Protein AF-0000000080715896 (afdb_homodimer)

InterPro domains:
  IPR000073 Alpha/beta hydrolase fold-1 [PF00561] (49-166)
  IPR000073 Alpha/beta hydrolase fold-1 [PR00111] (122-135)
  IPR000073 Alpha/beta hydrolase fold-1 [PR00111] (136-149)
  IPR000073 Alpha/beta hydrolase fold-1 [PR00111] (243-257)
  IPR029058 Alpha/Beta hydrolase fold [G3DSA:3.40.50.1820] (36-296)
  IPR029058 Alpha/Beta hydrolase fold [SSF53474] (39-295)
  IPR050471 AB hydrolase [PTHR43433] (46-295)

pLDDT: mean 85.45, std 17.53, range [34.66, 98.88]

Structure (mmCIF, N/CA/C/O backbone):
data_AF-0000000080715896-model_v1
#
loop_
_entity.id
_entity.type
_entity.pdbx_description
1 polymer 'Alpha/beta hydrolase fold'
#
loop_
_atom_site.group_PDB
_atom_site.id
_atom_site.type_symbol
_atom_site.label_atom_id
_atom_site.label_alt_id
_atom_site.label_comp_id
_atom_site.label_asym_id
_atom_site.label_entity_id
_atom_site.label_seq_id
_atom_site.pdbx_PDB_ins_code
_atom_site.Cartn_x
_atom_site.Cartn_y
_atom_site.Cartn_z
_atom_site.occupancy
_atom_site.B_iso_or_equiv
_atom_site.auth_seq_id
_atom_site.auth_comp_id
_atom_site.auth_asym_id
_atom_site.auth_atom_id
_atom_site.pdbx_PDB_model_num
ATOM 1 N N . MET A 1 1 ? -41.688 -1.684 13.031 1 34.75 1 MET A N 1
ATOM 2 C CA . MET A 1 1 ? -40.906 -1.523 11.812 1 34.75 1 MET A CA 1
ATOM 3 C C . MET A 1 1 ? -39.625 -0.743 12.086 1 34.75 1 MET A C 1
ATOM 5 O O . MET A 1 1 ? -39.625 0.484 11.977 1 34.75 1 MET A O 1
ATOM 9 N N . GLY A 1 2 ? -38.812 -1.065 13.164 1 37.72 2 GLY A N 1
ATOM 10 C CA . GLY A 1 2 ? -38.094 -0.49 14.273 1 37.72 2 GLY A CA 1
ATOM 11 C C . GLY A 1 2 ? -36.656 -0.08 13.906 1 37.72 2 GLY A C 1
ATOM 12 O O . GLY A 1 2 ? -36.281 -0.164 12.742 1 37.72 2 GLY A O 1
ATOM 13 N N . LEU A 1 3 ? -35.844 0.1 14.922 1 43.81 3 LEU A N 1
ATOM 14 C CA . LEU A 1 3 ? -34.469 0.529 14.977 1 43.81 3 LEU A CA 1
ATOM 15 C C . LEU A 1 3 ? -33.594 -0.28 14 1 43.81 3 LEU A C 1
ATOM 17 O O . LEU A 1 3 ? -32.719 0.272 13.328 1 43.81 3 LEU A O 1
ATOM 21 N N . LEU A 1 4 ? -34.031 -1.454 13.805 1 41.31 4 LEU A N 1
ATOM 22 C CA . LEU A 1 4 ? -33.312 -2.371 12.938 1 41.31 4 LEU A CA 1
ATOM 23 C C . LEU A 1 4 ? -33.5 -2.014 11.469 1 41.31 4 LEU A C 1
ATOM 25 O O . LEU A 1 4 ? -32.562 -2.076 10.68 1 41.31 4 LEU A O 1
ATOM 29 N N . SER A 1 5 ? -34.688 -1.569 11.219 1 42.69 5 SER A N 1
ATOM 30 C CA . SER A 1 5 ? -35 -1.19 9.836 1 42.69 5 SER A CA 1
ATOM 31 C C . SER A 1 5 ? -34.25 0.073 9.438 1 42.69 5 SER A C 1
ATOM 33 O O . SER A 1 5 ? -33.75 0.181 8.305 1 42.69 5 SER A O 1
ATOM 35 N N . TYR A 1 6 ? -34.156 0.921 10.352 1 42.66 6 TYR A N 1
ATOM 36 C CA . TYR A 1 6 ? -33.438 2.162 10.062 1 42.66 6 TYR A CA 1
ATOM 37 C C . TYR A 1 6 ? -31.953 1.911 9.906 1 42.66 6 TYR A C 1
ATOM 39 O O . TYR A 1 6 ? -31.312 2.469 9.008 1 42.66 6 TYR A O 1
ATOM 47 N N . LEU A 1 7 ? -31.5 1.036 10.719 1 42.28 7 LEU A N 1
ATOM 48 C CA . LEU A 1 7 ? -30.094 0.706 10.656 1 42.28 7 LEU A CA 1
ATOM 49 C C . LEU A 1 7 ? -29.75 -0.013 9.352 1 42.28 7 LEU A C 1
ATOM 51 O O . LEU A 1 7 ? -28.703 0.233 8.758 1 42.28 7 LEU A O 1
ATOM 55 N N . MET A 1 8 ? -30.797 -0.661 8.938 1 42.09 8 MET A N 1
ATOM 56 C CA . MET A 1 8 ? -30.641 -1.342 7.652 1 42.09 8 MET A CA 1
ATOM 57 C C . MET A 1 8 ? -30.688 -0.346 6.5 1 42.09 8 MET A C 1
ATOM 59 O O . MET A 1 8 ? -29.953 -0.488 5.523 1 42.09 8 MET A O 1
ATOM 63 N N . THR A 1 9 ? -31.516 0.599 6.664 1 43.12 9 THR A N 1
ATOM 64 C CA . THR A 1 9 ? -31.625 1.619 5.629 1 43.12 9 THR A CA 1
ATOM 65 C C . THR A 1 9 ? -30.375 2.49 5.586 1 43.12 9 THR A C 1
ATOM 67 O O . THR A 1 9 ? -29.859 2.789 4.512 1 43.12 9 THR A O 1
ATOM 70 N N . ILE A 1 10 ? -30.047 2.877 6.707 1 43.66 10 ILE A N 1
ATOM 71 C CA . ILE A 1 10 ? -28.875 3.738 6.777 1 43.66 10 ILE A CA 1
ATOM 72 C C . ILE A 1 10 ? -27.641 2.965 6.316 1 43.66 10 ILE A C 1
ATOM 74 O O . ILE A 1 10 ? -26.812 3.492 5.566 1 43.66 10 ILE A O 1
ATOM 78 N N . SER A 1 11 ? -27.578 1.77 6.711 1 43.53 11 SER A N 1
ATOM 79 C CA . SER A 1 11 ? -26.516 0.904 6.219 1 43.53 11 SER A CA 1
ATOM 80 C C . SER A 1 11 ? -26.609 0.708 4.711 1 43.53 11 SER A C 1
ATOM 82 O O . SER A 1 11 ? -25.594 0.685 4.016 1 43.53 11 SER A O 1
ATOM 84 N N . ALA A 1 12 ? -27.859 0.733 4.293 1 42.72 12 ALA A N 1
ATOM 85 C CA . ALA A 1 12 ? -28.125 0.658 2.857 1 42.72 12 ALA A CA 1
ATOM 86 C C . ALA A 1 12 ? -27.688 1.94 2.154 1 42.72 12 ALA A C 1
ATOM 88 O O . ALA A 1 12 ? -27.109 1.895 1.063 1 42.72 12 ALA A O 1
ATOM 89 N N . ILE A 1 13 ? -27.969 2.947 2.73 1 44.81 13 ILE A N 1
ATOM 90 C CA . ILE A 1 13 ? -27.609 4.234 2.15 1 44.81 13 ILE A CA 1
ATOM 91 C C . ILE A 1 13 ? -26.078 4.395 2.152 1 44.81 13 ILE A C 1
ATOM 93 O O . ILE A 1 13 ? -25.5 4.82 1.154 1 44.81 13 ILE A O 1
ATOM 97 N N . GLY A 1 14 ? -25.484 4.082 3.154 1 43.59 14 GLY A N 1
ATOM 98 C CA . GLY A 1 14 ? -24.031 4.176 3.188 1 43.59 14 GLY A CA 1
ATOM 99 C C . GLY A 1 14 ? -23.359 3.254 2.195 1 43.59 14 GLY A C 1
ATOM 100 O O . GLY A 1 14 ? -22.422 3.662 1.495 1 43.59 14 GLY A O 1
ATOM 101 N N . VAL A 1 15 ? -23.891 2.035 2.143 1 44.31 15 VAL A N 1
ATOM 102 C CA . VAL A 1 15 ? -23.422 1.053 1.172 1 44.31 15 VAL A CA 1
ATOM 103 C C . VAL A 1 15 ? -23.766 1.515 -0.241 1 44.31 15 VAL A C 1
ATOM 105 O O . VAL A 1 15 ? -22.953 1.396 -1.158 1 44.31 15 VAL A O 1
ATOM 108 N N . GLY A 1 16 ? -24.984 1.93 -0.392 1 42.53 16 GLY A N 1
ATOM 109 C CA . GLY A 1 16 ? -25.391 2.529 -1.656 1 42.53 16 GLY A CA 1
ATOM 110 C C . GLY A 1 16 ? -24.5 3.684 -2.074 1 42.53 16 GLY A C 1
ATOM 111 O O . GLY A 1 16 ? -24.125 3.799 -3.244 1 42.53 16 GLY A O 1
ATOM 112 N N . LEU A 1 17 ? -24.328 4.34 -1.157 1 46.28 17 LEU A N 1
ATOM 113 C CA . LEU A 1 17 ? -23.484 5.488 -1.483 1 46.28 17 LEU A CA 1
ATOM 114 C C . LEU A 1 17 ? -22.047 5.043 -1.768 1 46.28 17 LEU A C 1
ATOM 116 O O . LEU A 1 17 ? -21.391 5.578 -2.666 1 46.28 17 LEU A O 1
ATOM 120 N N . PHE A 1 18 ? -21.547 4.059 -0.941 1 45.25 18 PHE A N 1
ATOM 121 C CA . PHE A 1 18 ? -20.25 3.502 -1.278 1 45.25 18 PHE A CA 1
ATOM 122 C C . PHE A 1 18 ? -20.297 2.773 -2.615 1 45.25 18 PHE A C 1
ATOM 124 O O . PHE A 1 18 ? -19.375 2.898 -3.432 1 45.25 18 PHE A O 1
ATOM 131 N N . ALA A 1 19 ? -21.312 1.943 -2.734 1 46.12 19 ALA A N 1
ATOM 132 C CA . ALA A 1 19 ? -21.516 1.323 -4.039 1 46.12 19 ALA A CA 1
ATOM 133 C C . ALA A 1 19 ? -21.672 2.379 -5.133 1 46.12 19 ALA A C 1
ATOM 135 O O . ALA A 1 19 ? -21.156 2.219 -6.238 1 46.12 19 ALA A O 1
ATOM 136 N N . LEU A 1 20 ? -22.438 3.264 -4.855 1 44.91 20 LEU A N 1
ATOM 137 C CA . LEU A 1 20 ? -22.562 4.367 -5.801 1 44.91 20 LEU A CA 1
ATOM 138 C C . LEU A 1 20 ? -21.234 5.082 -5.984 1 44.91 20 LEU A C 1
ATOM 140 O O . LEU A 1 20 ? -20.875 5.449 -7.102 1 44.91 20 LEU A O 1
ATOM 144 N N . ALA A 1 21 ? -20.656 5.328 -4.883 1 43.69 21 ALA A N 1
ATOM 145 C CA . ALA A 1 21 ? -19.328 5.941 -5.008 1 43.69 21 ALA A CA 1
ATOM 146 C C . ALA A 1 21 ? -18.375 5.02 -5.758 1 43.69 21 ALA A C 1
ATOM 148 O O . ALA A 1 21 ? -17.609 5.477 -6.613 1 43.69 21 ALA A O 1
ATOM 149 N N . LYS A 1 22 ? -18.344 3.754 -5.34 1 45.88 22 LYS A N 1
ATOM 150 C CA . LYS A 1 22 ? -17.547 2.771 -6.051 1 45.88 22 LYS A CA 1
ATOM 151 C C . LYS A 1 22 ? -18.031 2.58 -7.48 1 45.88 22 LYS A C 1
ATOM 153 O O . LYS A 1 22 ? -17.234 2.438 -8.406 1 45.88 22 LYS A O 1
ATOM 158 N N . ARG A 1 23 ? -19.328 2.418 -7.641 1 43.81 23 ARG A N 1
ATOM 159 C CA . ARG A 1 23 ? -19.875 2.377 -8.992 1 43.81 23 ARG A CA 1
ATOM 160 C C . ARG A 1 23 ? -19.438 3.594 -9.797 1 43.81 23 ARG A C 1
ATOM 162 O O . ARG A 1 23 ? -19.109 3.477 -10.984 1 43.81 23 ARG A O 1
ATOM 169 N N . ASN A 1 24 ? -19.672 4.68 -9.211 1 41.38 24 ASN A N 1
ATOM 170 C CA . ASN A 1 24 ? -19.156 5.855 -9.906 1 41.38 24 ASN A CA 1
ATOM 171 C C . ASN A 1 24 ? -17.656 5.758 -10.125 1 41.38 24 ASN A C 1
ATOM 173 O O . ASN A 1 24 ? -17.141 6.219 -11.148 1 41.38 24 ASN A O 1
ATOM 177 N N . HIS A 1 25 ? -17 5.258 -9.094 1 40.16 25 HIS A N 1
ATOM 178 C CA . HIS A 1 25 ? -15.594 4.934 -9.281 1 40.16 25 HIS A CA 1
ATOM 179 C C . HIS A 1 25 ? -15.414 3.867 -10.352 1 40.16 25 HIS A C 1
ATOM 181 O O . HIS A 1 25 ? -14.453 3.922 -11.125 1 40.16 25 HIS A O 1
ATOM 187 N N . GLU A 1 26 ? -16.141 2.711 -10.195 1 42.28 26 GLU A N 1
ATOM 188 C CA . GLU A 1 26 ? -16.094 1.7 -11.25 1 42.28 26 GLU A CA 1
ATOM 189 C C . GLU A 1 26 ? -16.391 2.314 -12.617 1 42.28 26 GLU A C 1
ATOM 191 O O . GLU A 1 26 ? -15.797 1.907 -13.617 1 42.28 26 GLU A O 1
ATOM 196 N N . ARG A 1 27 ? -17.406 3.059 -12.68 1 38.09 27 ARG A N 1
ATOM 197 C CA . ARG A 1 27 ? -17.594 3.729 -13.961 1 38.09 27 ARG A CA 1
ATOM 198 C C . ARG A 1 27 ? -16.391 4.621 -14.289 1 38.09 27 ARG A C 1
ATOM 200 O O . ARG A 1 27 ? -15.984 4.723 -15.445 1 38.09 27 ARG A O 1
ATOM 207 N N . ALA A 1 28 ? -16.078 5.395 -13.312 1 37.56 28 ALA A N 1
ATOM 208 C CA . ALA A 1 28 ? -14.906 6.242 -13.531 1 37.56 28 ALA A CA 1
ATOM 209 C C . ALA A 1 28 ? -13.617 5.434 -13.43 1 37.56 28 ALA A C 1
ATOM 211 O O . ALA A 1 28 ? -12.586 5.84 -13.961 1 37.56 28 ALA A O 1
ATOM 212 N N . GLY A 1 29 ? -13.562 4.25 -12.594 1 36.78 29 GLY A N 1
ATOM 213 C CA . GLY A 1 29 ? -12.375 3.643 -12.016 1 36.78 29 GLY A CA 1
ATOM 214 C C . GLY A 1 29 ? -11.891 2.434 -12.797 1 36.78 29 GLY A C 1
ATOM 215 O O . GLY A 1 29 ? -10.945 1.761 -12.375 1 36.78 29 GLY A O 1
ATOM 216 N N . ALA A 1 30 ? -12.875 1.463 -13.172 1 39.94 30 ALA A N 1
ATOM 217 C CA . ALA A 1 30 ? -11.984 0.46 -13.75 1 39.94 30 ALA A CA 1
ATOM 218 C C . ALA A 1 30 ? -10.906 1.113 -14.609 1 39.94 30 ALA A C 1
ATOM 220 O O . ALA A 1 30 ? -11.211 1.976 -15.438 1 39.94 3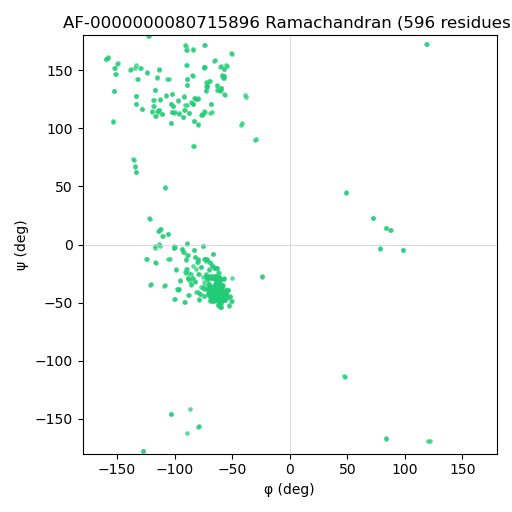0 ALA A O 1
ATOM 221 N N . PRO A 1 31 ? -9.805 1.173 -14.047 1 44 31 PRO A N 1
ATOM 222 C CA . PRO A 1 31 ? -8.875 1.732 -15.031 1 44 31 PRO A CA 1
ATOM 223 C C . PRO A 1 31 ? -9.273 1.394 -16.469 1 44 31 PRO A C 1
ATOM 225 O O . PRO A 1 31 ? -9.469 0.221 -16.797 1 44 31 PRO A O 1
ATOM 228 N N . ARG A 1 32 ? -10 2.195 -17.016 1 44.97 32 ARG A N 1
ATOM 229 C CA . ARG A 1 32 ? -9.961 1.94 -18.453 1 44.97 32 ARG A CA 1
ATOM 230 C C . ARG A 1 32 ? -8.555 1.566 -18.906 1 44.97 32 ARG A C 1
ATOM 232 O O . ARG A 1 32 ? -7.57 1.989 -18.297 1 44.97 32 ARG A O 1
ATOM 239 N N . GLN A 1 33 ? -8.539 0.377 -19.625 1 49.09 33 GLN A N 1
ATOM 240 C CA . GLN A 1 33 ? -7.305 -0.1 -20.25 1 49.09 33 GLN A CA 1
ATOM 241 C C . GLN A 1 33 ? -6.34 1.052 -20.516 1 49.09 33 GLN A C 1
ATOM 243 O O . GLN A 1 33 ? -5.125 0.9 -20.359 1 49.09 33 GLN A O 1
ATOM 248 N N . GLU A 1 34 ? -6.926 2.188 -20.688 1 50.16 34 GLU A N 1
ATOM 249 C CA . GLU A 1 34 ? -6.059 3.27 -21.141 1 50.16 34 GLU A CA 1
ATOM 250 C C . GLU A 1 34 ? -5.262 3.867 -19.984 1 50.16 34 GLU A C 1
ATOM 252 O O . GLU A 1 34 ? -4.215 4.484 -20.203 1 50.16 34 GLU A O 1
ATOM 257 N N . GLN A 1 35 ? -5.707 3.484 -18.828 1 64.38 35 GLN A N 1
ATOM 258 C CA . GLN A 1 35 ? -4.945 4.125 -17.766 1 64.38 35 GLN A CA 1
ATOM 259 C C . GLN A 1 35 ? -4.277 3.084 -16.859 1 64.38 35 GLN A C 1
ATOM 261 O O . GLN A 1 35 ? -3.846 3.4 -15.758 1 64.38 35 GLN A O 1
ATOM 266 N N . PHE A 1 36 ? -4.16 1.907 -17.531 1 79 36 PHE A N 1
ATOM 267 C CA . PHE A 1 36 ? -3.547 0.804 -16.797 1 79 36 PHE A CA 1
ATOM 268 C C . PHE A 1 36 ? -2.027 0.919 -16.828 1 79 36 PHE A C 1
ATOM 270 O O . PHE A 1 36 ? -1.433 1.128 -17.891 1 79 36 PHE A O 1
ATOM 277 N N . ILE A 1 37 ? -1.436 0.914 -15.688 1 86 37 ILE A N 1
ATOM 278 C CA . ILE A 1 37 ? 0.016 0.895 -15.539 1 86 37 ILE A CA 1
ATOM 279 C C . ILE A 1 37 ? 0.503 -0.548 -15.422 1 86 37 ILE A C 1
ATOM 281 O O . ILE A 1 37 ? 0.283 -1.202 -14.398 1 86 37 ILE A O 1
ATOM 285 N N . PRO A 1 38 ? 1.199 -1.045 -16.469 1 93.94 38 PRO A N 1
ATOM 286 C CA . PRO A 1 38 ? 1.525 -2.473 -16.516 1 93.94 38 PRO A CA 1
ATOM 287 C C . PRO A 1 38 ? 2.619 -2.855 -15.516 1 93.94 38 PRO A C 1
ATOM 289 O O . PRO A 1 38 ? 2.783 -4.035 -15.203 1 93.94 38 PRO A O 1
ATOM 292 N N . PHE A 1 39 ? 3.465 -1.833 -15.18 1 96.06 39 PHE A N 1
ATOM 293 C CA . PHE A 1 39 ? 4.539 -2.129 -14.242 1 96.06 39 PHE A CA 1
ATOM 294 C C . PHE A 1 39 ? 5.051 -0.851 -13.586 1 96.06 39 PHE A C 1
ATOM 296 O O . PHE A 1 39 ? 4.766 0.252 -14.055 1 96.06 39 PHE A O 1
ATOM 303 N N . LYS A 1 40 ? 5.707 -1.048 -12.445 1 95.12 40 LYS A N 1
ATOM 304 C CA . LYS A 1 40 ? 6.453 0.009 -11.773 1 95.12 40 LYS A CA 1
ATOM 305 C C . LYS A 1 40 ? 7.906 -0.403 -11.547 1 95.12 40 LYS A C 1
ATOM 307 O O . LYS A 1 40 ? 8.203 -1.592 -11.414 1 95.12 40 LYS A O 1
ATOM 312 N N . LYS A 1 41 ? 8.836 0.569 -11.562 1 96.56 41 LYS A N 1
ATOM 313 C CA . LYS A 1 41 ? 10.258 0.311 -11.352 1 96.56 41 LYS A CA 1
ATOM 314 C C . LYS A 1 41 ? 10.758 0.975 -10.07 1 96.56 41 LYS A C 1
ATOM 316 O O . LYS A 1 41 ? 10.344 2.09 -9.742 1 96.56 41 LYS A O 1
ATOM 321 N N . TYR A 1 42 ? 11.648 0.33 -9.398 1 95.44 42 TYR A N 1
ATOM 322 C CA . TYR A 1 42 ? 12.266 0.851 -8.18 1 95.44 42 TYR A CA 1
ATOM 323 C C . TYR A 1 42 ? 13.758 0.555 -8.164 1 95.44 42 TYR A C 1
ATOM 325 O O . TYR A 1 42 ? 14.203 -0.467 -8.695 1 95.44 42 TYR A O 1
ATOM 333 N N . GLY A 1 43 ? 14.531 1.437 -7.508 1 93.31 43 GLY A N 1
ATOM 334 C CA . GLY A 1 43 ? 15.953 1.197 -7.32 1 93.31 43 GLY A CA 1
ATOM 335 C C . GLY A 1 43 ? 16.797 1.617 -8.508 1 93.31 43 GLY A C 1
ATOM 336 O O . GLY A 1 43 ? 16.328 2.359 -9.375 1 93.31 43 GLY A O 1
ATOM 337 N N . ASP A 1 44 ? 18.016 1.197 -8.5 1 92.75 44 ASP A N 1
ATOM 338 C CA . ASP A 1 44 ? 19.031 1.549 -9.484 1 92.75 44 ASP A CA 1
ATOM 339 C C . ASP A 1 44 ? 18.953 0.639 -10.711 1 92.75 44 ASP A C 1
ATOM 341 O O . ASP A 1 44 ? 19.078 -0.582 -10.594 1 92.75 44 ASP A O 1
ATOM 345 N N . ASP A 1 45 ? 18.766 1.232 -11.883 1 92.56 45 ASP A N 1
ATOM 346 C CA . ASP A 1 45 ? 18.516 0.457 -13.102 1 92.56 45 ASP A CA 1
ATOM 347 C C . ASP A 1 45 ? 19.812 -0.184 -13.602 1 92.56 45 ASP A C 1
ATOM 349 O O . ASP A 1 45 ? 19.797 -0.935 -14.586 1 92.56 45 ASP A O 1
ATOM 353 N N . THR A 1 46 ? 20.906 0.087 -12.898 1 93.75 46 THR A N 1
ATOM 354 C CA . THR A 1 46 ? 22.172 -0.549 -13.266 1 93.75 46 THR A CA 1
ATOM 355 C C . THR A 1 46 ? 22.344 -1.866 -12.516 1 93.75 46 THR A C 1
ATOM 357 O O . THR A 1 46 ? 23.219 -2.672 -12.867 1 93.75 46 THR A O 1
ATOM 360 N N . LYS A 1 47 ? 21.531 -2.111 -11.508 1 95.44 47 LYS A N 1
ATOM 361 C CA . LYS A 1 47 ? 21.625 -3.344 -10.734 1 95.44 47 LYS A CA 1
ATOM 362 C C . LYS A 1 47 ? 20.859 -4.477 -11.414 1 95.44 47 LYS A C 1
ATOM 364 O O . LYS A 1 47 ? 20.141 -4.254 -12.391 1 95.44 47 LYS A O 1
ATOM 369 N N . GLN A 1 48 ? 21.094 -5.664 -10.938 1 96.12 48 GLN A N 1
ATOM 370 C CA . GLN A 1 48 ? 20.438 -6.84 -11.484 1 96.12 48 GLN A CA 1
ATOM 371 C C . GLN A 1 48 ? 18.906 -6.688 -11.445 1 96.12 48 GLN A C 1
ATOM 373 O O . GLN A 1 48 ? 18.344 -6.312 -10.414 1 96.12 48 GLN A O 1
ATOM 378 N N . PRO A 1 49 ? 18.266 -6.93 -12.594 1 98.06 49 PRO A N 1
ATOM 379 C CA . PRO A 1 49 ? 16.812 -6.801 -12.602 1 98.06 49 PRO A CA 1
ATOM 380 C C . PRO A 1 49 ? 16.109 -7.934 -11.852 1 98.06 49 PRO A C 1
ATOM 382 O O . PRO A 1 49 ? 16.531 -9.086 -11.938 1 98.06 49 PRO A O 1
ATOM 385 N N . LEU A 1 50 ? 15.164 -7.562 -11.094 1 98.62 50 LEU A N 1
ATOM 386 C CA . LEU A 1 50 ? 14.297 -8.469 -10.352 1 98.62 50 LEU A CA 1
ATOM 387 C C . LEU A 1 50 ? 12.828 -8.141 -10.602 1 98.62 50 LEU A C 1
ATOM 389 O O . LEU A 1 50 ? 12.359 -7.051 -10.266 1 98.62 50 LEU A O 1
ATOM 393 N N . VAL A 1 51 ? 12.086 -9.094 -11.219 1 98.88 51 VAL A N 1
ATOM 394 C CA . VAL A 1 51 ? 10.68 -8.891 -11.523 1 98.88 51 VAL A CA 1
ATOM 395 C C . VAL A 1 51 ? 9.812 -9.633 -10.508 1 98.88 51 VAL A C 1
ATOM 397 O O . VAL A 1 51 ? 10.039 -10.812 -10.227 1 98.88 51 VAL A O 1
ATOM 400 N N . ILE A 1 52 ? 8.867 -8.906 -9.953 1 98.88 52 ILE A N 1
ATOM 401 C CA . ILE A 1 52 ? 7.949 -9.5 -8.984 1 98.88 52 ILE A CA 1
ATOM 402 C C . ILE A 1 52 ? 6.57 -9.664 -9.617 1 98.88 52 ILE A C 1
ATOM 404 O O . ILE A 1 52 ? 6.031 -8.719 -10.195 1 98.88 52 ILE A O 1
ATOM 408 N N . VAL A 1 53 ? 6.035 -10.852 -9.531 1 98.88 53 VAL A N 1
ATOM 409 C CA . VAL A 1 53 ? 4.715 -11.18 -10.055 1 98.88 53 VAL A CA 1
ATOM 410 C C . VAL A 1 53 ? 3.771 -11.516 -8.898 1 98.88 53 VAL A C 1
ATOM 412 O O . VAL A 1 53 ? 3.949 -12.523 -8.219 1 98.88 53 VAL A O 1
ATOM 415 N N . PRO A 1 54 ? 2.703 -10.727 -8.672 1 98.5 54 PRO A N 1
ATOM 416 C CA . PRO A 1 54 ? 1.803 -10.93 -7.531 1 98.5 54 PRO A CA 1
ATOM 417 C C . PRO A 1 54 ? 0.88 -12.133 -7.719 1 98.5 54 PRO A C 1
ATOM 419 O O . PRO A 1 54 ? 0.848 -12.727 -8.797 1 98.5 54 PRO A O 1
ATOM 422 N N . GLY A 1 55 ? 0.182 -12.461 -6.691 1 98.06 55 GLY A N 1
ATOM 423 C CA . GLY A 1 55 ? -0.693 -13.625 -6.66 1 98.06 55 GLY A CA 1
ATOM 424 C C . GLY A 1 55 ? -2.023 -13.391 -7.352 1 98.06 55 GLY A C 1
ATOM 425 O O . GLY A 1 55 ? -2.139 -12.5 -8.203 1 98.06 55 GLY A O 1
ATOM 426 N N . LEU A 1 56 ? -2.996 -14.172 -6.961 1 96.88 56 LEU A N 1
ATOM 427 C CA . LEU A 1 56 ? -4.289 -14.328 -7.621 1 96.88 56 LEU A CA 1
ATOM 428 C C . LEU A 1 56 ? -5.008 -12.984 -7.727 1 96.88 56 LEU A C 1
ATOM 430 O O . LEU A 1 56 ? -5.547 -12.648 -8.781 1 96.88 56 LEU A O 1
ATOM 434 N N . ASP A 1 57 ? -4.93 -12.234 -6.621 1 95.5 57 ASP A N 1
ATOM 435 C CA . ASP A 1 57 ? -5.664 -10.977 -6.578 1 95.5 57 ASP A CA 1
ATOM 436 C C . ASP A 1 57 ? -4.914 -9.875 -7.324 1 95.5 57 ASP A C 1
ATOM 438 O O . ASP A 1 57 ? -5.48 -8.82 -7.621 1 95.5 57 ASP A O 1
ATOM 442 N N . GLY A 1 58 ? -3.682 -10.086 -7.602 1 96 58 GLY A N 1
ATOM 443 C CA . GLY A 1 58 ? -2.887 -9.07 -8.273 1 96 58 GLY A CA 1
ATOM 444 C C . GLY A 1 58 ? -2.545 -7.891 -7.383 1 96 58 GLY A C 1
ATOM 445 O O . GLY A 1 58 ? -2.295 -6.789 -7.875 1 96 58 GLY A O 1
ATOM 446 N N . VAL A 1 59 ? -2.566 -8.086 -6.133 1 95.19 59 VAL A N 1
ATOM 447 C CA . VAL A 1 59 ? -2.363 -6.988 -5.195 1 95.19 59 VAL A CA 1
ATOM 448 C C . VAL A 1 59 ? -0.868 -6.73 -5.012 1 95.19 59 VAL A C 1
ATOM 450 O O . VAL A 1 59 ? -0.19 -7.465 -4.289 1 95.19 59 VAL A O 1
ATOM 453 N N . THR A 1 60 ? -0.39 -5.645 -5.586 1 95.94 60 THR A N 1
ATOM 454 C CA . THR A 1 60 ? 1.026 -5.312 -5.48 1 95.94 60 THR A CA 1
ATOM 455 C C . THR A 1 60 ? 1.343 -4.715 -4.113 1 95.94 60 THR A C 1
ATOM 457 O O . THR A 1 60 ? 2.492 -4.742 -3.67 1 95.94 60 THR A O 1
ATOM 460 N N . ALA A 1 61 ? 0.301 -4.223 -3.402 1 94.38 61 ALA A N 1
ATOM 461 C CA . ALA A 1 61 ? 0.481 -3.641 -2.074 1 94.38 61 ALA A CA 1
ATOM 462 C C . ALA A 1 61 ? 0.995 -4.684 -1.086 1 94.38 61 ALA A C 1
ATOM 464 O O . ALA A 1 61 ? 1.558 -4.336 -0.045 1 94.38 61 ALA A O 1
ATOM 465 N N . PHE A 1 62 ? 0.826 -5.953 -1.372 1 96.75 62 PHE A N 1
ATOM 466 C CA . PHE A 1 62 ? 1.311 -7.027 -0.51 1 96.75 62 PHE A CA 1
ATOM 467 C C . PHE A 1 62 ? 2.834 -7.047 -0.475 1 96.75 62 PHE A C 1
ATOM 469 O O . PHE A 1 62 ? 3.434 -7.707 0.375 1 96.75 62 PHE A O 1
ATOM 476 N N . PHE A 1 63 ? 3.473 -6.234 -1.342 1 97.62 63 PHE A N 1
ATOM 477 C CA . PHE A 1 63 ? 4.93 -6.234 -1.43 1 97.62 63 PHE A CA 1
ATOM 478 C C . PHE A 1 63 ? 5.5 -4.902 -0.961 1 97.62 63 PHE A C 1
ATOM 480 O O . PHE A 1 63 ? 6.691 -4.641 -1.131 1 97.62 63 PHE A O 1
ATOM 487 N N . SER A 1 64 ? 4.684 -4.078 -0.345 1 94.44 64 SER A N 1
ATOM 488 C CA . SER A 1 64 ? 5.078 -2.723 0.02 1 94.44 64 SER A CA 1
ATOM 489 C C . SER A 1 64 ? 6.246 -2.732 0.997 1 94.44 64 SER A C 1
ATOM 491 O O . SER A 1 64 ? 7.086 -1.828 0.979 1 94.44 64 SER A O 1
ATOM 493 N N . ASP A 1 65 ? 6.305 -3.771 1.883 1 94.56 65 ASP A N 1
ATOM 494 C CA . ASP A 1 65 ? 7.371 -3.828 2.879 1 94.56 65 ASP A CA 1
ATOM 495 C C . ASP A 1 65 ? 8.594 -4.555 2.332 1 94.56 65 ASP A C 1
ATOM 497 O O . ASP A 1 65 ? 9.672 -4.5 2.928 1 94.56 65 ASP A O 1
ATOM 501 N N . ILE A 1 66 ? 8.461 -5.16 1.184 1 96.38 66 ILE A N 1
ATOM 502 C CA . ILE A 1 66 ? 9.5 -5.988 0.589 1 96.38 66 ILE A CA 1
ATOM 503 C C . ILE A 1 66 ? 10.289 -5.176 -0.434 1 96.38 66 ILE A C 1
ATOM 505 O O . ILE A 1 66 ? 11.516 -5.281 -0.507 1 96.38 66 ILE A O 1
ATOM 509 N N . VAL A 1 67 ? 9.633 -4.359 -1.162 1 97.12 67 VAL A N 1
ATOM 510 C CA . VAL A 1 67 ? 10.211 -3.656 -2.301 1 97.12 67 VAL A CA 1
ATOM 511 C C . VAL A 1 67 ? 11.336 -2.74 -1.827 1 97.12 67 VAL A C 1
ATOM 513 O O . VAL A 1 67 ? 12.43 -2.736 -2.404 1 97.12 67 VAL A O 1
ATOM 516 N N . PRO A 1 68 ? 11.172 -1.981 -0.69 1 95.56 68 PRO A N 1
ATOM 517 C CA . PRO A 1 68 ? 12.273 -1.124 -0.235 1 95.56 68 PRO A CA 1
ATOM 518 C C . PRO A 1 68 ? 13.531 -1.913 0.12 1 95.56 68 PRO A C 1
ATOM 520 O O . PRO A 1 68 ? 14.641 -1.423 -0.071 1 95.56 68 PRO A O 1
ATOM 523 N N . GLU A 1 69 ? 13.336 -3.123 0.622 1 95.19 69 GLU A N 1
ATOM 524 C CA . GLU A 1 69 ? 14.469 -3.961 0.995 1 95.19 69 GLU A CA 1
ATOM 525 C C . GLU A 1 69 ? 15.164 -4.527 -0.24 1 95.19 69 GLU A C 1
ATOM 527 O O . GLU A 1 69 ? 16.391 -4.5 -0.333 1 95.19 69 GLU A O 1
ATOM 532 N N . LEU A 1 70 ? 14.422 -5 -1.176 1 97.5 70 LEU A N 1
ATOM 533 C CA . LEU A 1 70 ? 14.984 -5.617 -2.371 1 97.5 70 LEU A CA 1
ATOM 534 C C . LEU A 1 70 ? 15.625 -4.574 -3.273 1 97.5 70 LEU A C 1
ATOM 536 O O . LEU A 1 70 ? 16.609 -4.863 -3.971 1 97.5 70 LEU A O 1
ATOM 540 N N . ALA A 1 71 ? 15.094 -3.336 -3.248 1 96 71 ALA A N 1
ATOM 541 C CA . ALA A 1 71 ? 15.578 -2.262 -4.109 1 96 71 ALA A CA 1
ATOM 542 C C . ALA A 1 71 ? 17 -1.848 -3.723 1 96 71 ALA A C 1
ATOM 544 O O . ALA A 1 71 ? 17.688 -1.175 -4.492 1 96 71 ALA A O 1
ATOM 545 N N . LEU A 1 72 ? 17.406 -2.209 -2.502 1 94.25 72 LEU A N 1
ATOM 546 C CA . LEU A 1 72 ? 18.781 -1.92 -2.066 1 94.25 72 LEU A CA 1
ATOM 547 C C . LEU A 1 72 ? 19.797 -2.672 -2.92 1 94.25 72 LEU A C 1
ATOM 549 O O . LEU A 1 72 ? 20.922 -2.205 -3.107 1 94.25 72 LEU A O 1
ATOM 553 N N . ASN A 1 73 ? 19.359 -3.867 -3.514 1 96 73 ASN A N 1
ATOM 554 C CA . ASN A 1 73 ? 20.312 -4.738 -4.184 1 96 73 ASN A CA 1
ATOM 555 C C . ASN A 1 73 ? 19.906 -5.023 -5.625 1 96 73 ASN A C 1
ATOM 557 O O . ASN A 1 73 ? 20.703 -5.516 -6.418 1 96 73 ASN A O 1
ATOM 561 N N . PHE A 1 74 ? 18.672 -4.672 -5.957 1 97.44 74 PHE A N 1
ATOM 562 C CA . PHE A 1 74 ? 18.156 -5.039 -7.266 1 97.44 74 PHE A CA 1
ATOM 563 C C . PHE A 1 74 ? 17.469 -3.854 -7.926 1 97.44 74 PHE A C 1
ATOM 565 O O . PHE A 1 74 ? 17.062 -2.904 -7.246 1 97.44 74 PHE A O 1
ATOM 572 N N . HIS A 1 75 ? 17.438 -3.875 -9.234 1 97.31 75 HIS A N 1
ATOM 573 C CA . HIS A 1 75 ? 16.453 -3.105 -9.984 1 97.31 75 HIS A CA 1
ATOM 574 C C . HIS A 1 75 ? 15.109 -3.822 -10.016 1 97.31 75 HIS A C 1
ATOM 576 O O . HIS A 1 75 ? 14.93 -4.762 -10.797 1 97.31 75 HIS A O 1
ATOM 582 N N . VAL A 1 76 ? 14.195 -3.322 -9.188 1 98.25 76 VAL A N 1
ATOM 583 C CA . VAL A 1 76 ? 12.961 -4.066 -8.961 1 98.25 76 VAL A CA 1
ATOM 584 C C . VAL A 1 76 ? 11.898 -3.607 -9.953 1 98.25 76 VAL A C 1
ATOM 586 O O . VAL A 1 76 ? 11.648 -2.406 -10.094 1 98.25 76 VAL A O 1
ATOM 589 N N . VAL A 1 77 ? 11.312 -4.527 -10.641 1 98.31 77 VAL A N 1
ATOM 590 C CA . VAL A 1 77 ? 10.164 -4.281 -11.516 1 98.31 77 VAL A CA 1
ATOM 591 C C . VAL A 1 77 ? 8.945 -5.027 -10.984 1 98.31 77 VAL A C 1
ATOM 593 O O . VAL A 1 77 ? 8.938 -6.258 -10.914 1 98.31 77 VAL A O 1
ATOM 596 N N . MET A 1 78 ? 7.965 -4.262 -10.57 1 98.06 78 MET A N 1
ATOM 597 C CA . MET A 1 78 ? 6.711 -4.828 -10.078 1 98.06 78 MET A CA 1
ATOM 598 C C . MET A 1 78 ? 5.699 -4.969 -11.211 1 98.06 78 MET A C 1
ATOM 600 O O . MET A 1 78 ? 5.242 -3.971 -11.766 1 98.06 78 MET A O 1
ATOM 604 N N . PHE A 1 79 ? 5.324 -6.176 -11.539 1 98.19 79 PHE A N 1
ATOM 605 C CA . PHE A 1 79 ? 4.391 -6.469 -12.617 1 98.19 79 PHE A CA 1
ATOM 606 C C . PHE A 1 79 ? 2.949 -6.309 -12.148 1 98.19 79 PHE A C 1
ATOM 608 O O . PHE A 1 79 ? 2.568 -6.832 -11.102 1 98.19 79 PHE A O 1
ATOM 615 N N . ASN A 1 80 ? 2.211 -5.543 -12.836 1 96.56 80 ASN A N 1
ATOM 616 C CA . ASN A 1 80 ? 0.763 -5.535 -12.648 1 96.56 80 ASN A CA 1
ATOM 617 C C . ASN A 1 80 ? 0.075 -6.535 -13.578 1 96.56 80 ASN A C 1
ATOM 619 O O . ASN A 1 80 ? 0.171 -6.426 -14.797 1 96.56 80 ASN A O 1
ATOM 623 N N . LEU A 1 81 ? -0.608 -7.457 -12.953 1 97.25 81 LEU A N 1
ATOM 624 C CA . LEU A 1 81 ? -1.297 -8.438 -13.789 1 97.25 81 LEU A CA 1
ATOM 625 C C . LEU A 1 81 ? -2.293 -7.758 -14.719 1 97.25 81 LEU A C 1
ATOM 627 O O . LEU A 1 81 ? -3.02 -6.852 -14.305 1 97.25 81 LEU A O 1
ATOM 631 N N . PRO A 1 82 ? -2.242 -8.195 -15.969 1 94.56 82 PRO A N 1
ATOM 632 C CA . PRO A 1 82 ? -3.24 -7.629 -16.875 1 94.56 82 PRO A CA 1
ATOM 633 C C . PRO A 1 82 ? -4.672 -7.914 -16.422 1 94.56 82 PRO A C 1
ATOM 635 O O . PRO A 1 82 ? -4.93 -8.93 -15.773 1 94.56 82 PRO A O 1
ATOM 638 N N . LEU A 1 83 ? -5.535 -7.035 -16.828 1 91.75 83 LEU A N 1
ATOM 639 C CA . LEU A 1 83 ? -6.938 -7.176 -16.453 1 91.75 83 LEU A CA 1
ATOM 640 C C . LEU A 1 83 ? -7.684 -8.016 -17.484 1 91.75 83 LEU A C 1
ATOM 642 O O . LEU A 1 83 ? -7.41 -7.93 -18.688 1 91.75 83 LEU A O 1
ATOM 646 N N . ALA A 1 84 ? -8.547 -8.773 -16.938 1 91.62 84 ALA A N 1
ATOM 647 C CA . ALA A 1 84 ? -9.461 -9.5 -17.828 1 91.62 84 ALA A CA 1
ATOM 648 C C . ALA A 1 84 ? -10.656 -8.633 -18.219 1 91.62 84 ALA A C 1
ATOM 650 O O . ALA A 1 84 ? -11.102 -7.789 -17.438 1 91.62 84 ALA A O 1
ATOM 651 N N . SER A 1 85 ? -11.086 -8.82 -19.406 1 85.69 85 SER A N 1
ATOM 652 C CA . SER A 1 85 ? -12.297 -8.141 -19.828 1 85.69 85 SER A CA 1
ATOM 653 C C . SER A 1 85 ? -13.531 -8.742 -19.172 1 85.69 85 SER A C 1
ATOM 655 O O . SER A 1 85 ? -13.625 -9.953 -19 1 85.69 85 SER A O 1
ATOM 657 N N . PRO A 1 86 ? -14.438 -7.797 -18.781 1 81.75 86 PRO A N 1
ATOM 658 C CA . PRO A 1 86 ? -15.695 -8.344 -18.266 1 81.75 86 PRO A CA 1
ATOM 659 C C . PRO A 1 86 ? -16.406 -9.25 -19.266 1 81.75 86 PRO A C 1
ATOM 661 O O . PRO A 1 86 ? -16.375 -8.984 -20.469 1 81.75 86 PRO A O 1
ATOM 664 N N . PRO A 1 87 ? -17.016 -10.25 -18.578 1 79.31 87 PRO A N 1
ATOM 665 C CA . PRO A 1 87 ? -17.75 -11.125 -19.5 1 79.31 87 PRO A CA 1
ATOM 666 C C . PRO A 1 87 ? -18.812 -10.383 -20.297 1 79.31 87 PRO A C 1
ATOM 668 O O . PRO A 1 87 ? -19.375 -9.398 -19.828 1 79.31 87 PRO A O 1
ATOM 671 N N . LEU A 1 88 ? -19.016 -10.758 -21.469 1 71.88 88 LEU A N 1
ATOM 672 C CA . LEU A 1 88 ? -20.062 -10.25 -22.344 1 71.88 88 LEU A CA 1
ATOM 673 C C . LEU A 1 88 ? -19.672 -8.906 -22.938 1 71.88 88 LEU A C 1
ATOM 675 O O . LEU A 1 88 ? -20.453 -8.289 -23.672 1 71.88 88 LEU A O 1
ATOM 679 N N . SER A 1 89 ? -18.5 -8.375 -22.531 1 71.38 89 SER A N 1
ATOM 680 C CA . SER A 1 89 ? -18.016 -7.156 -23.172 1 71.38 89 SER A CA 1
ATOM 681 C C . SER A 1 89 ? -17.469 -7.438 -24.562 1 71.38 89 SER A C 1
ATOM 683 O O . SER A 1 89 ? -17.109 -8.578 -24.875 1 71.38 89 SER A O 1
ATOM 685 N N . ARG A 1 90 ? -17.531 -6.398 -25.531 1 68.81 90 ARG A N 1
ATOM 686 C CA . ARG A 1 90 ? -16.969 -6.516 -26.875 1 68.81 90 ARG A CA 1
ATOM 687 C C . ARG A 1 90 ? -15.508 -6.914 -26.828 1 68.81 90 ARG A C 1
ATOM 689 O O . ARG A 1 90 ? -15.055 -7.738 -27.625 1 68.81 90 ARG A O 1
ATOM 696 N N . ALA A 1 91 ? -14.766 -6.387 -25.891 1 66.19 91 ALA A N 1
ATOM 697 C CA . ALA A 1 91 ? -13.344 -6.703 -25.734 1 66.19 91 ALA A CA 1
ATOM 698 C C . ALA A 1 91 ? -13.148 -8.172 -25.375 1 66.19 91 ALA A C 1
ATOM 700 O O . ALA A 1 91 ? -12.172 -8.797 -25.797 1 66.19 91 ALA A O 1
ATOM 701 N N . ALA A 1 92 ? -14.016 -8.664 -24.625 1 68.81 92 ALA A N 1
ATOM 702 C CA . ALA A 1 92 ? -13.914 -10.07 -24.25 1 68.81 92 ALA A CA 1
ATOM 703 C C . ALA A 1 92 ? -14.125 -10.984 -25.453 1 68.81 92 ALA A C 1
ATOM 705 O O . ALA A 1 92 ? -13.516 -12.047 -25.547 1 68.81 92 ALA A O 1
ATOM 706 N N . VAL A 1 93 ? -14.859 -10.469 -26.312 1 62.97 93 VAL A N 1
ATOM 707 C CA . VAL A 1 93 ? -15.234 -11.281 -27.469 1 62.97 93 VAL A CA 1
ATOM 708 C C . VAL A 1 93 ? -14.156 -11.172 -28.547 1 62.97 93 VAL A C 1
ATOM 710 O O . VAL A 1 93 ? -13.812 -12.172 -29.188 1 62.97 93 VAL A O 1
ATOM 713 N N . GLU A 1 94 ? -13.625 -10.07 -28.625 1 67.19 94 GLU A N 1
ATOM 714 C CA . GLU A 1 94 ? -12.758 -9.828 -29.766 1 67.19 94 GLU A CA 1
ATOM 715 C C . GLU A 1 94 ? -11.289 -9.875 -29.375 1 67.19 94 GLU A C 1
ATOM 717 O O . GLU A 1 94 ? -10.406 -10.016 -30.219 1 67.19 94 GLU A O 1
ATOM 722 N N . GLY A 1 95 ? -11.125 -9.867 -28.125 1 72.25 95 GLY A N 1
ATOM 723 C CA . GLY A 1 95 ? -9.742 -9.766 -27.688 1 72.25 95 GLY A CA 1
ATOM 724 C C . GLY A 1 95 ? -9.078 -11.117 -27.5 1 72.25 95 GLY A C 1
ATOM 725 O O . GLY A 1 95 ? -9.688 -12.156 -27.75 1 72.25 95 GLY A O 1
ATOM 726 N N . GLU A 1 96 ? -7.809 -11.117 -27.281 1 83.62 96 GLU A N 1
ATOM 727 C CA . GLU A 1 96 ? -7.035 -12.312 -26.969 1 83.62 96 GLU A CA 1
ATOM 728 C C . GLU A 1 96 ? -7.57 -13.008 -25.719 1 83.62 96 GLU A C 1
ATOM 730 O O . GLU A 1 96 ? -8 -12.344 -24.766 1 83.62 96 GLU A O 1
ATOM 735 N N . ARG A 1 97 ? -7.496 -14.367 -25.812 1 91.12 97 ARG A N 1
ATOM 736 C CA . ARG A 1 97 ? -7.957 -15.148 -24.672 1 91.12 97 ARG A CA 1
ATOM 737 C C . ARG A 1 97 ? -7.109 -14.867 -23.422 1 91.12 97 ARG A C 1
ATOM 739 O O . ARG A 1 97 ? -5.879 -14.828 -23.516 1 91.12 97 ARG A O 1
ATOM 746 N N . TYR A 1 98 ? -7.828 -14.633 -22.297 1 94.19 98 TYR A N 1
ATOM 747 C CA . TYR A 1 98 ? -7.16 -14.414 -21.016 1 94.19 98 TYR A CA 1
ATOM 748 C C . TYR A 1 98 ? -6.797 -15.742 -20.359 1 94.19 98 TYR A C 1
ATOM 750 O O . TYR A 1 98 ? -7.574 -16.281 -19.578 1 94.19 98 TYR A O 1
ATOM 758 N N . ASP A 1 99 ? -5.676 -16.297 -20.719 1 96.44 99 ASP A N 1
ATOM 759 C CA . ASP A 1 99 ? -5.18 -17.547 -20.156 1 96.44 99 ASP A CA 1
ATOM 760 C C . ASP A 1 99 ? -3.74 -17.391 -19.656 1 96.44 99 ASP A C 1
ATOM 762 O O . ASP A 1 99 ? -3.18 -16.297 -19.688 1 96.44 99 ASP A O 1
ATOM 766 N N . MET A 1 100 ? -3.178 -18.469 -19.172 1 97.75 100 MET A N 1
ATOM 767 C CA . MET A 1 100 ? -1.846 -18.438 -18.578 1 97.75 100 MET A CA 1
ATOM 768 C C . MET A 1 100 ? -0.805 -17.984 -19.594 1 97.75 100 MET A C 1
ATOM 770 O O . MET A 1 100 ? 0.083 -17.188 -19.281 1 97.75 100 MET A O 1
ATOM 774 N N . SER A 1 101 ? -0.908 -18.469 -20.781 1 96.94 101 SER A N 1
ATOM 775 C CA . SER A 1 101 ? 0.037 -18.109 -21.844 1 96.94 101 SER A CA 1
ATOM 776 C C . SER A 1 101 ? -0.029 -16.625 -22.156 1 96.94 101 SER A C 1
ATOM 778 O O . SER A 1 101 ? 1 -15.984 -22.391 1 96.94 101 SER A O 1
ATOM 780 N N . TYR A 1 102 ? -1.195 -16.094 -22.172 1 96.81 102 TYR A N 1
ATOM 781 C CA . TYR A 1 102 ? -1.374 -14.672 -22.406 1 96.81 102 TYR A CA 1
ATOM 782 C C . TYR A 1 102 ? -0.677 -13.859 -21.312 1 96.81 102 TYR A C 1
ATOM 784 O O . TYR A 1 102 ? 0.053 -12.906 -21.625 1 96.81 102 TYR A O 1
ATOM 792 N N . ILE A 1 103 ? -0.898 -14.219 -20.109 1 97.94 103 ILE A N 1
ATOM 793 C CA . ILE A 1 103 ? -0.333 -13.469 -18.984 1 97.94 103 ILE A CA 1
ATOM 794 C C . ILE A 1 103 ? 1.19 -13.562 -19.016 1 97.94 103 ILE A C 1
ATOM 796 O O . ILE A 1 103 ? 1.883 -12.562 -18.828 1 97.94 103 ILE A O 1
ATOM 800 N N . ALA A 1 104 ? 1.741 -14.766 -19.297 1 98.44 104 ALA A N 1
ATOM 801 C CA . ALA A 1 104 ? 3.188 -14.945 -19.406 1 98.44 104 ALA A CA 1
ATOM 802 C C . ALA A 1 104 ? 3.766 -14.102 -20.531 1 98.44 104 ALA A C 1
ATOM 804 O O . ALA A 1 104 ? 4.832 -13.5 -20.391 1 98.44 104 ALA A O 1
ATOM 805 N N . ARG A 1 105 ? 3.066 -14.047 -21.641 1 97.62 105 ARG A N 1
ATOM 806 C CA . ARG A 1 105 ? 3.512 -13.227 -22.766 1 97.62 105 ARG A CA 1
ATOM 807 C C . ARG A 1 105 ? 3.496 -11.742 -22.406 1 97.62 105 ARG A C 1
ATOM 809 O O . ARG A 1 105 ? 4.387 -10.992 -22.797 1 97.62 105 ARG A O 1
ATOM 816 N N . ARG A 1 106 ? 2.467 -11.328 -21.703 1 97.25 106 ARG A N 1
ATOM 817 C CA . ARG A 1 106 ? 2.406 -9.945 -21.266 1 97.25 106 ARG A CA 1
ATOM 818 C C . ARG A 1 106 ? 3.561 -9.617 -20.312 1 97.25 106 ARG A C 1
ATOM 820 O O . ARG A 1 106 ? 4.125 -8.523 -20.375 1 97.25 106 ARG A O 1
ATOM 827 N N . LEU A 1 107 ? 3.891 -10.562 -19.453 1 98.38 107 LEU A N 1
ATOM 828 C CA . LEU A 1 107 ? 5.039 -10.383 -18.562 1 98.38 107 LEU A CA 1
ATOM 829 C C . LEU A 1 107 ? 6.324 -10.227 -19.375 1 98.38 107 LEU A C 1
ATOM 831 O O . LEU A 1 107 ? 7.129 -9.336 -19.094 1 98.38 107 LEU A O 1
ATOM 835 N N . ALA A 1 108 ? 6.5 -11.055 -20.359 1 97.94 108 ALA A N 1
ATOM 836 C CA . ALA A 1 108 ? 7.664 -10.953 -21.234 1 97.94 108 ALA A CA 1
ATOM 837 C C . ALA A 1 108 ? 7.73 -9.578 -21.906 1 97.94 108 ALA A C 1
ATOM 839 O O . ALA A 1 108 ? 8.805 -8.984 -22 1 97.94 108 ALA A O 1
ATOM 840 N N . GLY A 1 109 ? 6.562 -9.148 -22.375 1 96.88 109 GLY A N 1
ATOM 841 C CA . GLY A 1 109 ? 6.488 -7.82 -22.969 1 96.88 109 GLY A CA 1
ATOM 842 C C . GLY A 1 109 ? 6.859 -6.715 -22 1 96.88 109 GLY A C 1
ATOM 843 O O . GLY A 1 109 ? 7.559 -5.77 -22.359 1 96.88 109 GLY A O 1
ATOM 844 N N . VAL A 1 110 ? 6.441 -6.82 -20.766 1 97 110 VAL A N 1
ATOM 845 C CA . VAL A 1 110 ? 6.73 -5.836 -19.734 1 97 110 VAL A CA 1
ATOM 846 C C . VAL A 1 110 ? 8.234 -5.809 -19.453 1 97 110 VAL A C 1
ATOM 848 O O . VAL A 1 110 ? 8.805 -4.746 -19.203 1 97 110 VAL A O 1
ATOM 851 N N . MET A 1 111 ? 8.859 -6.977 -19.453 1 97.94 111 MET A N 1
ATOM 852 C CA . MET A 1 111 ? 10.305 -7.027 -19.266 1 97.94 111 MET A CA 1
ATOM 853 C C . MET A 1 111 ? 11.023 -6.227 -20.344 1 97.94 111 MET A C 1
ATOM 855 O O . MET A 1 111 ? 11.945 -5.469 -20.047 1 97.94 111 MET A O 1
ATOM 859 N N . GLU A 1 112 ? 10.547 -6.312 -21.531 1 96.81 112 GLU A N 1
ATOM 860 C CA . GLU A 1 112 ? 11.117 -5.539 -22.625 1 96.81 112 GLU A CA 1
ATOM 861 C C . GLU A 1 112 ? 10.867 -4.047 -22.438 1 96.81 112 GLU A C 1
ATOM 863 O O . GLU A 1 112 ? 11.789 -3.238 -22.578 1 96.81 112 GLU A O 1
ATOM 868 N N . ASP A 1 113 ? 9.617 -3.736 -22.141 1 96.06 113 ASP A N 1
ATOM 869 C CA . ASP A 1 113 ? 9.242 -2.34 -21.938 1 96.06 113 ASP A CA 1
ATOM 870 C C . ASP A 1 113 ? 10.023 -1.71 -20.797 1 96.06 113 ASP A C 1
ATOM 872 O O . ASP A 1 113 ? 10.281 -0.505 -20.797 1 96.06 113 ASP A O 1
ATOM 876 N N . ALA A 1 114 ? 10.406 -2.521 -19.812 1 96.75 114 ALA A N 1
ATOM 877 C CA . ALA A 1 114 ? 11.117 -2.033 -18.641 1 96.75 114 ALA A CA 1
ATOM 878 C C . ALA A 1 114 ? 12.617 -1.91 -18.922 1 96.75 114 ALA A C 1
ATOM 880 O O . ALA A 1 114 ? 13.383 -1.5 -18.047 1 96.75 114 ALA A O 1
ATOM 881 N N . GLY A 1 115 ? 13.07 -2.314 -20.062 1 96.12 115 GLY A N 1
ATOM 882 C CA . GLY A 1 115 ? 14.461 -2.176 -20.469 1 96.12 115 GLY A CA 1
ATOM 883 C C . GLY A 1 115 ? 15.336 -3.336 -20.031 1 96.12 115 GLY A C 1
ATOM 884 O O . GLY A 1 115 ? 16.562 -3.213 -19.969 1 96.12 115 GLY A O 1
ATOM 885 N N . ILE A 1 116 ? 14.781 -4.363 -19.609 1 96.25 116 ILE A N 1
ATOM 886 C CA . ILE A 1 116 ? 15.531 -5.535 -19.172 1 96.25 116 ILE A CA 1
ATOM 887 C C . ILE A 1 116 ? 16.031 -6.316 -20.391 1 96.25 116 ILE A C 1
ATOM 889 O O . ILE A 1 116 ? 15.227 -6.906 -21.109 1 96.25 116 ILE A O 1
ATOM 893 N N . LYS A 1 117 ? 17.453 -6.188 -20.422 1 86.69 117 LYS A N 1
ATOM 894 C CA . LYS A 1 117 ? 18.109 -6.867 -21.531 1 86.69 117 LYS A CA 1
ATOM 895 C C . LYS A 1 117 ? 18.734 -8.188 -21.078 1 86.69 117 LYS A C 1
ATOM 897 O O . LYS A 1 117 ? 19.281 -8.273 -19.969 1 86.69 117 LYS A O 1
ATOM 902 N N . GLY A 1 118 ? 18.328 -9.328 -21.609 1 89.31 118 GLY A N 1
ATOM 903 C CA . GLY A 1 118 ? 19 -10.586 -21.359 1 89.31 118 GLY A CA 1
ATOM 904 C C . GLY A 1 118 ? 18.328 -11.414 -20.281 1 89.31 118 GLY A C 1
ATOM 905 O O . GLY A 1 118 ? 18.938 -12.352 -19.734 1 89.31 118 GLY A O 1
ATOM 906 N N . GLY A 1 119 ? 17.375 -10.914 -19.688 1 96.12 119 GLY A N 1
ATOM 907 C CA . GLY A 1 119 ? 16.656 -11.695 -18.703 1 96.12 119 GLY A CA 1
ATOM 908 C C . GLY A 1 119 ? 16.703 -11.102 -17.312 1 96.12 119 GLY A C 1
ATOM 909 O O . GLY A 1 119 ? 17.359 -10.078 -17.094 1 96.12 119 GLY A O 1
ATOM 910 N N . ALA A 1 120 ? 15.953 -11.664 -16.375 1 98.19 120 ALA A N 1
ATOM 911 C CA . ALA A 1 120 ? 15.828 -11.188 -15.008 1 98.19 120 ALA A CA 1
ATOM 912 C C . ALA A 1 120 ? 15.562 -12.336 -14.047 1 98.19 120 ALA A C 1
ATOM 914 O O . ALA A 1 120 ? 15.219 -13.445 -14.469 1 98.19 120 ALA A O 1
ATOM 915 N N . SER A 1 121 ? 15.914 -12.109 -12.82 1 98.38 121 SER A N 1
ATOM 916 C CA . SER A 1 121 ? 15.32 -12.969 -11.797 1 98.38 121 SER A CA 1
ATOM 917 C C . SER A 1 121 ? 13.836 -12.672 -11.617 1 98.38 121 SER A C 1
ATOM 919 O O . SER A 1 121 ? 13.414 -11.516 -11.68 1 98.38 121 SER A O 1
ATOM 921 N N . ILE A 1 122 ? 13.062 -13.758 -11.43 1 98.81 122 ILE A N 1
ATOM 922 C CA . ILE A 1 122 ? 11.617 -13.641 -11.289 1 98.81 122 ILE A CA 1
ATOM 923 C C . ILE A 1 122 ? 11.188 -14.141 -9.914 1 98.81 122 ILE A C 1
ATOM 925 O O . ILE A 1 122 ? 11.555 -15.25 -9.508 1 98.81 122 ILE A O 1
ATOM 929 N N . VAL A 1 123 ? 10.5 -13.32 -9.172 1 98.88 123 VAL A N 1
ATOM 930 C CA . VAL A 1 123 ? 9.797 -13.742 -7.965 1 98.88 123 VAL A CA 1
ATOM 931 C C . VAL A 1 123 ? 8.305 -13.867 -8.25 1 98.88 123 VAL A C 1
ATOM 933 O O . VAL A 1 123 ? 7.645 -12.875 -8.578 1 98.88 123 VAL A O 1
ATOM 936 N N . GLY A 1 124 ? 7.766 -15.047 -8.188 1 98.75 124 GLY A N 1
ATOM 937 C CA . GLY A 1 124 ? 6.34 -15.273 -8.375 1 98.75 124 GLY A CA 1
ATOM 938 C C . GLY A 1 124 ? 5.645 -15.742 -7.109 1 98.75 124 GLY A C 1
ATOM 939 O O . GLY A 1 124 ? 6.027 -16.766 -6.523 1 98.75 124 GLY A O 1
ATOM 940 N N . GLU A 1 125 ? 4.617 -15.055 -6.684 1 98.25 125 GLU A N 1
ATOM 941 C CA . GLU A 1 125 ? 3.84 -15.398 -5.496 1 98.25 125 GLU A CA 1
ATOM 942 C C . GLU A 1 125 ? 2.584 -16.188 -5.871 1 98.25 125 GLU A C 1
ATOM 944 O O . GLU A 1 125 ? 1.756 -15.703 -6.648 1 98.25 125 GLU A O 1
ATOM 949 N N . SER A 1 126 ? 2.453 -17.328 -5.289 1 96.69 126 SER A N 1
ATOM 950 C CA . SER A 1 126 ? 1.229 -18.109 -5.457 1 96.69 126 SER A CA 1
ATOM 951 C C . SER A 1 126 ? 0.824 -18.188 -6.926 1 96.69 126 SER A C 1
ATOM 953 O O . SER A 1 126 ? 1.585 -18.688 -7.762 1 96.69 126 SER A O 1
ATOM 955 N N . PHE A 1 127 ? -0.268 -17.625 -7.387 1 97.12 127 PHE A N 1
ATOM 956 C CA . PHE A 1 127 ? -0.64 -17.562 -8.797 1 97.12 127 PHE A CA 1
ATOM 957 C C . PHE A 1 127 ? 0.491 -16.953 -9.625 1 97.12 127 PHE A C 1
ATOM 959 O O . PHE A 1 127 ? 0.758 -17.406 -10.734 1 97.12 127 PHE A O 1
ATOM 966 N N . GLY A 1 128 ? 1.156 -15.938 -9.094 1 98.62 128 GLY A N 1
ATOM 967 C CA . GLY A 1 128 ? 2.309 -15.359 -9.758 1 98.62 128 GLY A CA 1
ATOM 968 C C . GLY A 1 128 ? 3.438 -16.344 -9.969 1 98.62 128 GLY A C 1
ATOM 969 O O . GLY A 1 128 ? 4.215 -16.219 -10.922 1 98.62 128 GLY A O 1
ATOM 970 N N . GLY A 1 129 ? 3.537 -17.312 -9.055 1 98.31 129 GLY A N 1
ATOM 971 C CA . GLY A 1 129 ? 4.488 -18.406 -9.25 1 98.31 129 GLY A CA 1
ATOM 972 C C . GLY A 1 129 ? 4.156 -19.281 -10.445 1 98.31 129 GLY A C 1
ATOM 973 O O . GLY A 1 129 ? 5.055 -19.75 -11.141 1 98.31 129 GLY A O 1
ATOM 974 N N . MET A 1 130 ? 2.867 -19.484 -10.656 1 97.94 130 MET A N 1
ATOM 975 C CA . MET A 1 130 ? 2.426 -20.219 -11.844 1 97.94 130 MET A CA 1
ATOM 976 C C . MET A 1 130 ? 2.783 -19.453 -13.109 1 97.94 130 MET A C 1
ATOM 978 O O . MET A 1 130 ? 3.256 -20.047 -14.086 1 97.94 130 MET A O 1
ATOM 982 N N . VAL A 1 131 ? 2.607 -18.141 -13.039 1 98.75 131 VAL A N 1
ATOM 983 C CA . VAL A 1 131 ? 2.971 -17.297 -14.164 1 98.75 131 VAL A CA 1
ATOM 984 C C . VAL A 1 131 ? 4.477 -17.375 -14.414 1 98.75 131 VAL A C 1
ATOM 986 O O . VAL A 1 131 ? 4.914 -17.5 -15.562 1 98.75 131 VAL A O 1
ATOM 989 N N . ALA A 1 132 ? 5.203 -17.359 -13.359 1 98.75 132 ALA A N 1
ATOM 990 C CA . ALA A 1 132 ? 6.656 -17.438 -13.461 1 98.75 132 ALA A CA 1
ATOM 991 C C . ALA A 1 132 ? 7.105 -18.766 -14.055 1 98.75 132 ALA A C 1
ATOM 993 O O . ALA A 1 132 ? 8.039 -18.797 -14.859 1 98.75 132 ALA A O 1
ATOM 994 N N . GLN A 1 133 ? 6.461 -19.844 -13.648 1 98.38 133 GLN A N 1
ATOM 995 C CA . GLN A 1 133 ? 6.75 -21.156 -14.242 1 98.38 133 GLN A CA 1
ATOM 996 C C . GLN A 1 133 ? 6.484 -21.141 -15.742 1 98.38 133 GLN A C 1
ATOM 998 O O . GLN A 1 133 ? 7.324 -21.594 -16.531 1 98.38 133 GLN A O 1
ATOM 1003 N N . ARG A 1 134 ? 5.363 -20.578 -16.078 1 98.56 134 ARG A N 1
ATOM 1004 C CA . ARG A 1 134 ? 5.016 -20.547 -17.5 1 98.56 134 ARG A CA 1
ATOM 1005 C C . ARG A 1 134 ? 6.008 -19.688 -18.281 1 98.56 134 ARG A C 1
ATOM 1007 O O . ARG A 1 134 ? 6.426 -20.047 -19.375 1 98.56 134 ARG A O 1
ATOM 1014 N N . LEU A 1 135 ? 6.379 -18.578 -17.688 1 98.62 135 LEU A N 1
ATOM 1015 C CA . LEU A 1 135 ? 7.391 -17.734 -18.312 1 98.62 135 LEU A CA 1
ATOM 1016 C C . LEU A 1 135 ? 8.695 -18.516 -18.516 1 98.62 135 LEU A C 1
ATOM 1018 O O . LEU A 1 135 ? 9.297 -18.453 -19.594 1 98.62 135 LEU A O 1
ATOM 1022 N N . ALA A 1 136 ? 9.133 -19.234 -17.531 1 98.31 136 ALA A N 1
ATOM 1023 C CA . ALA A 1 136 ? 10.383 -19.984 -17.578 1 98.31 136 ALA A CA 1
ATOM 1024 C C . ALA A 1 136 ? 10.336 -21.078 -18.656 1 98.31 136 ALA A C 1
ATOM 1026 O O . ALA A 1 136 ? 11.359 -21.406 -19.25 1 98.31 136 ALA A O 1
ATOM 1027 N N . LEU A 1 137 ? 9.18 -21.609 -18.875 1 98.25 137 LEU A N 1
ATOM 1028 C CA . LEU A 1 137 ? 8.992 -22.672 -19.859 1 98.25 137 LEU A CA 1
ATOM 1029 C C . LEU A 1 137 ? 8.906 -22.094 -21.281 1 98.25 137 LEU A C 1
ATOM 1031 O O . LEU A 1 137 ? 9.516 -22.641 -22.203 1 98.25 137 LEU A O 1
ATOM 1035 N N . ASP A 1 138 ? 8.211 -20.984 -21.422 1 97.62 138 ASP A N 1
ATOM 1036 C CA . ASP A 1 138 ? 7.934 -20.422 -22.734 1 97.62 138 ASP A CA 1
ATOM 1037 C C . ASP A 1 138 ? 9.062 -19.516 -23.203 1 97.62 138 ASP A C 1
ATOM 1039 O O . ASP A 1 138 ? 9.312 -19.375 -24.406 1 97.62 138 ASP A O 1
ATOM 1043 N N . PHE A 1 139 ? 9.703 -18.875 -22.266 1 97.06 139 PHE A N 1
ATOM 1044 C CA . PHE A 1 139 ? 10.766 -17.922 -22.547 1 97.06 139 PHE A CA 1
ATOM 1045 C C . PHE A 1 139 ? 11.961 -18.172 -21.625 1 97.06 139 PHE A C 1
ATOM 1047 O O . PHE A 1 139 ? 12.359 -17.281 -20.875 1 97.06 139 PHE A O 1
ATOM 1054 N N . PRO A 1 140 ? 12.633 -19.297 -21.812 1 97.12 140 PRO A N 1
ATOM 1055 C CA . PRO A 1 140 ? 13.688 -19.672 -20.875 1 97.12 140 PRO A CA 1
ATOM 1056 C C . PRO A 1 140 ? 14.82 -18.656 -20.828 1 97.12 140 PRO A C 1
ATOM 1058 O O . PRO A 1 140 ? 15.43 -18.453 -19.766 1 97.12 140 PRO A O 1
ATOM 1061 N N . ASP A 1 141 ? 15.078 -17.922 -21.891 1 96.44 141 ASP A N 1
ATOM 1062 C CA . ASP A 1 141 ? 16.188 -16.984 -21.953 1 96.44 141 ASP A CA 1
ATOM 1063 C C . ASP A 1 141 ? 15.891 -15.734 -21.141 1 96.44 141 ASP A C 1
ATOM 1065 O O . ASP A 1 141 ? 16.797 -14.961 -20.812 1 96.44 141 ASP A O 1
ATOM 1069 N N . LYS A 1 142 ? 14.641 -15.562 -20.734 1 97.31 142 LYS A N 1
ATOM 1070 C CA . LYS A 1 142 ? 14.242 -14.359 -20 1 97.31 142 LYS A CA 1
ATOM 1071 C C . LYS A 1 142 ? 14.344 -14.578 -18.5 1 97.31 142 LYS A C 1
ATOM 1073 O O . LYS A 1 142 ? 14.234 -13.625 -17.719 1 97.31 142 LYS A O 1
ATOM 1078 N N . VAL A 1 143 ? 14.625 -15.758 -18.094 1 98 143 VAL A N 1
ATOM 1079 C CA . VAL A 1 143 ? 14.625 -16.062 -16.672 1 98 143 VAL A CA 1
ATOM 1080 C C . VAL A 1 143 ? 16.031 -16.469 -16.234 1 98 143 VAL A C 1
ATOM 1082 O O . VAL A 1 143 ? 16.516 -17.547 -16.594 1 98 143 VAL A O 1
ATOM 1085 N N . LYS A 1 144 ? 16.672 -15.602 -15.438 1 96.62 144 LYS A N 1
ATOM 1086 C CA . LYS A 1 144 ? 18.031 -15.852 -14.961 1 96.62 144 LYS A CA 1
ATOM 1087 C C . LYS A 1 144 ? 18.031 -16.406 -13.539 1 96.62 144 LYS A C 1
ATOM 1089 O O . LYS A 1 144 ? 19.016 -16.984 -13.094 1 96.62 144 LYS A O 1
ATOM 1094 N N . GLY A 1 145 ? 17.031 -16.219 -12.82 1 97.06 145 GLY A N 1
ATOM 1095 C CA . GLY A 1 145 ? 16.75 -16.719 -11.484 1 97.06 145 GLY A CA 1
ATOM 1096 C C . GLY A 1 145 ? 15.258 -16.875 -11.219 1 97.06 145 GLY A C 1
ATOM 1097 O O . GLY A 1 145 ? 14.445 -16.109 -11.758 1 97.06 145 GLY A O 1
ATOM 1098 N N . LEU A 1 146 ? 14.953 -17.859 -10.438 1 98.25 146 LEU A N 1
ATOM 1099 C CA . LEU A 1 146 ? 13.547 -18.156 -10.203 1 98.25 146 LEU A CA 1
ATOM 1100 C C . LEU A 1 146 ? 13.273 -18.359 -8.719 1 98.25 146 LEU A C 1
ATOM 1102 O O . LEU A 1 146 ? 13.93 -19.172 -8.062 1 98.25 146 LEU A O 1
ATOM 1106 N N . VAL A 1 147 ? 12.422 -17.578 -8.18 1 98.62 147 VAL A N 1
ATOM 1107 C CA . VAL A 1 147 ? 11.93 -17.703 -6.809 1 98.62 147 VAL A CA 1
ATOM 1108 C C . VAL A 1 147 ? 10.422 -17.938 -6.82 1 98.62 147 VAL A C 1
ATOM 1110 O O . VAL A 1 147 ? 9.672 -17.125 -7.363 1 98.62 147 VAL A O 1
ATOM 1113 N N . LEU A 1 148 ? 10.008 -19.016 -6.301 1 98.25 148 LEU A N 1
ATOM 1114 C CA . LEU A 1 148 ? 8.602 -19.375 -6.215 1 98.25 148 LEU A CA 1
ATOM 1115 C C . LEU A 1 148 ? 8.117 -19.344 -4.77 1 98.25 148 LEU A C 1
ATOM 1117 O O . LEU A 1 148 ? 8.539 -20.172 -3.955 1 98.25 148 LEU A O 1
ATOM 1121 N N . LEU A 1 149 ? 7.258 -18.406 -4.488 1 97.69 149 LEU A N 1
ATOM 1122 C CA . LEU A 1 149 ? 6.758 -18.188 -3.135 1 97.69 149 LEU A CA 1
ATOM 1123 C C . LEU A 1 149 ? 5.348 -18.75 -2.977 1 97.69 149 LEU A C 1
ATOM 1125 O O . LEU A 1 149 ? 4.422 -18.297 -3.656 1 97.69 149 LEU A O 1
ATOM 1129 N N . SER A 1 150 ? 5.176 -19.672 -2.055 1 96.12 150 SER A N 1
ATOM 1130 C CA . SER A 1 150 ? 3.867 -20.234 -1.746 1 96.12 150 SER A CA 1
ATOM 1131 C C . SER A 1 150 ? 3.141 -20.672 -3.014 1 96.12 150 SER A C 1
ATOM 1133 O O . SER A 1 150 ? 1.968 -20.359 -3.205 1 96.12 150 SER A O 1
ATOM 1135 N N . SER A 1 151 ? 3.854 -21.344 -3.881 1 96.06 151 SER A N 1
ATOM 1136 C CA . SER A 1 151 ? 3.293 -21.703 -5.176 1 96.06 151 SER A CA 1
ATOM 1137 C C . SER A 1 151 ? 3.348 -23.219 -5.391 1 96.06 151 SER A C 1
ATOM 1139 O O . SER A 1 151 ? 3.68 -23.969 -4.473 1 96.06 151 SER A O 1
ATOM 1141 N N . LEU A 1 152 ? 2.848 -23.625 -6.539 1 94.12 152 LEU A N 1
ATOM 1142 C CA . LEU A 1 152 ? 2.701 -25.047 -6.832 1 94.12 152 LEU A CA 1
ATOM 1143 C C . LEU A 1 152 ? 2.625 -25.281 -8.336 1 94.12 152 LEU A C 1
ATOM 1145 O O . LEU A 1 152 ? 2.383 -24.359 -9.109 1 94.12 152 LEU A O 1
ATOM 1149 N N . ALA A 1 153 ? 2.887 -26.531 -8.695 1 95.31 153 ALA A N 1
ATOM 1150 C CA . ALA A 1 153 ? 2.826 -26.938 -10.102 1 95.31 153 ALA A CA 1
ATOM 1151 C C . ALA A 1 153 ? 1.408 -27.328 -10.5 1 95.31 153 ALA A C 1
ATOM 1153 O O . ALA A 1 153 ? 1.051 -27.281 -11.68 1 95.31 153 ALA A O 1
ATOM 1154 N N . LYS A 1 154 ? 0.738 -27.703 -9.555 1 92.5 154 LYS A N 1
ATOM 1155 C CA . LYS A 1 154 ? -0.648 -28.125 -9.734 1 92.5 154 LYS A CA 1
ATOM 1156 C C . LYS A 1 154 ? -1.457 -27.906 -8.453 1 92.5 154 LYS A C 1
ATOM 1158 O O . LYS A 1 154 ? -1.007 -28.266 -7.363 1 92.5 154 LYS A O 1
ATOM 1163 N N . LEU A 1 155 ? -2.633 -27.281 -8.758 1 85.81 155 LEU A N 1
ATOM 1164 C CA . LEU A 1 155 ? -3.463 -26.969 -7.602 1 85.81 155 LEU A CA 1
ATOM 1165 C C . LEU A 1 155 ? -4.164 -28.219 -7.078 1 85.81 155 LEU A C 1
ATOM 1167 O O . LEU A 1 155 ? -4.887 -28.891 -7.824 1 85.81 155 LEU A O 1
ATOM 1171 N N . GLU A 1 156 ? -3.791 -28.625 -5.941 1 81.19 156 GLU A N 1
ATOM 1172 C CA . GLU A 1 156 ? -4.559 -29.609 -5.188 1 81.19 156 GLU A CA 1
ATOM 1173 C C . GLU A 1 156 ? -5.344 -28.953 -4.059 1 81.19 156 GLU A C 1
ATOM 1175 O O . GLU A 1 156 ? -4.77 -28.562 -3.041 1 81.19 156 GLU A O 1
ATOM 1180 N N . LEU A 1 157 ? -6.578 -28.844 -4.285 1 75.56 157 LEU A N 1
ATOM 1181 C CA . LEU A 1 157 ? -7.387 -28.078 -3.346 1 75.56 157 LEU A CA 1
ATOM 1182 C C . LEU A 1 157 ? -7.719 -28.906 -2.107 1 75.56 157 LEU A C 1
ATOM 1184 O O . LEU A 1 157 ? -8.188 -30.047 -2.223 1 75.56 157 LEU A O 1
ATOM 1188 N N . PRO A 1 158 ? -7.379 -28.281 -1.037 1 78 158 PRO A N 1
ATOM 1189 C CA . PRO A 1 158 ? -7.984 -28.891 0.152 1 78 158 PRO A CA 1
ATOM 1190 C C . PRO A 1 158 ? -9.508 -29 0.053 1 78 158 PRO A C 1
ATOM 1192 O O . PRO A 1 158 ? -10.133 -28.25 -0.702 1 78 158 PRO A O 1
ATOM 1195 N N . PRO A 1 159 ? -10.07 -29.938 0.752 1 77.25 159 PRO A N 1
ATOM 1196 C CA . PRO A 1 159 ? -11.508 -30.172 0.641 1 77.25 159 PRO A CA 1
ATOM 1197 C C . PRO A 1 159 ? -12.32 -28.891 0.842 1 77.25 159 PRO A C 1
ATOM 1199 O O . PRO A 1 159 ? -13.281 -28.641 0.108 1 77.25 159 PRO A O 1
ATOM 1202 N N . SER A 1 160 ? -11.953 -28.156 1.842 1 77.62 160 SER A N 1
ATOM 1203 C CA . SER A 1 160 ? -12.695 -26.922 2.111 1 77.62 160 SER A CA 1
ATOM 1204 C C . SER A 1 160 ? -12.617 -25.953 0.935 1 77.62 160 SER A C 1
ATOM 1206 O O . SER A 1 160 ? -13.602 -25.312 0.581 1 77.62 160 SER A O 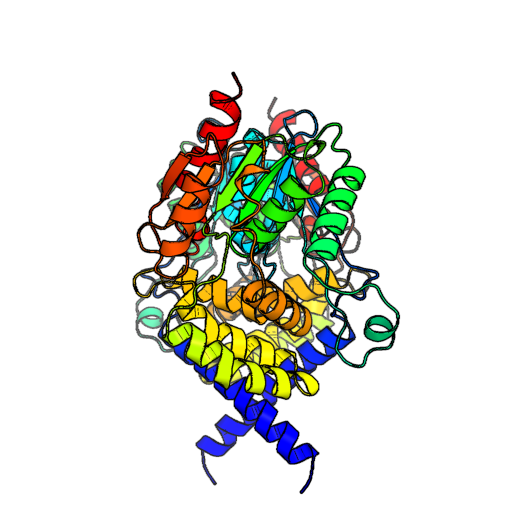1
ATOM 1208 N N . VAL A 1 161 ? -11.5 -25.844 0.326 1 76 161 VAL A N 1
ATOM 1209 C CA . VAL A 1 161 ? -11.305 -24.938 -0.806 1 76 161 VAL A CA 1
ATOM 1210 C C . VAL A 1 161 ? -12.031 -25.484 -2.033 1 76 161 VAL A C 1
ATOM 1212 O O . VAL A 1 161 ? -12.625 -24.719 -2.803 1 76 161 VAL A O 1
ATOM 1215 N N . LYS A 1 162 ? -11.984 -26.734 -2.174 1 79.94 162 LYS A N 1
ATOM 1216 C CA . LYS A 1 162 ? -12.703 -27.375 -3.277 1 79.94 162 LYS A CA 1
ATOM 1217 C C . LYS A 1 162 ? -14.203 -27.109 -3.174 1 79.94 162 LYS A C 1
ATOM 1219 O O . LYS A 1 162 ? -14.859 -26.812 -4.176 1 79.94 162 LYS A O 1
A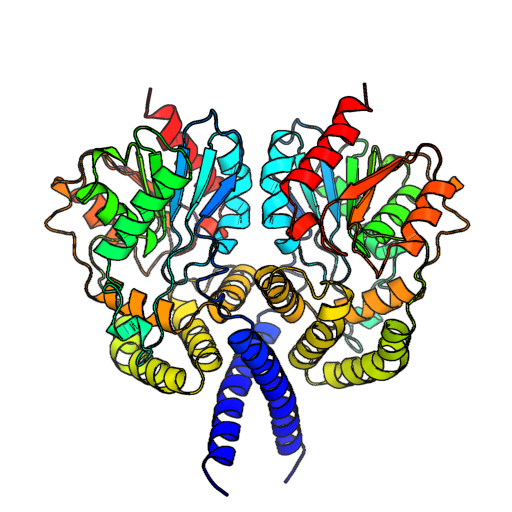TOM 1224 N N . PHE A 1 163 ? -14.703 -27.219 -1.962 1 82.38 163 PHE A N 1
ATOM 1225 C CA . PHE A 1 163 ? -16.109 -26.922 -1.729 1 82.38 163 PHE A CA 1
ATOM 1226 C C . PHE A 1 163 ? -16.438 -25.5 -2.146 1 82.38 163 PHE A C 1
ATOM 1228 O O . PHE A 1 163 ? -17.438 -25.266 -2.834 1 82.38 163 PHE A O 1
ATOM 1235 N N . LYS A 1 164 ? -15.617 -24.609 -1.732 1 80.69 164 LYS A N 1
ATOM 1236 C CA . LYS A 1 164 ? -15.828 -23.219 -2.09 1 80.69 164 LYS A CA 1
ATOM 1237 C C . LYS A 1 164 ? -15.758 -23.016 -3.602 1 80.69 164 LYS A C 1
ATOM 1239 O O . LYS A 1 164 ? -16.578 -22.297 -4.176 1 80.69 164 LYS A O 1
ATOM 1244 N N . ALA A 1 165 ? -14.828 -23.641 -4.234 1 81.25 165 ALA A N 1
ATOM 1245 C CA . ALA A 1 165 ? -14.648 -23.531 -5.68 1 81.25 165 ALA A CA 1
ATOM 1246 C C . ALA A 1 165 ? -15.867 -24.078 -6.422 1 81.25 165 ALA A C 1
ATOM 1248 O O . ALA A 1 165 ? -16.312 -23.5 -7.414 1 81.25 165 ALA A O 1
ATOM 1249 N N . ASP A 1 166 ? -16.406 -25.125 -5.895 1 84.38 166 ASP A N 1
ATOM 1250 C CA . ASP A 1 166 ? -17.5 -25.812 -6.582 1 84.38 166 ASP A CA 1
ATOM 1251 C C . ASP A 1 166 ? -18.844 -25.125 -6.32 1 84.38 166 ASP A C 1
ATOM 1253 O O . ASP A 1 166 ? -19.703 -25.094 -7.199 1 84.38 166 ASP A O 1
ATOM 1257 N N . PHE A 1 167 ? -18.984 -24.531 -5.117 1 83.56 167 PHE A N 1
ATOM 1258 C CA . PHE A 1 167 ? -20.328 -24.141 -4.746 1 83.56 167 PHE A CA 1
ATOM 1259 C C . PHE A 1 167 ? -20.406 -22.641 -4.496 1 83.56 167 PHE A C 1
ATOM 1261 O O . PHE A 1 167 ? -21.438 -22.016 -4.742 1 83.56 167 PHE A O 1
ATOM 1268 N N . VAL A 1 168 ? -19.406 -22.094 -3.996 1 81.5 168 VAL A N 1
ATOM 1269 C CA . VAL A 1 168 ? -19.438 -20.688 -3.615 1 81.5 168 VAL A CA 1
ATOM 1270 C C . VAL A 1 168 ? -19.031 -19.828 -4.809 1 81.5 168 VAL A C 1
ATOM 1272 O O . VAL A 1 168 ? -19.672 -18.812 -5.09 1 81.5 168 VAL A O 1
ATOM 1275 N N . LEU A 1 169 ? -18 -20.234 -5.512 1 85.44 169 LEU A N 1
ATOM 1276 C CA . LEU A 1 169 ? -17.422 -19.438 -6.598 1 85.44 169 LEU A CA 1
ATOM 1277 C C . LEU A 1 169 ? -18.484 -19.156 -7.668 1 85.44 169 LEU A C 1
ATOM 1279 O O . LEU A 1 169 ? -18.625 -18.016 -8.117 1 85.44 169 LEU A O 1
ATOM 1283 N N . PRO A 1 170 ? -19.297 -20.156 -8.055 1 87.81 170 PRO A N 1
ATOM 1284 C CA . PRO A 1 170 ? -20.312 -19.875 -9.062 1 87.81 170 PRO A CA 1
ATOM 1285 C C . PRO A 1 170 ? -21.344 -18.844 -8.594 1 87.81 170 PRO A C 1
ATOM 1287 O O . PRO A 1 170 ? -21.812 -18.031 -9.391 1 87.81 170 PRO A O 1
ATOM 1290 N N . VAL A 1 171 ? -21.672 -18.875 -7.332 1 85.12 171 VAL A N 1
ATOM 1291 C CA . VAL A 1 171 ? -22.625 -17.922 -6.773 1 85.12 171 VAL A CA 1
ATOM 1292 C C . VAL A 1 171 ? -22.031 -16.516 -6.789 1 85.12 171 VAL A C 1
ATOM 1294 O O . VAL A 1 171 ? -22.672 -15.562 -7.23 1 85.12 171 VAL A O 1
ATOM 1297 N N . VAL A 1 172 ? -20.859 -16.453 -6.355 1 85.81 172 VAL A N 1
ATOM 1298 C CA . VAL A 1 172 ? -20.156 -15.18 -6.309 1 85.81 172 VAL A CA 1
ATOM 1299 C C . VAL A 1 172 ? -20 -14.617 -7.719 1 85.81 172 VAL A C 1
ATOM 1301 O O . VAL A 1 172 ? -20.219 -13.43 -7.953 1 85.81 172 VAL A O 1
ATOM 1304 N N . GLU A 1 173 ? -19.641 -15.461 -8.602 1 88.69 173 GLU A N 1
ATOM 1305 C CA . GLU A 1 173 ? -19.5 -15.047 -9.992 1 88.69 173 GLU A CA 1
ATOM 1306 C C . GLU A 1 173 ? -20.828 -14.516 -10.539 1 88.69 173 GLU A C 1
ATOM 1308 O O . GLU A 1 173 ? -20.859 -13.508 -11.242 1 88.69 173 GLU A O 1
ATOM 1313 N N . SER A 1 174 ? -21.891 -15.172 -10.211 1 87.56 174 SER A N 1
ATOM 1314 C CA . SER A 1 174 ? -23.203 -14.758 -10.68 1 87.56 174 SER A CA 1
ATOM 1315 C C . SER A 1 174 ? -23.578 -13.383 -10.141 1 87.56 174 SER A C 1
ATOM 1317 O O . SER A 1 174 ? -24.125 -12.555 -10.867 1 87.56 174 SER A O 1
ATOM 1319 N N . ILE A 1 175 ? -23.25 -13.172 -8.93 1 81.56 175 ILE A N 1
ATOM 1320 C CA . ILE A 1 175 ? -23.516 -11.875 -8.312 1 81.56 175 ILE A CA 1
ATOM 1321 C C . ILE A 1 175 ? -22.703 -10.797 -9.016 1 81.56 175 ILE A C 1
ATOM 1323 O O . ILE A 1 175 ? -23.172 -9.656 -9.164 1 81.56 175 ILE A O 1
ATOM 1327 N N . GLY A 1 176 ? -21.594 -11.188 -9.484 1 83.69 176 GLY A N 1
ATOM 1328 C CA . GLY A 1 176 ? -20.656 -10.258 -10.117 1 83.69 176 GLY A CA 1
ATOM 1329 C C . GLY A 1 176 ? -21.219 -9.633 -11.383 1 83.69 176 GLY A C 1
ATOM 1330 O O . GLY A 1 176 ? -20.828 -8.523 -11.75 1 83.69 176 GLY A O 1
ATOM 1331 N N . TYR A 1 177 ? -22.109 -10.281 -12.062 1 82.94 177 TYR A N 1
ATOM 1332 C CA . TYR A 1 177 ? -22.688 -9.75 -13.289 1 82.94 177 TYR A CA 1
ATOM 1333 C C . TYR A 1 177 ? -23.453 -8.461 -13.031 1 82.94 177 TYR A C 1
ATOM 1335 O O . TYR A 1 177 ? -23.484 -7.566 -13.875 1 82.94 177 TYR A O 1
ATOM 1343 N N . LEU A 1 178 ? -23.953 -8.383 -11.82 1 76.5 178 LEU A N 1
ATOM 1344 C CA . LEU A 1 178 ? -24.766 -7.207 -11.508 1 76.5 178 LEU A CA 1
ATOM 1345 C C . LEU A 1 178 ? -24.016 -6.285 -10.547 1 76.5 178 LEU A C 1
ATOM 1347 O O . LEU A 1 178 ? -24.141 -5.059 -10.641 1 76.5 178 LEU A O 1
ATOM 1351 N N . LEU A 1 179 ? -23.312 -6.945 -9.703 1 78.38 179 LEU A N 1
ATOM 1352 C CA . LEU A 1 179 ? -22.672 -6.195 -8.633 1 78.38 179 LEU A CA 1
ATOM 1353 C C . LEU A 1 179 ? -21.219 -6.66 -8.445 1 78.38 179 LEU A C 1
ATOM 1355 O O . LEU A 1 179 ? -20.891 -7.258 -7.414 1 78.38 179 LEU A O 1
ATOM 1359 N N . PRO A 1 180 ? -20.359 -6.34 -9.32 1 81.81 180 PRO A N 1
ATOM 1360 C CA . PRO A 1 180 ? -19 -6.867 -9.273 1 81.81 180 PRO A CA 1
ATOM 1361 C C . PRO A 1 180 ? -18.25 -6.484 -8 1 81.81 180 PRO A C 1
ATOM 1363 O O . PRO A 1 180 ? -17.453 -7.27 -7.488 1 81.81 180 PRO A O 1
ATOM 1366 N N . PHE A 1 181 ? -18.5 -5.355 -7.484 1 77.44 181 PHE A N 1
ATOM 1367 C CA . PHE A 1 181 ? -17.812 -4.918 -6.277 1 77.44 181 PHE A CA 1
ATOM 1368 C C . PHE A 1 181 ? -18.25 -5.738 -5.07 1 77.44 181 PHE A C 1
ATOM 1370 O O . PHE A 1 181 ? -17.438 -6.098 -4.223 1 77.44 181 PHE A O 1
ATOM 1377 N N . VAL A 1 182 ? -19.531 -6 -5.004 1 75.5 182 VAL A N 1
ATOM 1378 C CA . VAL A 1 182 ? -20.078 -6.816 -3.924 1 75.5 182 VAL A CA 1
ATOM 1379 C C . VAL A 1 182 ? -19.547 -8.242 -4.039 1 75.5 182 VAL A C 1
ATOM 1381 O O . VAL A 1 182 ? -19.125 -8.836 -3.047 1 75.5 182 VAL A O 1
ATOM 1384 N N . ALA A 1 183 ? -19.641 -8.688 -5.258 1 84.31 183 ALA A N 1
ATOM 1385 C CA . ALA A 1 183 ? -19.156 -10.047 -5.508 1 84.31 183 ALA A CA 1
ATOM 1386 C C . ALA A 1 183 ? -17.703 -10.195 -5.105 1 84.31 183 ALA A C 1
ATOM 1388 O O . ALA A 1 183 ? -17.312 -11.188 -4.473 1 84.31 183 ALA A O 1
ATOM 1389 N N . GLN A 1 184 ? -16.922 -9.195 -5.43 1 86.75 184 GLN A N 1
ATOM 1390 C CA . GLN A 1 184 ? -15.5 -9.266 -5.102 1 86.75 184 GLN A CA 1
ATOM 1391 C C . GLN A 1 184 ? -15.281 -9.195 -3.594 1 86.75 184 GLN A C 1
ATOM 1393 O O . GLN A 1 184 ? -14.406 -9.883 -3.059 1 86.75 184 GLN A O 1
ATOM 1398 N N . SER A 1 185 ? -15.984 -8.391 -2.914 1 81.62 185 SER A N 1
ATOM 1399 C CA . SER A 1 185 ? -15.914 -8.336 -1.459 1 81.62 185 SER A CA 1
ATOM 1400 C C . SER A 1 185 ? -16.266 -9.68 -0.833 1 81.62 185 SER A C 1
ATOM 1402 O O . SER A 1 185 ? -15.602 -10.141 0.094 1 81.62 185 SER A O 1
ATOM 1404 N N . LEU A 1 186 ? -17.297 -10.305 -1.354 1 80.62 186 LEU A N 1
ATOM 1405 C CA . LEU A 1 186 ? -17.719 -11.617 -0.864 1 80.62 186 LEU A CA 1
ATOM 1406 C C . LEU A 1 186 ? -16.641 -12.656 -1.119 1 80.62 186 LEU A C 1
ATOM 1408 O O . LEU A 1 186 ? -16.344 -13.484 -0.252 1 80.62 186 LEU A O 1
ATOM 1412 N N . PHE A 1 187 ? -16.141 -12.57 -2.266 1 87.56 187 PHE A N 1
ATOM 1413 C CA . PHE A 1 187 ? -15.039 -13.477 -2.582 1 87.56 187 PHE A CA 1
ATOM 1414 C C . PHE A 1 187 ? -13.891 -13.312 -1.588 1 87.56 187 PHE A C 1
ATOM 1416 O O . PHE A 1 187 ? -13.352 -14.297 -1.087 1 87.56 187 PHE A O 1
ATOM 1423 N N . SER A 1 188 ? -13.516 -12.062 -1.351 1 87.38 188 SER A N 1
ATOM 1424 C CA . SER A 1 188 ? -12.398 -11.766 -0.463 1 87.38 188 SER A CA 1
ATOM 1425 C C . SER A 1 188 ? -12.648 -12.297 0.941 1 87.38 188 SER A C 1
ATOM 1427 O O . SER A 1 188 ? -11.742 -12.867 1.564 1 87.38 188 SER A O 1
ATOM 1429 N N . VAL A 1 189 ? -13.82 -12.188 1.422 1 82.94 189 VAL A N 1
ATOM 1430 C CA . VAL A 1 189 ? -14.18 -12.664 2.752 1 82.94 189 VAL A CA 1
ATOM 1431 C C . VAL A 1 189 ? -14.117 -14.195 2.783 1 82.94 189 VAL A C 1
ATOM 1433 O O . VAL A 1 189 ? -13.625 -14.781 3.752 1 82.94 189 VAL A O 1
ATOM 1436 N N . ALA A 1 190 ? -14.586 -14.766 1.752 1 83.12 190 ALA A N 1
ATOM 1437 C CA . ALA A 1 190 ? -14.625 -16.219 1.683 1 83.12 190 ALA A CA 1
ATOM 1438 C C . ALA A 1 190 ? -13.219 -16.797 1.535 1 83.12 190 ALA A C 1
ATOM 1440 O O . ALA A 1 190 ? -12.93 -17.891 2.051 1 83.12 190 ALA A O 1
ATOM 1441 N N . HIS A 1 191 ? -12.375 -16.062 0.828 1 88.38 191 HIS A N 1
ATOM 1442 C CA . HIS A 1 191 ? -11.062 -16.594 0.46 1 88.38 191 HIS A CA 1
ATOM 1443 C C . HIS A 1 191 ? -10.023 -16.25 1.522 1 88.38 191 HIS A C 1
ATOM 1445 O O . HIS A 1 191 ? -9.008 -16.938 1.643 1 88.38 191 HIS A O 1
ATOM 1451 N N . MET A 1 192 ? -10.234 -15.211 2.314 1 86.62 192 MET A N 1
ATOM 1452 C CA . MET A 1 192 ? -9.266 -14.695 3.277 1 86.62 192 MET A CA 1
ATOM 1453 C C . MET A 1 192 ? -8.812 -15.797 4.23 1 86.62 192 MET A C 1
ATOM 1455 O O . MET A 1 192 ? -7.613 -15.992 4.438 1 86.62 192 MET A O 1
ATOM 1459 N N . PRO A 1 193 ? -9.68 -16.656 4.75 1 86.12 193 PRO A N 1
ATOM 1460 C CA . PRO A 1 193 ? -9.234 -17.688 5.688 1 86.12 193 PRO A CA 1
ATOM 1461 C C . PRO A 1 193 ? -8.375 -18.766 5.02 1 86.12 193 PRO A C 1
ATOM 1463 O O . PRO A 1 193 ? -7.703 -19.531 5.703 1 86.12 193 PRO A O 1
ATOM 1466 N N . ASP A 1 194 ? -8.391 -18.844 3.699 1 86.12 194 ASP A N 1
ATOM 1467 C CA . ASP A 1 194 ? -7.578 -19.812 2.975 1 86.12 194 ASP A CA 1
ATOM 1468 C C . ASP A 1 194 ? -6.129 -19.344 2.865 1 86.12 194 ASP A C 1
ATOM 1470 O O . ASP A 1 194 ? -5.219 -20.156 2.711 1 86.12 194 ASP A O 1
ATOM 1474 N N . VAL A 1 195 ? -5.957 -18 2.936 1 90.62 195 VAL A N 1
ATOM 1475 C CA . VAL A 1 195 ? -4.625 -17.5 2.617 1 90.62 195 VAL A CA 1
ATOM 1476 C C . VAL A 1 195 ? -4.02 -16.828 3.85 1 90.62 195 VAL A C 1
ATOM 1478 O O . VAL A 1 195 ? -2.826 -16.516 3.871 1 90.62 195 VAL A O 1
ATOM 1481 N N . VAL A 1 196 ? -4.805 -16.547 4.793 1 91 196 VAL A N 1
ATOM 1482 C CA . VAL A 1 196 ? -4.324 -16.016 6.066 1 91 196 VAL A CA 1
ATOM 1483 C C . VAL A 1 196 ? -4.703 -16.969 7.199 1 91 196 VAL A C 1
ATOM 1485 O O . VAL A 1 196 ? -5.887 -17.125 7.512 1 91 196 VAL A O 1
ATOM 1488 N N . GLU A 1 197 ? -3.666 -17.516 7.754 1 89.19 197 GLU A N 1
ATOM 1489 C CA . GLU A 1 197 ? -3.902 -18.484 8.812 1 89.19 197 GLU A CA 1
ATOM 1490 C C . GLU A 1 197 ? -4.547 -17.828 10.031 1 89.19 197 GLU A C 1
ATOM 1492 O O . GLU A 1 197 ? -4.371 -16.625 10.266 1 89.19 197 GLU A O 1
ATOM 1497 N N . LYS A 1 198 ? -5.199 -18.641 10.859 1 84.88 198 LYS A N 1
ATOM 1498 C CA . LYS A 1 198 ? -5.984 -18.172 11.992 1 84.88 198 LYS A CA 1
ATOM 1499 C C . LYS A 1 198 ? -5.098 -17.453 13.016 1 84.88 198 LYS A C 1
ATOM 1501 O O . LYS A 1 198 ? -5.512 -16.469 13.625 1 84.88 198 LYS A O 1
ATOM 1506 N N . ASP A 1 199 ? -3.9 -17.922 13.18 1 87.69 199 ASP A N 1
ATOM 1507 C CA . ASP A 1 199 ? -3.039 -17.422 14.242 1 87.69 199 ASP A CA 1
ATOM 1508 C C . ASP A 1 199 ? -2.223 -16.219 13.766 1 87.69 199 ASP A C 1
ATOM 1510 O O . ASP A 1 199 ? -1.454 -15.641 14.539 1 87.69 199 ASP A O 1
ATOM 1514 N N . GLU A 1 200 ? -2.412 -15.812 12.547 1 90 200 GLU A N 1
ATOM 1515 C CA . GLU A 1 200 ? -1.704 -14.641 12.039 1 90 200 GLU A CA 1
ATOM 1516 C C . GLU A 1 200 ? -2.279 -13.352 12.617 1 90 200 GLU A C 1
ATOM 1518 O O . GLU A 1 200 ? -3.42 -13.336 13.086 1 90 200 GLU A O 1
ATOM 1523 N N . PRO A 1 201 ? -1.444 -12.336 12.695 1 86.5 201 PRO A N 1
ATOM 1524 C CA . PRO A 1 201 ? -1.907 -11.086 13.297 1 86.5 201 PRO A CA 1
ATOM 1525 C C . PRO A 1 201 ? -3.143 -10.516 12.609 1 86.5 201 PRO A C 1
ATOM 1527 O O . PRO A 1 201 ? -3.285 -10.648 11.391 1 86.5 201 PRO A O 1
ATOM 1530 N N . LEU A 1 202 ? -3.92 -9.828 13.328 1 83.31 202 LEU A N 1
ATOM 1531 C CA . LEU A 1 202 ? -5.168 -9.258 12.836 1 83.31 202 LEU A CA 1
ATOM 1532 C C . LEU A 1 202 ? -4.902 -8.227 11.742 1 83.31 202 LEU A C 1
ATOM 1534 O O . LEU A 1 202 ? -5.688 -8.102 10.797 1 83.31 202 LEU A O 1
ATOM 1538 N N . TRP A 1 203 ? -3.787 -7.531 11.898 1 83.31 203 TRP A N 1
ATOM 1539 C CA . TRP A 1 203 ? -3.486 -6.512 10.898 1 83.31 203 TRP A CA 1
ATOM 1540 C C . TRP A 1 203 ? -3.264 -7.137 9.531 1 83.31 203 TRP A C 1
ATOM 1542 O O . TRP A 1 203 ? -3.584 -6.531 8.5 1 83.31 203 TRP A O 1
ATOM 1552 N N . ALA A 1 204 ? -2.723 -8.297 9.5 1 89.31 204 ALA A N 1
ATOM 1553 C CA . ALA A 1 204 ? -2.521 -8.992 8.234 1 89.31 204 ALA A CA 1
ATOM 1554 C C . ALA A 1 204 ? -3.855 -9.383 7.598 1 89.31 204 ALA A C 1
ATOM 1556 O O . ALA A 1 204 ? -4.043 -9.227 6.391 1 89.31 204 ALA A O 1
ATOM 1557 N N . LYS A 1 205 ? -4.746 -9.828 8.422 1 85.81 205 LYS A N 1
ATOM 1558 C CA . LYS A 1 205 ? -6.086 -10.164 7.949 1 85.81 205 LYS A CA 1
ATOM 1559 C C . LYS A 1 205 ? -6.789 -8.938 7.371 1 85.81 205 LYS A C 1
ATOM 1561 O O . LYS A 1 205 ? -7.383 -9.008 6.293 1 85.81 205 LYS A O 1
ATOM 1566 N N . HIS A 1 206 ? -6.645 -7.848 8.023 1 83.12 206 HIS A N 1
ATOM 1567 C CA . HIS A 1 206 ? -7.258 -6.602 7.586 1 83.12 206 HIS A CA 1
ATOM 1568 C C . HIS A 1 206 ? -6.656 -6.125 6.266 1 83.12 206 HIS A C 1
ATOM 1570 O O . HIS A 1 206 ? -7.383 -5.684 5.371 1 83.12 206 HIS A O 1
ATOM 1576 N N . LEU A 1 207 ? -5.391 -6.211 6.211 1 88.5 207 LEU A N 1
ATOM 1577 C CA . LEU A 1 207 ? -4.703 -5.801 4.992 1 88.5 207 LEU A CA 1
ATOM 1578 C C . LEU A 1 207 ? -5.188 -6.617 3.797 1 88.5 207 LEU A C 1
ATOM 1580 O O . LEU A 1 207 ? -5.508 -6.059 2.746 1 88.5 207 LEU A O 1
ATOM 1584 N N . VAL A 1 208 ? -5.266 -7.887 3.979 1 90.94 208 VAL A N 1
ATOM 1585 C CA . VAL A 1 208 ? -5.645 -8.773 2.887 1 90.94 208 VAL A CA 1
ATOM 1586 C C . VAL A 1 208 ? -7.09 -8.508 2.477 1 90.94 208 VAL A C 1
ATOM 1588 O O . VAL A 1 208 ? -7.391 -8.383 1.286 1 90.94 208 VAL A O 1
ATOM 1591 N N . LEU A 1 209 ? -7.926 -8.344 3.434 1 85.56 209 LEU A N 1
ATOM 1592 C CA . LEU A 1 209 ? -9.328 -8.086 3.135 1 85.56 209 LEU A CA 1
ATOM 1593 C C . LEU A 1 209 ? -9.5 -6.742 2.424 1 85.56 209 LEU A C 1
ATOM 1595 O O . LEU A 1 209 ? -10.195 -6.656 1.41 1 85.56 209 LEU A O 1
ATOM 1599 N N . LYS A 1 210 ? -8.82 -5.762 2.936 1 82.94 210 LYS A N 1
ATOM 1600 C CA . LYS A 1 210 ? -8.898 -4.426 2.348 1 82.94 210 LYS A CA 1
ATOM 1601 C C . LYS A 1 210 ? -8.438 -4.441 0.893 1 82.94 210 LYS A C 1
ATOM 1603 O O . LYS A 1 210 ? -9.18 -4.031 -0.003 1 82.94 210 LYS A O 1
ATOM 1608 N N . GLU A 1 211 ? -7.324 -4.926 0.663 1 90.81 211 GLU A N 1
ATOM 1609 C CA . GLU A 1 211 ? -6.73 -4.855 -0.667 1 90.81 211 GLU A CA 1
ATOM 1610 C C . GLU A 1 211 ? -7.457 -5.773 -1.646 1 90.81 211 GLU A C 1
ATOM 1612 O O . GLU A 1 211 ? -7.742 -5.383 -2.779 1 90.81 211 GLU A O 1
ATOM 1617 N N . ALA A 1 212 ? -7.789 -6.969 -1.193 1 90 212 ALA A N 1
ATOM 1618 C CA . ALA A 1 212 ? -8.406 -7.953 -2.078 1 90 212 ALA A CA 1
ATOM 1619 C C . ALA A 1 212 ? -9.828 -7.547 -2.445 1 90 212 ALA A C 1
ATOM 1621 O O . ALA A 1 212 ? -10.32 -7.879 -3.527 1 90 212 ALA A O 1
ATOM 1622 N N . SER A 1 213 ? -10.477 -6.809 -1.581 1 83.44 213 SER A N 1
ATOM 1623 C CA . SER A 1 213 ? -11.859 -6.418 -1.832 1 83.44 213 SER A CA 1
ATOM 1624 C C . SER A 1 213 ? -11.938 -5.34 -2.906 1 83.44 213 SER A C 1
ATOM 1626 O O . SER A 1 213 ? -13.008 -5.09 -3.465 1 83.44 213 SER A O 1
ATOM 1628 N N . TRP A 1 214 ? -10.797 -4.746 -3.264 1 84.44 214 TRP A N 1
ATOM 1629 C CA . TRP A 1 214 ? -10.844 -3.58 -4.141 1 84.44 214 TRP A CA 1
ATOM 1630 C C . TRP A 1 214 ? -10.281 -3.912 -5.52 1 84.44 214 TRP A C 1
ATOM 1632 O O . TRP A 1 214 ? -10.125 -3.025 -6.363 1 84.44 214 TRP A O 1
ATOM 1642 N N . VAL A 1 215 ? -10 -5.133 -5.766 1 90.5 215 VAL A N 1
ATOM 1643 C CA . VAL A 1 215 ? -9.445 -5.508 -7.062 1 90.5 215 VAL A CA 1
ATOM 1644 C C . VAL A 1 215 ? -10.57 -5.836 -8.031 1 90.5 215 VAL A C 1
ATOM 1646 O O . VAL A 1 215 ? -11.734 -5.934 -7.633 1 90.5 215 VAL A O 1
ATOM 1649 N N . ASP A 1 216 ? -10.227 -5.938 -9.32 1 89.12 216 ASP A N 1
ATOM 1650 C CA . ASP A 1 216 ? -11.195 -6.215 -10.375 1 89.12 216 ASP A CA 1
ATOM 1651 C C . ASP A 1 216 ? -11.742 -7.637 -10.258 1 89.12 216 ASP A C 1
ATOM 1653 O O . ASP A 1 216 ? -11 -8.609 -10.414 1 89.12 216 ASP A O 1
ATOM 1657 N N . HIS A 1 217 ? -13.039 -7.734 -10.109 1 90.19 217 HIS A N 1
ATOM 1658 C CA . HIS A 1 217 ? -13.695 -9 -9.836 1 90.19 217 HIS A CA 1
ATOM 1659 C C . HIS A 1 217 ? -13.508 -9.977 -10.992 1 90.19 217 HIS A C 1
ATOM 1661 O O . HIS A 1 217 ? -13.156 -11.141 -10.773 1 90.19 217 HIS A O 1
ATOM 1667 N N . TRP A 1 218 ? -13.688 -9.523 -12.172 1 91.62 218 TRP A N 1
ATOM 1668 C CA . TRP A 1 218 ? -13.664 -10.422 -13.328 1 91.62 218 TRP A CA 1
ATOM 1669 C C . TRP A 1 218 ? -12.258 -10.938 -13.586 1 91.62 218 TRP A C 1
ATOM 1671 O O . TRP A 1 218 ? -12.078 -12.078 -14.031 1 91.62 218 TRP A O 1
ATOM 1681 N N . SER A 1 219 ? -11.305 -10.133 -13.352 1 94.62 219 SER A N 1
ATOM 1682 C CA . SER A 1 219 ? -9.93 -10.594 -13.453 1 94.62 219 SER A CA 1
ATOM 1683 C C . SER A 1 219 ? -9.633 -11.695 -12.445 1 94.62 219 SER A C 1
ATOM 1685 O O . SER A 1 219 ? -9 -12.695 -12.773 1 94.62 219 SER A O 1
ATOM 1687 N N . VAL A 1 220 ? -10.125 -11.523 -11.195 1 95.69 220 VAL A N 1
ATOM 1688 C CA . VAL A 1 220 ? -9.906 -12.516 -10.156 1 95.69 220 VAL A CA 1
ATOM 1689 C C . VAL A 1 220 ? -10.625 -13.812 -10.516 1 95.69 220 VAL A C 1
ATOM 1691 O O . VAL A 1 220 ? -10.055 -14.906 -10.375 1 95.69 220 VAL A O 1
ATOM 1694 N N . MET A 1 221 ? -11.812 -13.711 -11.031 1 93.44 221 MET A N 1
ATOM 1695 C CA . MET A 1 221 ? -12.555 -14.898 -11.438 1 93.44 221 MET A CA 1
ATOM 1696 C C . MET A 1 221 ? -11.828 -15.633 -12.562 1 93.44 221 MET A C 1
ATOM 1698 O O . MET A 1 221 ? -11.688 -16.859 -12.531 1 93.44 221 MET A O 1
ATOM 1702 N N . ALA A 1 222 ? -11.414 -14.875 -13.531 1 93.75 222 ALA A N 1
ATOM 1703 C CA . ALA A 1 222 ? -10.703 -15.477 -14.656 1 93.75 222 ALA A CA 1
ATOM 1704 C C . ALA A 1 222 ? -9.43 -16.172 -14.18 1 93.75 222 ALA A C 1
ATOM 1706 O O . ALA A 1 222 ? -9.148 -17.312 -14.578 1 93.75 222 ALA A O 1
ATOM 1707 N N . ARG A 1 223 ? -8.68 -15.57 -13.352 1 96.56 223 ARG A N 1
ATOM 1708 C CA . ARG A 1 223 ? -7.426 -16.125 -12.867 1 96.56 223 ARG A CA 1
ATOM 1709 C C . ARG A 1 223 ? -7.68 -17.344 -11.977 1 96.56 223 ARG A C 1
ATOM 1711 O O . ARG A 1 223 ? -6.887 -18.297 -11.969 1 96.56 223 ARG A O 1
ATOM 1718 N N . THR A 1 224 ? -8.766 -17.266 -11.172 1 94.88 224 THR A N 1
ATOM 1719 C CA . THR A 1 224 ? -9.133 -18.438 -10.375 1 94.88 224 THR A CA 1
ATOM 1720 C C . THR A 1 224 ? -9.344 -19.656 -11.266 1 94.88 224 THR A C 1
ATOM 1722 O O . THR A 1 224 ? -8.836 -20.734 -10.961 1 94.88 224 THR A O 1
ATOM 1725 N N . LYS A 1 225 ? -10 -19.484 -12.391 1 92.38 225 LYS A N 1
ATOM 1726 C CA . LYS A 1 225 ? -10.234 -20.578 -13.328 1 92.38 225 LYS A CA 1
ATOM 1727 C C . LYS A 1 225 ? -8.922 -21.062 -13.945 1 92.38 225 LYS A C 1
ATOM 1729 O O . LYS A 1 225 ? -8.703 -22.266 -14.086 1 92.38 225 LYS A O 1
ATOM 1734 N N . ILE A 1 226 ? -8.102 -20.141 -14.289 1 96.06 226 ILE A N 1
ATOM 1735 C CA . ILE A 1 226 ? -6.793 -20.484 -14.836 1 96.06 226 ILE A CA 1
ATOM 1736 C C . ILE A 1 226 ? -6.012 -21.312 -13.828 1 96.06 226 ILE A C 1
ATOM 1738 O O . ILE A 1 226 ? -5.402 -22.328 -14.18 1 96.06 226 ILE A O 1
ATOM 1742 N N . ALA A 1 227 ? -6.047 -20.906 -12.57 1 95.06 227 ALA A N 1
ATOM 1743 C CA . ALA A 1 227 ? -5.316 -21.594 -11.508 1 95.06 227 ALA A CA 1
ATOM 1744 C C . ALA A 1 227 ? -5.84 -23 -11.305 1 95.06 227 ALA A C 1
ATOM 1746 O O . ALA A 1 227 ? -5.059 -23.938 -11.094 1 95.06 227 ALA A O 1
ATOM 1747 N N . LEU A 1 228 ? -7.141 -23.156 -11.367 1 90.56 228 LEU A N 1
ATOM 1748 C CA . LEU A 1 228 ? -7.766 -24.453 -11.141 1 90.56 228 LEU A CA 1
ATOM 1749 C C . LEU A 1 228 ? -7.359 -25.453 -12.219 1 90.56 228 LEU A C 1
ATOM 1751 O O . LEU A 1 228 ? -7.227 -26.656 -11.945 1 90.56 228 LEU A O 1
ATOM 1755 N N . ASP A 1 229 ? -7.062 -24.953 -13.398 1 92.38 229 ASP A N 1
ATOM 1756 C CA . ASP A 1 229 ? -6.77 -25.828 -14.531 1 92.38 229 ASP A CA 1
ATOM 1757 C C . ASP A 1 229 ? -5.266 -25.938 -14.766 1 92.38 229 ASP A C 1
ATOM 1759 O O . ASP A 1 229 ? -4.82 -26.703 -15.625 1 92.38 229 ASP A O 1
ATOM 1763 N N . PHE A 1 230 ? -4.527 -25.234 -14.016 1 94.81 230 PHE A N 1
ATOM 1764 C CA . PHE A 1 230 ? -3.088 -25.156 -14.234 1 94.81 230 PHE A CA 1
ATOM 1765 C C . PHE A 1 230 ? -2.41 -26.453 -13.82 1 94.81 230 PHE A C 1
ATOM 1767 O O . PHE A 1 230 ? -2.703 -27.016 -12.758 1 94.81 230 PHE A O 1
ATOM 1774 N N . ASP A 1 231 ? -1.522 -26.969 -14.727 1 95.25 231 ASP A N 1
ATOM 1775 C CA . ASP A 1 231 ? -0.754 -28.172 -14.453 1 95.25 231 ASP A CA 1
ATOM 1776 C C . ASP A 1 231 ? 0.557 -28.188 -15.234 1 95.25 231 ASP A C 1
ATOM 1778 O O . ASP A 1 231 ? 0.557 -28.375 -16.453 1 95.25 231 ASP A O 1
ATOM 1782 N N . THR A 1 232 ? 1.653 -27.938 -14.523 1 96.12 232 THR A N 1
ATOM 1783 C CA . THR A 1 232 ? 2.961 -27.984 -15.164 1 96.12 232 THR A CA 1
ATOM 1784 C C . THR A 1 232 ? 3.775 -29.172 -14.648 1 96.12 232 THR A C 1
ATOM 1786 O O . THR A 1 232 ? 4.984 -29.25 -14.875 1 96.12 232 THR A O 1
ATOM 1789 N N . THR A 1 233 ? 3.148 -30.125 -13.945 1 94.75 233 THR A N 1
ATOM 1790 C CA . THR A 1 233 ? 3.844 -31.219 -13.289 1 94.75 233 THR A CA 1
ATOM 1791 C C . THR A 1 233 ? 4.672 -32 -14.289 1 94.75 233 THR A C 1
ATOM 1793 O O . THR A 1 233 ? 5.762 -32.5 -13.969 1 94.75 233 THR A O 1
ATOM 1796 N N . HIS A 1 234 ? 4.285 -32.062 -15.508 1 95.5 234 HIS A N 1
ATOM 1797 C CA . HIS A 1 234 ? 4.953 -32.875 -16.516 1 95.5 234 HIS A CA 1
ATOM 1798 C C . HIS A 1 234 ? 5.992 -32.094 -17.281 1 95.5 234 HIS A C 1
ATOM 1800 O O . HIS A 1 234 ? 6.719 -32.625 -18.109 1 95.5 234 HIS A O 1
ATOM 1806 N N . GLU A 1 235 ? 6.074 -30.828 -16.984 1 97.25 235 GLU A N 1
ATOM 1807 C CA . GLU A 1 235 ? 6.977 -29.969 -17.75 1 97.25 235 GLU A CA 1
ATOM 1808 C C . GLU A 1 235 ? 8.062 -29.391 -16.844 1 97.25 235 GLU A C 1
ATOM 1810 O O . GLU A 1 235 ? 8.961 -28.688 -17.328 1 97.25 235 GLU A O 1
ATOM 1815 N N . LEU A 1 236 ? 8.055 -29.641 -15.594 1 97.25 236 LEU A N 1
ATOM 1816 C CA . LEU A 1 236 ? 8.922 -28.969 -14.625 1 97.25 236 LEU A CA 1
ATOM 1817 C C . LEU A 1 236 ? 10.391 -29.219 -14.961 1 97.25 236 LEU A C 1
ATOM 1819 O O . LEU A 1 236 ? 11.234 -28.344 -14.742 1 97.25 236 LEU A O 1
ATOM 1823 N N . GLU A 1 237 ? 10.703 -30.375 -15.484 1 96.75 237 GLU A N 1
ATOM 1824 C CA . GLU A 1 237 ? 12.086 -30.734 -15.805 1 96.75 237 GLU A CA 1
ATOM 1825 C C . GLU A 1 237 ? 12.641 -29.844 -16.906 1 96.75 237 GLU A C 1
ATOM 1827 O O . GLU A 1 237 ? 13.859 -29.766 -17.109 1 96.75 237 GLU A O 1
ATOM 1832 N N . ASN A 1 238 ? 11.711 -29.234 -17.641 1 97.69 238 ASN A N 1
ATOM 1833 C CA . ASN A 1 238 ? 12.125 -28.375 -18.734 1 97.69 238 ASN A CA 1
ATOM 1834 C C . ASN A 1 238 ? 12.492 -26.984 -18.266 1 97.69 238 ASN A C 1
ATOM 1836 O O . ASN A 1 238 ? 12.984 -26.156 -19.031 1 97.69 238 ASN A O 1
ATOM 1840 N N . ILE A 1 239 ? 12.195 -26.641 -17 1 97.69 239 ILE A N 1
ATOM 1841 C CA . ILE A 1 239 ? 12.688 -25.391 -16.406 1 97.69 239 ILE A CA 1
ATOM 1842 C C . ILE A 1 239 ? 14.18 -25.516 -16.109 1 97.69 239 ILE A C 1
ATOM 1844 O O . ILE A 1 239 ? 14.578 -26.281 -15.227 1 97.69 239 ILE A O 1
ATOM 1848 N N . LYS A 1 240 ? 14.984 -24.781 -16.75 1 91.94 240 LYS A N 1
ATOM 1849 C CA . LYS A 1 240 ? 16.438 -24.969 -16.766 1 91.94 240 LYS A CA 1
ATOM 1850 C C . LYS A 1 240 ? 17.094 -24.219 -15.609 1 91.94 240 LYS A C 1
ATOM 1852 O O . LYS A 1 240 ? 18.188 -24.562 -15.172 1 91.94 240 LYS A O 1
ATOM 1857 N N . THR A 1 241 ? 16.453 -23.188 -15.258 1 92.81 241 THR A N 1
ATOM 1858 C CA . THR A 1 241 ? 16.953 -22.406 -14.125 1 92.81 241 THR A CA 1
ATOM 1859 C C . THR A 1 241 ? 16.469 -23.016 -12.805 1 92.81 241 THR A C 1
ATOM 1861 O O . THR A 1 241 ? 15.273 -23.297 -12.648 1 92.81 241 THR A O 1
ATOM 1864 N N . GLY A 1 242 ? 17.375 -23.422 -11.906 1 94.25 242 GLY A N 1
ATOM 1865 C CA . GLY A 1 242 ? 16.938 -23.797 -10.57 1 94.25 242 GLY A CA 1
ATOM 1866 C C . GLY A 1 242 ? 16.047 -22.75 -9.922 1 94.25 242 GLY A C 1
ATOM 1867 O O . GLY A 1 242 ? 15.977 -21.609 -10.391 1 94.25 242 GLY A O 1
ATOM 1868 N N . ALA A 1 243 ? 15.359 -23.219 -8.836 1 97.44 243 ALA A N 1
ATOM 1869 C CA . ALA A 1 243 ? 14.43 -22.297 -8.18 1 97.44 243 ALA A CA 1
ATOM 1870 C C . ALA A 1 243 ? 14.625 -22.297 -6.668 1 97.44 243 ALA A C 1
ATOM 1872 O O . ALA A 1 243 ? 15.023 -23.312 -6.086 1 97.44 243 ALA A O 1
ATOM 1873 N N . LEU A 1 244 ? 14.492 -21.156 -6.102 1 97.88 244 LEU A N 1
ATOM 1874 C CA . LEU A 1 244 ? 14.258 -21.078 -4.664 1 97.88 244 LEU A CA 1
ATOM 1875 C C . LEU A 1 244 ? 12.773 -21.156 -4.352 1 97.88 244 LEU A C 1
ATOM 1877 O O . LEU A 1 244 ? 12 -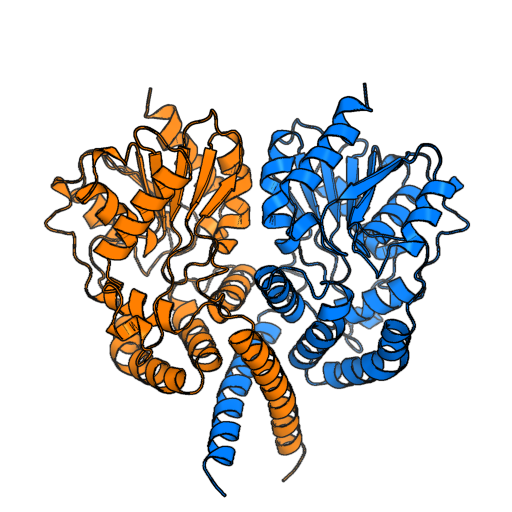20.297 -4.758 1 97.88 244 LEU A O 1
ATOM 1881 N N . VAL A 1 245 ? 12.414 -22.219 -3.717 1 97.38 245 VAL A N 1
ATOM 1882 C CA . VAL A 1 245 ? 11.023 -22.391 -3.311 1 97.38 245 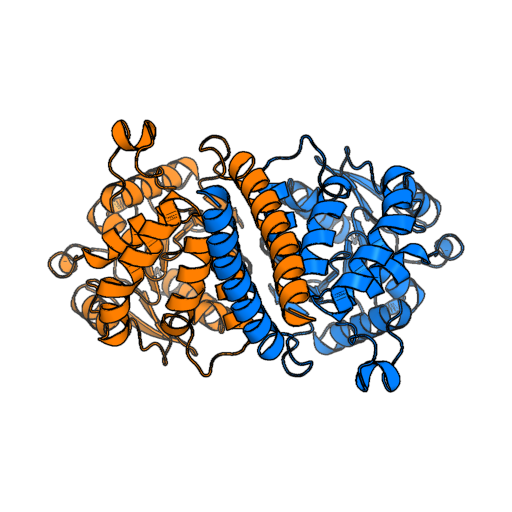VAL A CA 1
ATOM 1883 C C . VAL A 1 245 ? 10.852 -21.938 -1.864 1 97.38 245 VAL A C 1
ATOM 1885 O O . VAL A 1 245 ? 11.391 -22.547 -0.943 1 97.38 245 VAL A O 1
ATOM 1888 N N . LEU A 1 246 ? 10.133 -20.875 -1.69 1 97 246 LEU A N 1
ATOM 1889 C CA . LEU A 1 246 ? 9.836 -20.328 -0.372 1 97 246 LEU A CA 1
ATOM 1890 C C . LEU A 1 246 ? 8.398 -20.625 0.038 1 97 246 LEU A C 1
ATOM 1892 O O . LEU A 1 246 ? 7.492 -20.578 -0.794 1 97 246 LEU A O 1
ATOM 1896 N N . PHE A 1 247 ? 8.188 -20.906 1.28 1 94.56 247 PHE A N 1
ATOM 1897 C CA . PHE A 1 247 ? 6.84 -21.141 1.79 1 94.56 247 PHE A CA 1
ATOM 1898 C C . PHE A 1 247 ? 6.75 -20.781 3.268 1 94.56 247 PHE A C 1
ATOM 1900 O O . PHE A 1 247 ? 7.766 -20.734 3.965 1 94.56 247 PHE A O 1
ATOM 1907 N N . GLY A 1 248 ? 5.527 -20.391 3.668 1 94.75 248 GLY A N 1
ATOM 1908 C CA . GLY A 1 248 ? 5.301 -20.25 5.098 1 94.75 248 GLY A CA 1
ATOM 1909 C C . GLY A 1 248 ? 5.227 -21.562 5.828 1 94.75 248 GLY A C 1
ATOM 1910 O O . GLY A 1 248 ? 4.555 -22.5 5.375 1 94.75 248 GLY A O 1
ATOM 1911 N N . GLU A 1 249 ? 5.82 -21.656 6.898 1 93.44 249 GLU A N 1
ATOM 1912 C CA . GLU A 1 249 ? 5.875 -22.906 7.664 1 93.44 249 GLU A CA 1
ATOM 1913 C C . GLU A 1 249 ? 4.48 -23.344 8.094 1 93.44 249 GLU A C 1
ATOM 1915 O O . GLU A 1 249 ? 4.23 -24.547 8.273 1 93.44 249 GLU A O 1
ATOM 1920 N N . ASN A 1 250 ? 3.576 -22.422 8.18 1 91.94 250 ASN A N 1
ATOM 1921 C CA . ASN A 1 250 ? 2.219 -22.734 8.609 1 91.94 250 ASN A CA 1
ATOM 1922 C C . ASN A 1 250 ? 1.238 -22.719 7.441 1 91.94 250 ASN A C 1
ATOM 1924 O O . ASN A 1 250 ? 0.024 -22.703 7.645 1 91.94 250 ASN A O 1
ATOM 1928 N N . ASP A 1 251 ? 1.772 -22.625 6.258 1 91.12 251 ASP A N 1
ATOM 1929 C CA . ASP A 1 251 ? 0.928 -22.594 5.066 1 91.12 251 ASP A CA 1
ATOM 1930 C C . ASP A 1 251 ? 0.236 -23.938 4.852 1 91.12 251 ASP A C 1
ATOM 1932 O O . ASP A 1 251 ? 0.886 -24.938 4.516 1 91.12 251 ASP A O 1
ATOM 1936 N N . THR A 1 252 ? -1.006 -23.969 4.969 1 83.19 252 THR A N 1
ATOM 1937 C CA . THR A 1 252 ? -1.767 -25.188 4.781 1 83.19 252 THR A CA 1
ATOM 1938 C C . THR A 1 252 ? -2.406 -25.234 3.398 1 83.19 252 THR A C 1
ATOM 1940 O O . THR A 1 252 ? -3.078 -26.203 3.043 1 83.19 252 THR A O 1
ATOM 1943 N N . PHE A 1 253 ? -2.209 -24.203 2.639 1 82.5 253 PHE A N 1
ATOM 1944 C CA . PHE A 1 253 ? -2.854 -24.062 1.34 1 82.5 253 PHE A CA 1
ATOM 1945 C C . PHE A 1 253 ? -1.982 -24.641 0.234 1 82.5 253 PHE A C 1
ATOM 1947 O O . PHE A 1 253 ? -2.432 -25.5 -0.528 1 82.5 253 PHE A O 1
ATOM 1954 N N . THR A 1 254 ? -0.709 -24.25 0.214 1 80.19 254 THR A N 1
ATOM 1955 C CA . THR A 1 254 ? 0.144 -24.625 -0.907 1 80.19 254 THR A CA 1
ATOM 1956 C C . THR A 1 254 ? 1.237 -25.594 -0.452 1 80.19 254 THR A C 1
ATOM 1958 O O . THR A 1 254 ? 2.068 -26.016 -1.256 1 80.19 254 THR A O 1
ATOM 1961 N N . ALA A 1 255 ? 1.321 -25.922 0.71 1 74.31 255 ALA A N 1
ATOM 1962 C CA . ALA A 1 255 ? 2.432 -26.688 1.271 1 74.31 255 ALA A CA 1
ATOM 1963 C C . ALA A 1 255 ? 2.643 -28 0.507 1 74.31 255 ALA A C 1
ATOM 1965 O O . ALA A 1 255 ? 3.775 -28.359 0.194 1 74.31 255 ALA A O 1
ATOM 1966 N N . THR A 1 256 ? 1.648 -28.672 0.165 1 73.94 256 THR A N 1
ATOM 1967 C CA . THR A 1 256 ? 1.795 -29.969 -0.488 1 73.94 256 THR A CA 1
ATOM 1968 C C . THR A 1 256 ? 2.334 -29.812 -1.906 1 73.94 256 THR A C 1
ATOM 1970 O O . THR A 1 256 ? 3.105 -30.641 -2.385 1 73.94 256 THR A O 1
ATOM 1973 N N . GLY A 1 257 ? 2.072 -28.719 -2.486 1 79.62 257 GLY A N 1
ATOM 1974 C CA . GLY A 1 257 ? 2.473 -28.5 -3.867 1 79.62 257 GLY A CA 1
ATOM 1975 C C . GLY A 1 257 ? 3.908 -28.016 -4 1 79.62 257 GLY A C 1
ATOM 1976 O O . GLY A 1 257 ? 4.52 -28.172 -5.062 1 79.62 257 GLY A O 1
ATOM 1977 N N . ALA A 1 258 ? 4.441 -27.516 -2.928 1 82.12 258 ALA A N 1
ATOM 1978 C CA . ALA A 1 258 ? 5.805 -26.984 -2.953 1 82.12 258 ALA A CA 1
ATOM 1979 C C . ALA A 1 258 ? 6.812 -28.109 -3.215 1 82.12 258 ALA A C 1
ATOM 1981 O O . ALA A 1 258 ? 7.816 -27.891 -3.898 1 82.12 258 ALA A O 1
ATOM 1982 N N . GLN A 1 259 ? 6.488 -29.266 -2.688 1 87.56 259 GLN A N 1
ATOM 1983 C CA . GLN A 1 259 ? 7.418 -30.375 -2.84 1 87.56 259 GLN A CA 1
ATOM 1984 C C . GLN A 1 259 ? 7.523 -30.812 -4.297 1 87.56 259 GLN A C 1
ATOM 1986 O O . GLN A 1 259 ? 8.594 -31.203 -4.758 1 87.56 259 GLN A O 1
ATOM 1991 N N . GLN A 1 260 ? 6.453 -30.781 -5.02 1 91.69 260 GLN A N 1
ATOM 1992 C CA . GLN A 1 260 ? 6.465 -31.125 -6.438 1 91.69 260 GLN A CA 1
ATOM 1993 C C . GLN A 1 260 ? 7.426 -30.234 -7.215 1 91.69 260 GLN A C 1
ATOM 1995 O O . GLN A 1 260 ? 8.078 -30.688 -8.156 1 91.69 260 GLN A O 1
ATOM 2000 N N . LEU A 1 261 ? 7.473 -29.016 -6.828 1 95.5 261 LEU A N 1
ATOM 2001 C CA . LEU A 1 261 ? 8.359 -28.062 -7.492 1 95.5 261 LEU A CA 1
ATOM 2002 C C . LEU A 1 261 ? 9.82 -28.438 -7.25 1 95.5 261 LEU A C 1
ATOM 2004 O O . LEU A 1 261 ? 10.633 -28.422 -8.18 1 95.5 261 LEU A O 1
ATOM 2008 N N . ILE A 1 262 ? 10.102 -28.812 -6.055 1 94.25 262 ILE A N 1
ATOM 2009 C CA . ILE A 1 262 ? 11.461 -29.172 -5.66 1 94.25 262 ILE A CA 1
ATOM 2010 C C . ILE A 1 262 ? 11.898 -30.438 -6.391 1 94.25 262 ILE A C 1
ATOM 2012 O O . ILE A 1 262 ? 13.023 -30.516 -6.887 1 94.25 262 ILE A O 1
ATOM 2016 N N . ASP A 1 263 ? 11.031 -31.359 -6.457 1 93.81 263 ASP A N 1
ATOM 2017 C CA . ASP A 1 263 ? 11.336 -32.625 -7.078 1 93.81 263 ASP A CA 1
ATOM 2018 C C . ASP A 1 263 ? 11.43 -32.5 -8.594 1 93.81 263 ASP A C 1
ATOM 2020 O O . ASP A 1 263 ? 12.156 -33.25 -9.242 1 93.81 263 ASP A O 1
ATOM 2024 N N . GLY A 1 264 ? 10.734 -31.562 -9.117 1 95.81 264 GLY A N 1
ATOM 2025 C CA . GLY A 1 264 ? 10.594 -31.484 -10.562 1 95.81 264 GLY A CA 1
ATOM 2026 C C . GLY A 1 264 ? 11.594 -30.531 -11.203 1 95.81 264 GLY A C 1
ATOM 2027 O O . GLY A 1 264 ? 11.945 -30.688 -12.375 1 95.81 264 GLY A O 1
ATOM 2028 N N . ILE A 1 265 ? 12 -29.5 -10.508 1 97.19 265 ILE A N 1
ATOM 2029 C CA . ILE A 1 265 ? 12.93 -28.516 -11.055 1 97.19 265 ILE A CA 1
ATOM 2030 C C . ILE A 1 265 ? 14.336 -28.781 -10.539 1 97.19 265 ILE A C 1
ATOM 2032 O O . ILE A 1 265 ? 14.633 -28.578 -9.359 1 97.19 265 ILE A O 1
ATOM 2036 N N . GLU A 1 266 ? 15.156 -29.156 -11.453 1 95.62 266 GLU A N 1
ATOM 2037 C CA . GLU A 1 266 ? 16.531 -29.5 -11.07 1 95.62 266 GLU A CA 1
ATOM 2038 C C . GLU A 1 266 ? 17.25 -28.281 -10.492 1 95.62 266 GLU A C 1
ATOM 2040 O O . GLU A 1 266 ? 17.109 -27.172 -10.992 1 95.62 266 GLU A O 1
ATOM 2045 N N . GLY A 1 267 ? 18 -28.516 -9.375 1 94.38 267 GLY A N 1
ATOM 2046 C CA . GLY A 1 267 ? 18.797 -27.453 -8.797 1 94.38 267 GLY A CA 1
ATOM 2047 C C . GLY A 1 267 ? 18.016 -26.547 -7.875 1 94.38 267 GLY A C 1
ATOM 2048 O O . GLY A 1 267 ? 18.469 -25.453 -7.539 1 94.38 267 GLY A O 1
ATOM 2049 N N . SER A 1 268 ? 16.844 -27 -7.492 1 95.62 268 SER A N 1
ATOM 2050 C CA . SER A 1 268 ? 15.984 -26.156 -6.664 1 95.62 268 SER A CA 1
ATOM 2051 C C . SER A 1 268 ? 16.266 -26.375 -5.18 1 95.62 268 SER A C 1
ATOM 2053 O O . SER A 1 268 ? 16.781 -27.422 -4.789 1 95.62 268 SER A O 1
ATOM 2055 N N . ARG A 1 269 ? 15.969 -25.359 -4.383 1 94.56 269 ARG A N 1
ATOM 2056 C CA . ARG A 1 269 ? 16.094 -25.406 -2.93 1 94.56 269 ARG A CA 1
ATOM 2057 C C . ARG A 1 269 ? 14.805 -24.906 -2.268 1 94.56 269 ARG A C 1
ATOM 2059 O O . ARG A 1 269 ? 14.062 -24.109 -2.854 1 94.56 269 ARG A O 1
ATOM 2066 N N . LYS A 1 270 ? 14.633 -25.453 -1.095 1 94.44 270 LYS A N 1
ATOM 2067 C CA . LYS A 1 270 ? 13.438 -25.094 -0.331 1 94.44 270 LYS A CA 1
ATOM 2068 C C . LYS A 1 270 ? 13.82 -24.391 0.969 1 94.44 270 LYS A C 1
ATOM 2070 O O . LYS A 1 270 ? 14.742 -24.812 1.666 1 94.44 270 LYS A O 1
ATOM 2075 N N . VAL A 1 271 ? 13.148 -23.25 1.273 1 95.06 271 VAL A N 1
ATOM 2076 C CA . VAL A 1 271 ? 13.352 -22.516 2.514 1 95.06 271 VAL A CA 1
ATOM 2077 C C . VAL A 1 271 ? 12.008 -22.156 3.135 1 95.06 271 VAL A C 1
ATOM 2079 O O . VAL A 1 271 ? 11.133 -21.594 2.463 1 95.06 271 VAL A O 1
ATOM 2082 N N . GLY A 1 272 ? 11.805 -22.484 4.422 1 95 272 GLY A N 1
ATOM 2083 C CA . GLY A 1 272 ? 10.617 -22.094 5.172 1 95 272 GLY A CA 1
ATOM 2084 C C . GLY A 1 272 ? 10.758 -20.75 5.863 1 95 272 GLY A C 1
ATOM 2085 O O . GLY A 1 272 ? 11.82 -20.438 6.398 1 95 272 GLY A O 1
ATOM 2086 N N . LEU A 1 273 ? 9.727 -19.969 5.793 1 96.12 273 LEU A N 1
ATOM 2087 C CA . LEU A 1 273 ? 9.664 -18.688 6.473 1 96.12 273 LEU A CA 1
ATOM 2088 C C . LEU A 1 273 ? 8.602 -18.703 7.57 1 96.12 273 LEU A C 1
ATOM 2090 O O . LEU A 1 273 ? 7.613 -19.422 7.469 1 96.12 273 LEU A O 1
ATOM 2094 N N . PRO A 1 274 ? 8.805 -17.938 8.586 1 95.5 274 PRO A N 1
ATOM 2095 C CA . PRO A 1 274 ? 7.723 -17.812 9.562 1 95.5 274 PRO A CA 1
ATOM 2096 C C . PRO A 1 274 ? 6.438 -17.25 8.945 1 95.5 274 PRO A C 1
ATOM 2098 O O . PRO A 1 274 ? 6.48 -16.297 8.18 1 95.5 274 PRO A O 1
ATOM 2101 N N . GLY A 1 275 ? 5.328 -17.984 9.312 1 94.62 275 GLY A N 1
ATOM 2102 C CA . GLY A 1 275 ? 4.035 -17.5 8.859 1 94.62 275 GLY A CA 1
ATOM 2103 C C . GLY A 1 275 ? 3.283 -18.484 7.996 1 94.62 275 GLY A C 1
ATOM 2104 O O . GLY A 1 275 ? 3.609 -19.672 7.98 1 94.62 275 GLY A O 1
ATOM 2105 N N . GLY A 1 276 ? 2.189 -17.969 7.363 1 94.25 276 GLY A N 1
ATOM 2106 C CA . GLY A 1 276 ? 1.333 -18.797 6.523 1 94.25 276 GLY A CA 1
ATOM 2107 C C . GLY A 1 276 ? 1.558 -18.578 5.039 1 94.25 276 GLY A C 1
ATOM 2108 O O . GLY A 1 276 ? 2.695 -18.406 4.598 1 94.25 276 GLY A O 1
ATOM 2109 N N . HIS A 1 277 ? 0.484 -18.672 4.234 1 94.56 277 HIS A N 1
ATOM 2110 C CA . HIS A 1 277 ? 0.527 -18.594 2.779 1 94.56 277 HIS A CA 1
ATOM 2111 C C . HIS A 1 277 ? 1.133 -17.266 2.322 1 94.56 277 HIS A C 1
ATOM 2113 O O . HIS A 1 277 ? 1.844 -17.219 1.315 1 94.56 277 HIS A O 1
ATOM 2119 N N . LEU A 1 278 ? 0.859 -16.219 3.08 1 97 278 LEU A N 1
ATOM 2120 C CA . LEU A 1 278 ? 1.357 -14.891 2.752 1 97 278 LEU A CA 1
ATOM 2121 C C . LEU A 1 278 ? 2.459 -14.469 3.721 1 97 278 LEU A C 1
ATOM 2123 O O . LEU A 1 278 ? 2.439 -13.352 4.238 1 97 278 LEU A O 1
ATOM 2127 N N . CYS A 1 279 ? 3.393 -15.336 3.9 1 96.19 279 CYS A N 1
ATOM 2128 C CA . CYS A 1 279 ? 4.434 -15.141 4.902 1 96.19 279 CYS A CA 1
ATOM 2129 C C . CYS A 1 279 ? 5.316 -13.953 4.551 1 96.19 279 CYS A C 1
ATOM 2131 O O . CYS A 1 279 ? 5.977 -13.383 5.422 1 96.19 279 CYS A O 1
ATOM 2133 N N . HIS A 1 280 ? 5.355 -13.492 3.266 1 97.25 280 HIS A N 1
ATOM 2134 C CA . HIS A 1 280 ? 6.148 -12.336 2.873 1 97.25 280 HIS A CA 1
ATOM 2135 C C . HIS A 1 280 ? 5.562 -11.047 3.441 1 97.25 280 HIS A C 1
ATOM 2137 O O . HIS A 1 280 ? 6.262 -10.039 3.557 1 97.25 280 HIS A O 1
ATOM 2143 N N . ILE A 1 281 ? 4.281 -11.062 3.787 1 96.06 281 ILE A N 1
ATOM 2144 C CA . ILE A 1 281 ? 3.633 -9.914 4.41 1 96.06 281 ILE A CA 1
ATOM 2145 C C . ILE A 1 281 ? 4.02 -9.844 5.887 1 96.06 281 ILE A C 1
ATOM 2147 O O . ILE A 1 281 ? 4.359 -8.773 6.395 1 96.06 281 ILE A O 1
ATOM 2151 N N . THR A 1 282 ? 4.031 -10.992 6.562 1 94.38 282 THR A N 1
ATOM 2152 C CA . THR A 1 282 ? 4.227 -11.031 8.008 1 94.38 282 THR A CA 1
ATOM 2153 C C . THR A 1 282 ? 5.711 -11.125 8.352 1 94.38 282 THR A C 1
ATOM 2155 O O . THR A 1 282 ? 6.117 -10.797 9.469 1 94.38 282 THR A O 1
ATOM 2158 N N . SER A 1 283 ? 6.496 -11.578 7.418 1 95.69 283 SER A N 1
ATOM 2159 C CA . SER A 1 283 ? 7.938 -11.703 7.621 1 95.69 283 SER A CA 1
ATOM 2160 C C . SER A 1 283 ? 8.711 -11.141 6.434 1 95.69 283 SER A C 1
ATOM 2162 O O . SER A 1 283 ? 9.547 -11.836 5.844 1 95.69 283 SER A O 1
ATOM 2164 N N . PRO A 1 284 ? 8.547 -9.859 6.195 1 95.75 284 PRO A N 1
ATOM 2165 C CA . PRO A 1 284 ? 9.141 -9.266 4.992 1 95.75 284 PRO A CA 1
ATOM 2166 C C . PRO A 1 284 ? 10.672 -9.281 5.02 1 95.75 284 PRO A C 1
ATOM 2168 O O . PRO A 1 284 ? 11.312 -9.453 3.98 1 95.75 284 PRO A O 1
ATOM 2171 N N . LYS A 1 285 ? 11.297 -9.062 6.172 1 94.06 285 LYS A N 1
ATOM 2172 C CA . LYS A 1 285 ? 12.75 -9.062 6.262 1 94.06 285 LYS A CA 1
ATOM 2173 C C . LYS A 1 285 ? 13.32 -10.445 5.965 1 94.06 285 LYS A C 1
ATOM 2175 O O . LYS A 1 285 ? 14.266 -10.578 5.188 1 94.06 285 LYS A O 1
ATOM 2180 N N . ALA A 1 286 ? 12.727 -11.461 6.582 1 96.31 286 ALA A N 1
ATOM 2181 C CA . ALA A 1 286 ? 13.172 -12.836 6.336 1 96.31 286 ALA A CA 1
ATOM 2182 C C . ALA A 1 286 ? 13.031 -13.203 4.859 1 96.31 286 ALA A C 1
ATOM 2184 O O . ALA A 1 286 ? 13.922 -13.828 4.285 1 96.31 286 ALA A O 1
ATOM 2185 N N . PHE A 1 287 ? 11.984 -12.805 4.289 1 97.94 287 PHE A N 1
ATOM 2186 C CA . PHE A 1 287 ? 11.75 -13.07 2.875 1 97.94 287 PHE A CA 1
ATOM 2187 C C . PHE A 1 287 ? 12.805 -12.398 2.012 1 97.94 287 PHE A C 1
ATOM 2189 O O . PHE A 1 287 ? 13.414 -13.031 1.15 1 97.94 287 PHE A O 1
ATOM 2196 N N . SER A 1 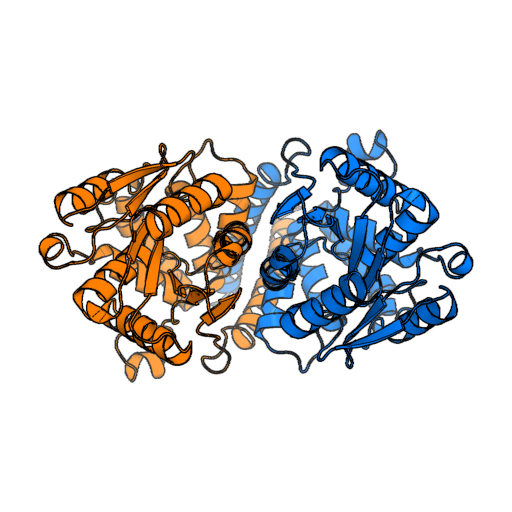288 ? 12.992 -11.062 2.244 1 97.56 288 SER A N 1
ATOM 2197 C CA . SER A 1 288 ? 13.93 -10.289 1.432 1 97.56 288 SER A CA 1
ATOM 2198 C C . SER A 1 288 ? 15.352 -10.828 1.562 1 97.56 288 SER A C 1
ATOM 2200 O O . SER A 1 288 ? 16.094 -10.883 0.577 1 97.56 288 SER A O 1
ATOM 2202 N N . GLU A 1 289 ? 15.688 -11.227 2.75 1 96.44 289 GLU A N 1
ATOM 2203 C CA . GLU A 1 289 ? 17.016 -11.789 2.982 1 96.44 289 GLU A CA 1
ATOM 2204 C C . GLU A 1 289 ? 17.188 -13.117 2.244 1 96.44 289 GLU A C 1
ATOM 2206 O O . GLU A 1 289 ? 18.219 -13.359 1.617 1 96.44 289 GLU A O 1
ATOM 2211 N N . ALA A 1 290 ? 16.203 -13.969 2.273 1 97.5 290 ALA A N 1
ATOM 2212 C CA . ALA A 1 290 ? 16.25 -15.258 1.597 1 97.5 290 ALA A CA 1
ATOM 2213 C C . ALA A 1 290 ? 16.406 -15.078 0.088 1 97.5 290 ALA A C 1
ATOM 2215 O O . ALA A 1 290 ? 17.219 -15.766 -0.546 1 97.5 290 ALA A O 1
ATOM 2216 N N . VAL A 1 291 ? 15.68 -14.172 -0.469 1 98.19 291 VAL A N 1
ATOM 2217 C CA . VAL A 1 291 ? 15.719 -13.914 -1.904 1 98.19 291 VAL A CA 1
ATOM 2218 C C . VAL A 1 291 ? 17.094 -13.359 -2.293 1 98.19 291 VAL A C 1
ATOM 2220 O O . VAL A 1 291 ? 17.703 -13.828 -3.256 1 98.19 291 VAL A O 1
ATOM 2223 N N . THR A 1 292 ? 17.531 -12.367 -1.524 1 97.38 292 THR A N 1
ATOM 2224 C CA . THR A 1 292 ? 18.797 -11.711 -1.819 1 97.38 292 THR A CA 1
ATOM 2225 C C . THR A 1 292 ? 19.953 -12.711 -1.722 1 97.38 292 THR A C 1
ATOM 2227 O O . THR A 1 292 ? 20.797 -12.766 -2.609 1 97.38 292 THR A O 1
ATOM 2230 N N . ASP A 1 293 ? 19.938 -13.516 -0.642 1 96.25 293 ASP A N 1
ATOM 2231 C CA . ASP A 1 293 ? 20.984 -14.516 -0.441 1 96.25 293 ASP A CA 1
ATOM 2232 C C . ASP A 1 293 ? 21.016 -15.516 -1.593 1 96.25 293 ASP A C 1
ATOM 2234 O O . ASP A 1 293 ? 22.094 -15.883 -2.066 1 96.25 293 ASP A O 1
ATOM 2238 N N . TYR A 1 294 ? 19.953 -15.945 -2.053 1 97.19 294 TYR A N 1
ATOM 2239 C CA . TYR A 1 294 ? 19.875 -16.938 -3.115 1 97.19 294 TYR A CA 1
ATOM 2240 C C . TYR A 1 294 ? 20.359 -16.359 -4.441 1 97.19 294 TYR A C 1
ATOM 2242 O O . TYR A 1 294 ? 21.109 -17.016 -5.172 1 97.19 294 TYR A O 1
ATOM 2250 N N . LEU A 1 295 ? 19.922 -15.117 -4.746 1 96.31 295 LEU A N 1
ATOM 2251 C CA . LEU A 1 295 ? 20.125 -14.57 -6.082 1 96.31 295 LEU A CA 1
ATOM 2252 C C . LEU A 1 295 ? 21.516 -13.945 -6.207 1 96.31 295 LEU A C 1
ATOM 2254 O O . LEU A 1 295 ? 22.062 -13.867 -7.309 1 96.31 295 LEU A O 1
ATOM 2258 N N . LEU A 1 296 ? 22.078 -13.438 -5.109 1 92.56 296 LEU A N 1
ATOM 2259 C CA . LEU A 1 296 ? 23.391 -12.789 -5.195 1 92.56 296 LEU A CA 1
ATOM 2260 C C . LEU A 1 296 ? 24.5 -13.758 -4.812 1 92.56 296 LEU A C 1
ATOM 2262 O O . LEU A 1 296 ? 25.641 -13.594 -5.242 1 92.56 296 LEU A O 1
ATOM 2266 N N . VAL A 1 297 ? 24.328 -14.594 -3.844 1 75.81 297 VAL A N 1
ATOM 2267 C CA . VAL A 1 297 ? 25.391 -15.5 -3.426 1 75.81 297 VAL A CA 1
ATOM 2268 C C . VAL A 1 297 ? 25.469 -16.688 -4.391 1 75.81 297 VAL A C 1
ATOM 2270 O O . VAL A 1 297 ? 26.562 -17.125 -4.746 1 75.81 297 VAL A O 1
ATOM 2273 N N . SER A 1 298 ? 24.391 -17.234 -4.688 1 58.69 298 SER A N 1
ATOM 2274 C CA . SER A 1 298 ? 24.469 -18.453 -5.504 1 58.69 298 SER A CA 1
ATOM 2275 C C . SER A 1 298 ? 24.953 -18.125 -6.914 1 58.69 298 SER A C 1
ATOM 2277 O O . SER A 1 298 ? 25.281 -19.047 -7.676 1 58.69 298 SER A O 1
ATOM 2279 N N . SER A 1 299 ? 24.75 -16.891 -7.48 1 46.25 299 SER A N 1
ATOM 2280 C CA . SER A 1 299 ? 25.219 -16.609 -8.828 1 46.25 299 SER A CA 1
ATOM 2281 C C . SER A 1 299 ? 26.75 -16.484 -8.875 1 46.25 299 SER A C 1
ATOM 2283 O O . SER A 1 299 ? 27.328 -16.266 -9.938 1 46.25 299 SER A O 1
ATOM 2285 N N . SER A 1 300 ? 27.5 -16.375 -7.707 1 37.94 300 SER A N 1
ATOM 2286 C CA . SER A 1 300 ? 28.938 -16.469 -7.859 1 37.94 300 SER A CA 1
ATOM 2287 C C . SER A 1 300 ? 29.391 -17.922 -8 1 37.94 300 SER A C 1
ATOM 2289 O O . SER A 1 300 ? 28.812 -18.812 -7.395 1 37.94 300 SER A O 1
ATOM 2291 N N . MET B 1 1 ? -42.844 -3.23 -7.305 1 34.66 1 MET B N 1
ATOM 2292 C CA . MET B 1 1 ? -41.969 -3.25 -6.137 1 34.66 1 MET B CA 1
ATOM 2293 C C . MET B 1 1 ? -40.688 -4.016 -6.434 1 34.66 1 MET B C 1
ATOM 2295 O O . MET B 1 1 ? -40.375 -5 -5.758 1 34.66 1 MET B O 1
ATOM 2299 N N . GLY B 1 2 ? -40.156 -3.986 -7.688 1 37.34 2 GLY B N 1
ATOM 2300 C CA . GLY B 1 2 ? -39.562 -4.789 -8.758 1 37.34 2 GLY B CA 1
ATOM 2301 C C . GLY B 1 2 ? -38.062 -4.977 -8.617 1 37.34 2 GLY B C 1
ATOM 2302 O O . GLY B 1 2 ? -37.5 -4.645 -7.582 1 37.34 2 GLY B O 1
ATOM 2303 N N . LEU B 1 3 ? -37.406 -4.938 -9.719 1 42.56 3 LEU B N 1
ATOM 2304 C CA . LEU B 1 3 ? -35.969 -5.18 -9.977 1 42.56 3 LEU B CA 1
ATOM 2305 C C . LEU B 1 3 ? -35.094 -4.25 -9.141 1 42.56 3 LEU B C 1
ATOM 2307 O O . LEU B 1 3 ? -34.094 -4.672 -8.602 1 42.56 3 LEU B O 1
ATOM 2311 N N . LEU B 1 4 ? -35.625 -3.131 -8.852 1 40.91 4 LEU B N 1
ATOM 2312 C CA . LEU B 1 4 ? -34.875 -2.113 -8.117 1 40.91 4 LEU B CA 1
ATOM 2313 C C . LEU B 1 4 ? -34.812 -2.457 -6.633 1 40.91 4 LEU B C 1
ATOM 2315 O O . LEU B 1 4 ? -33.781 -2.268 -5.992 1 40.91 4 LEU B O 1
ATOM 2319 N N . SER B 1 5 ? -35.906 -3.006 -6.219 1 42.47 5 SER B N 1
ATOM 2320 C CA . SER B 1 5 ? -35.938 -3.393 -4.812 1 42.47 5 SER B CA 1
ATOM 2321 C C . SER B 1 5 ? -35 -4.555 -4.531 1 42.47 5 SER B C 1
ATOM 2323 O O . SER B 1 5 ? -34.344 -4.586 -3.49 1 42.47 5 SER B O 1
ATOM 2325 N N . TYR B 1 6 ? -34.938 -5.406 -5.434 1 42.44 6 TYR B N 1
ATOM 2326 C CA . TYR B 1 6 ? -34.062 -6.551 -5.258 1 42.44 6 TYR B CA 1
ATOM 2327 C C . TYR B 1 6 ? -32.594 -6.129 -5.328 1 42.44 6 TYR B C 1
ATOM 2329 O O . TYR B 1 6 ? -31.766 -6.602 -4.547 1 42.44 6 TYR B O 1
ATOM 2337 N N . LEU B 1 7 ? -32.406 -5.215 -6.195 1 42.03 7 LEU B N 1
ATOM 2338 C CA . LEU B 1 7 ? -31.031 -4.723 -6.352 1 42.03 7 LEU B CA 1
ATOM 2339 C C . LEU B 1 7 ? -30.594 -3.951 -5.113 1 42.03 7 LEU B C 1
ATOM 2341 O O . LEU B 1 7 ? -29.438 -4.062 -4.684 1 42.03 7 LEU B O 1
ATOM 2345 N N . MET B 1 8 ? -31.625 -3.408 -4.551 1 41.75 8 MET B N 1
ATOM 2346 C CA . MET B 1 8 ? -31.359 -2.699 -3.299 1 41.75 8 MET B CA 1
ATOM 2347 C C . MET B 1 8 ? -31.109 -3.682 -2.158 1 41.75 8 MET B C 1
ATOM 2349 O O . MET B 1 8 ? -30.266 -3.439 -1.296 1 41.75 8 MET B O 1
ATOM 2353 N N . THR B 1 9 ? -31.844 -4.734 -2.186 1 43 9 THR B N 1
ATOM 2354 C CA . THR B 1 9 ? -31.688 -5.75 -1.152 1 43 9 THR B CA 1
ATOM 2355 C C . THR B 1 9 ? -30.344 -6.461 -1.305 1 43 9 THR B C 1
ATOM 2357 O O . THR B 1 9 ? -29.641 -6.691 -0.317 1 43 9 THR B O 1
ATOM 2360 N N . ILE B 1 10 ? -30.141 -6.816 -2.451 1 43.16 10 ILE B N 1
ATOM 2361 C CA . ILE B 1 10 ? -28.891 -7.531 -2.699 1 43.16 10 ILE B CA 1
ATOM 2362 C C . ILE B 1 10 ? -27.703 -6.613 -2.42 1 43.16 10 ILE B C 1
ATOM 2364 O O . ILE B 1 10 ? -26.719 -7.027 -1.804 1 43.16 10 ILE B O 1
ATOM 2368 N N . SER B 1 11 ? -27.828 -5.422 -2.807 1 43.25 11 SER B N 1
ATOM 2369 C CA . SER B 1 11 ? -26.812 -4.43 -2.469 1 43.25 11 SER B CA 1
ATOM 2370 C C . SER B 1 11 ? -26.719 -4.234 -0.96 1 43.25 11 SER B C 1
ATOM 2372 O O . SER B 1 11 ? -25.625 -4.09 -0.421 1 43.25 11 SER B O 1
ATOM 2374 N N . ALA B 1 12 ? -27.891 -4.414 -0.355 1 42.47 12 ALA B N 1
ATOM 2375 C CA . ALA B 1 12 ? -27.953 -4.363 1.104 1 42.47 12 ALA B CA 1
ATOM 2376 C C . ALA B 1 12 ? -27.266 -5.578 1.72 1 42.47 12 ALA B C 1
ATOM 2378 O O . ALA B 1 12 ? -26.547 -5.457 2.713 1 42.47 12 ALA B O 1
ATOM 2379 N N . ILE B 1 13 ? -27.484 -6.605 1.182 1 44.81 13 ILE B N 1
ATOM 2380 C CA . ILE B 1 13 ? -26.891 -7.84 1.687 1 44.81 13 ILE B CA 1
ATOM 2381 C C . ILE B 1 13 ? -25.375 -7.812 1.46 1 44.81 13 ILE B C 1
ATOM 2383 O O . ILE B 1 13 ? -24.609 -8.156 2.357 1 44.81 13 ILE B O 1
ATOM 2387 N N . GLY B 1 14 ? -24.984 -7.445 0.379 1 43.31 14 GLY B N 1
ATOM 2388 C CA . GLY B 1 14 ? -23.547 -7.363 0.136 1 43.31 14 GLY B CA 1
ATOM 2389 C C . GLY B 1 14 ? -22.844 -6.355 1.029 1 43.31 14 GLY B C 1
ATOM 2390 O O . GLY B 1 14 ? -21.781 -6.645 1.582 1 43.31 14 GLY B O 1
ATOM 2391 N N . VAL B 1 15 ? -23.516 -5.215 1.163 1 44.12 15 VAL B N 1
ATOM 2392 C CA . VAL B 1 15 ? -23.031 -4.176 2.066 1 44.12 15 VAL B CA 1
ATOM 2393 C C . VAL B 1 15 ? -23.109 -4.668 3.51 1 44.12 15 VAL B C 1
ATOM 2395 O O . VAL B 1 15 ? -22.203 -4.438 4.301 1 44.12 15 VAL B O 1
ATOM 2398 N N . GLY B 1 16 ? -24.234 -5.219 3.846 1 42.34 16 GLY B N 1
ATOM 2399 C CA . GLY B 1 16 ? -24.375 -5.859 5.145 1 42.34 16 GLY B CA 1
ATOM 2400 C C . GLY B 1 16 ? -23.297 -6.895 5.41 1 42.34 16 GLY B C 1
ATOM 2401 O O . GLY B 1 16 ? -22.734 -6.949 6.508 1 42.34 16 GLY B O 1
ATOM 2402 N N . LEU B 1 17 ? -23.188 -7.523 4.465 1 45.81 17 LEU B N 1
ATOM 2403 C CA . LEU B 1 17 ? -22.172 -8.562 4.641 1 45.81 17 LEU B CA 1
ATOM 2404 C C . LEU B 1 17 ? -20.781 -7.945 4.723 1 45.81 17 LEU B C 1
ATOM 2406 O O . LEU B 1 17 ? -19.938 -8.398 5.504 1 45.81 17 LEU B O 1
ATOM 2410 N N . PHE B 1 18 ? -20.531 -6.914 3.84 1 45.31 18 PHE B N 1
ATOM 2411 C CA . PHE B 1 18 ? -19.281 -6.195 3.99 1 45.31 18 PHE B CA 1
ATOM 2412 C C . PHE B 1 18 ? -19.219 -5.477 5.336 1 45.31 18 PHE B C 1
ATOM 2414 O O . PHE B 1 18 ? -18.188 -5.48 6.004 1 45.31 18 PHE B O 1
ATOM 2421 N N . ALA B 1 19 ? -20.297 -4.766 5.613 1 45.88 19 ALA B N 1
ATOM 2422 C CA . ALA B 1 19 ? -20.391 -4.176 6.949 1 45.88 19 ALA B CA 1
ATOM 2423 C C . ALA B 1 19 ? -20.25 -5.246 8.031 1 45.88 19 ALA B C 1
ATOM 2425 O O . ALA B 1 19 ? -19.594 -5.016 9.055 1 45.88 19 ALA B O 1
ATOM 2426 N N . LEU B 1 20 ? -20.922 -6.238 7.852 1 44.66 20 LEU B N 1
ATOM 2427 C CA . LEU B 1 20 ? -20.781 -7.348 8.781 1 44.66 20 LEU B CA 1
ATOM 2428 C C . LEU B 1 20 ? -19.344 -7.887 8.758 1 44.66 20 LEU B C 1
ATOM 2430 O O . LEU B 1 20 ? -18.781 -8.211 9.812 1 44.66 20 LEU B O 1
ATOM 2434 N N . ALA B 1 21 ? -18.906 -8.07 7.59 1 43.62 21 ALA B N 1
ATOM 2435 C CA . ALA B 1 21 ? -17.516 -8.516 7.508 1 43.62 21 ALA B CA 1
ATOM 2436 C C . ALA B 1 21 ? -16.578 -7.484 8.125 1 43.62 21 ALA B C 1
ATOM 2438 O O . ALA B 1 21 ? -15.641 -7.844 8.844 1 43.62 21 ALA B O 1
ATOM 2439 N N . LYS B 1 22 ? -16.781 -6.227 7.73 1 45.84 22 LYS B N 1
ATOM 2440 C CA . LYS B 1 22 ? -15.992 -5.152 8.336 1 45.84 22 LYS B CA 1
ATOM 2441 C C . LYS B 1 22 ? -16.312 -5.02 9.828 1 45.84 22 LYS B C 1
ATOM 2443 O O . LYS B 1 22 ? -15.406 -4.773 10.633 1 45.84 22 LYS B O 1
ATOM 2448 N N . ARG B 1 23 ? -17.578 -5.031 10.164 1 43.56 23 ARG B N 1
ATOM 2449 C CA . ARG B 1 23 ? -17.938 -5.055 11.586 1 43.56 23 ARG B CA 1
ATOM 2450 C C . ARG B 1 23 ? -17.234 -6.199 12.305 1 43.56 23 ARG B C 1
ATOM 2452 O O . ARG B 1 23 ? -16.75 -6.035 13.43 1 43.56 23 ARG B O 1
ATOM 2459 N N . ASN B 1 24 ? -17.406 -7.312 11.75 1 40.81 24 ASN B N 1
ATOM 2460 C CA . ASN B 1 24 ? -16.656 -8.414 12.344 1 40.81 24 ASN B CA 1
ATOM 2461 C C . ASN B 1 24 ? -15.156 -8.125 12.336 1 40.81 24 ASN B C 1
ATOM 2463 O O . ASN B 1 24 ? -14.445 -8.531 13.258 1 40.81 24 ASN B O 1
ATOM 2467 N N . HIS B 1 25 ? -14.742 -7.559 11.227 1 39.59 25 HIS B N 1
ATOM 2468 C CA . HIS B 1 25 ? -13.375 -7.047 11.203 1 39.59 25 HIS B CA 1
ATOM 2469 C C . HIS B 1 25 ? -13.18 -5.961 12.258 1 39.59 25 HIS B C 1
ATOM 2471 O O . HIS B 1 25 ? -12.117 -5.867 12.875 1 39.59 25 HIS B O 1
ATOM 2477 N N . GLU B 1 26 ? -14.047 -4.926 12.227 1 41.69 26 GLU B N 1
ATOM 2478 C CA . GLU B 1 26 ? -13.992 -3.918 13.281 1 41.69 26 GLU B CA 1
ATOM 2479 C C . GLU B 1 26 ? -13.984 -4.566 14.664 1 41.69 26 GLU B C 1
ATOM 2481 O O . GLU B 1 26 ? -13.336 -4.07 15.578 1 41.69 26 GLU B O 1
ATOM 2486 N N . ARG B 1 27 ? -14.859 -5.438 14.852 1 37.66 27 ARG B N 1
ATOM 2487 C CA . ARG B 1 27 ? -14.742 -6.133 16.125 1 37.66 27 ARG B CA 1
ATOM 2488 C C . ARG B 1 27 ? -13.391 -6.84 16.25 1 37.66 27 ARG B C 1
ATOM 2490 O O . ARG B 1 27 ? -12.805 -6.891 17.328 1 37.66 27 ARG B O 1
ATOM 2497 N N . ALA B 1 28 ? -13.133 -7.547 15.242 1 36.97 28 ALA B N 1
ATOM 2498 C CA . ALA B 1 28 ? -11.828 -8.211 15.258 1 36.97 28 ALA B CA 1
ATOM 2499 C C . ALA B 1 28 ? -10.703 -7.215 14.992 1 36.97 28 ALA B C 1
ATOM 2501 O O . ALA B 1 28 ? -9.555 -7.457 15.367 1 36.97 28 ALA B O 1
ATOM 2502 N N . GLY B 1 29 ? -10.93 -6.039 14.109 1 36.19 29 GLY B N 1
ATOM 2503 C CA . GLY B 1 29 ? -9.906 -5.297 13.391 1 36.19 29 GLY B CA 1
ATOM 2504 C C . GLY B 1 29 ? -9.5 -4.012 14.086 1 36.19 29 GLY B C 1
ATOM 2505 O O . GLY B 1 29 ? -8.727 -3.225 13.539 1 36.19 29 GLY B O 1
ATOM 2506 N N . ALA B 1 30 ? -10.516 -3.145 14.562 1 39.78 30 ALA B N 1
ATOM 2507 C CA . ALA B 1 30 ? -9.68 -2.023 14.984 1 39.78 30 ALA B CA 1
ATOM 2508 C C . ALA B 1 30 ? -8.414 -2.518 15.695 1 39.78 30 ALA B C 1
ATOM 2510 O O . ALA B 1 30 ? -8.484 -3.393 16.562 1 39.78 30 ALA B O 1
ATOM 2511 N N . PRO B 1 31 ? -7.398 -2.438 14.984 1 43.34 31 PRO B N 1
ATOM 2512 C CA . PRO B 1 31 ? -6.277 -2.861 15.828 1 43.34 31 PRO B CA 1
ATOM 2513 C C . PRO B 1 31 ? -6.504 -2.549 17.312 1 43.34 31 PRO B C 1
ATOM 2515 O O . PRO B 1 31 ? -6.789 -1.402 17.656 1 43.34 31 PRO B O 1
ATOM 2518 N N . ARG B 1 32 ? -7.051 -3.41 17.938 1 44.69 32 ARG B N 1
ATOM 2519 C CA . ARG B 1 32 ? -6.852 -3.143 19.359 1 44.69 32 ARG B CA 1
ATOM 2520 C C . ARG B 1 32 ? -5.445 -2.613 19.625 1 44.69 32 ARG B C 1
ATOM 2522 O O . ARG B 1 32 ? -4.508 -2.932 18.891 1 44.69 32 ARG B O 1
ATOM 2529 N N . GLN B 1 33 ? -5.477 -1.445 20.359 1 49 33 GLN B N 1
ATOM 2530 C CA . GLN B 1 33 ? -4.234 -0.832 20.828 1 49 33 GLN B CA 1
ATOM 2531 C C . GLN B 1 33 ? -3.121 -1.868 20.938 1 49 33 GLN B C 1
ATOM 2533 O O . GLN B 1 33 ? -1.963 -1.58 20.625 1 49 33 GLN B O 1
ATOM 2538 N N . GLU B 1 34 ? -3.535 -3.053 21.172 1 49.94 34 GLU B N 1
ATOM 2539 C CA . GLU B 1 34 ? -2.498 -4.023 21.516 1 49.94 34 GLU B CA 1
ATOM 2540 C C . GLU B 1 34 ? -1.793 -4.527 20.25 1 49.94 34 GLU B C 1
ATOM 2542 O O . GLU B 1 34 ? -0.663 -5.016 20.328 1 49.94 34 GLU B O 1
ATOM 2547 N N . GLN B 1 35 ? -2.428 -4.211 19.172 1 63.94 35 GLN B N 1
ATOM 2548 C CA . GLN B 1 35 ? -1.737 -4.758 18.016 1 63.94 35 GLN B CA 1
ATOM 2549 C C . GLN B 1 35 ? -1.341 -3.65 17.031 1 63.94 35 GLN B C 1
ATOM 2551 O O . GLN B 1 35 ? -1.04 -3.918 15.875 1 63.94 35 GLN B O 1
ATOM 2556 N N . PHE B 1 36 ? -1.274 -2.469 17.703 1 78.75 36 PHE B N 1
ATOM 2557 C CA . PHE B 1 36 ? -0.915 -1.301 16.906 1 78.75 36 PHE B CA 1
ATOM 2558 C C . PHE B 1 36 ? 0.594 -1.226 16.703 1 78.75 36 PHE B C 1
ATOM 2560 O O . PHE B 1 36 ? 1.359 -1.351 17.672 1 78.75 36 PHE B O 1
ATOM 2567 N N . ILE B 1 37 ? 1.009 -1.155 15.5 1 85.81 37 ILE B N 1
ATOM 2568 C CA . ILE B 1 37 ? 2.408 -0.958 15.141 1 85.81 37 ILE B CA 1
ATOM 2569 C C . ILE B 1 37 ? 2.689 0.533 14.961 1 85.81 37 ILE B C 1
ATOM 2571 O O . ILE B 1 37 ? 2.238 1.146 13.992 1 85.81 37 ILE B O 1
ATOM 2575 N N . PRO B 1 38 ? 3.469 1.122 15.914 1 93.88 38 PRO B N 1
ATOM 2576 C CA . PRO B 1 38 ? 3.617 2.578 15.914 1 93.88 38 PRO B CA 1
ATOM 2577 C C . PRO B 1 38 ? 4.496 3.084 14.773 1 93.88 38 PRO B C 1
ATOM 2579 O O . PRO B 1 38 ? 4.469 4.273 14.445 1 93.88 38 PRO B O 1
ATOM 2582 N N . PHE B 1 39 ? 5.402 2.164 14.305 1 96 39 PHE B N 1
ATOM 2583 C CA . PHE B 1 39 ? 6.281 2.582 13.219 1 96 39 PHE B CA 1
ATOM 2584 C C . PHE B 1 39 ? 6.848 1.373 12.484 1 96 39 PHE B C 1
ATOM 2586 O O . PHE B 1 39 ? 6.777 0.248 12.977 1 96 39 PHE B O 1
ATOM 2593 N N . LYS B 1 40 ? 7.293 1.64 11.258 1 95.06 40 LYS B N 1
ATOM 2594 C CA . LYS B 1 40 ? 8.055 0.678 10.469 1 95.06 40 LYS B CA 1
ATOM 2595 C C . LYS B 1 40 ? 9.398 1.264 10.039 1 95.06 40 LYS B C 1
ATOM 2597 O O . LYS B 1 40 ? 9.523 2.479 9.867 1 95.06 40 LYS B O 1
ATOM 2602 N N . LYS B 1 41 ? 10.445 0.41 9.914 1 96.62 41 LYS B N 1
ATOM 2603 C CA . LYS B 1 41 ? 11.773 0.842 9.5 1 96.62 41 LYS B CA 1
ATOM 2604 C C . LYS B 1 41 ? 12.156 0.234 8.156 1 96.62 41 LYS B C 1
ATOM 2606 O O . LYS B 1 41 ? 11.844 -0.926 7.879 1 96.62 41 LYS B O 1
ATOM 2611 N N . TYR B 1 42 ? 12.844 0.973 7.355 1 95.44 42 TYR B N 1
ATOM 2612 C CA . TYR B 1 42 ? 13.336 0.521 6.059 1 95.44 42 TYR B CA 1
ATOM 2613 C C . TYR B 1 42 ? 14.766 1 5.824 1 95.44 42 TYR B C 1
ATOM 2615 O O . TYR B 1 42 ? 15.156 2.072 6.293 1 95.44 42 TYR B O 1
ATOM 2623 N N . GLY B 1 43 ? 15.531 0.222 5.047 1 93.31 43 GLY B N 1
ATOM 2624 C CA . GLY B 1 43 ? 16.859 0.633 4.652 1 93.31 43 GLY B CA 1
ATOM 2625 C C . GLY B 1 43 ? 17.922 0.322 5.699 1 93.31 43 GLY B C 1
ATOM 2626 O O . GLY B 1 43 ? 17.688 -0.487 6.602 1 93.31 43 GLY B O 1
ATOM 2627 N N . ASP B 1 44 ? 19.062 0.898 5.527 1 92.75 44 ASP B N 1
ATOM 2628 C CA . ASP B 1 44 ? 20.25 0.677 6.348 1 92.75 44 ASP B CA 1
ATOM 2629 C C . ASP B 1 44 ? 20.234 1.581 7.578 1 92.75 44 ASP B C 1
ATOM 2631 O O . ASP B 1 44 ? 20.203 2.807 7.453 1 92.75 44 ASP B O 1
ATOM 2635 N N . ASP B 1 45 ? 20.297 0.973 8.766 1 92.5 45 ASP B N 1
ATOM 2636 C CA . ASP B 1 45 ? 20.141 1.726 10.008 1 92.5 45 ASP B CA 1
ATOM 2637 C C . ASP B 1 45 ? 21.406 2.521 10.32 1 92.5 45 ASP B C 1
ATOM 2639 O O . ASP B 1 45 ? 21.453 3.273 11.297 1 92.5 45 ASP B O 1
ATOM 2643 N N . THR B 1 46 ? 22.422 2.393 9.477 1 93.75 46 THR B N 1
ATOM 2644 C CA . THR B 1 46 ? 23.641 3.18 9.656 1 93.75 46 THR B CA 1
ATOM 2645 C C . THR B 1 46 ? 23.531 4.5 8.898 1 93.75 46 THR B C 1
ATOM 2647 O O . THR B 1 46 ? 24.344 5.41 9.117 1 93.75 46 THR B O 1
ATOM 2650 N N . LYS B 1 47 ? 22.562 4.629 8.023 1 95.38 47 LYS B N 1
ATOM 2651 C CA . LYS B 1 47 ? 22.391 5.855 7.254 1 95.38 47 LYS B CA 1
ATOM 2652 C C . LYS B 1 47 ? 21.609 6.895 8.047 1 95.38 47 LYS B C 1
ATOM 2654 O O . LYS B 1 47 ? 21.078 6.594 9.117 1 95.38 47 LYS B O 1
ATOM 2659 N N . GLN B 1 48 ? 21.609 8.102 7.551 1 96.06 48 GLN B N 1
ATOM 2660 C CA . GLN B 1 48 ? 20.906 9.195 8.203 1 96.06 48 GLN B CA 1
ATOM 2661 C C . GLN B 1 48 ? 19.422 8.852 8.383 1 96.06 48 GLN B C 1
ATOM 2663 O O . GLN B 1 48 ? 18.766 8.406 7.441 1 96.06 48 GLN B O 1
ATOM 2668 N N . PRO B 1 49 ? 18.922 9.023 9.617 1 98 49 PRO B N 1
ATOM 2669 C CA . PRO B 1 49 ? 17.516 8.719 9.844 1 98 49 PRO B CA 1
ATOM 2670 C C . PRO B 1 49 ? 16.578 9.75 9.219 1 98 49 PRO B C 1
ATOM 2672 O O . PRO B 1 49 ? 16.859 10.953 9.242 1 98 49 PRO B O 1
ATOM 2675 N N . LEU B 1 50 ? 15.586 9.258 8.602 1 98.62 50 LEU B N 1
ATOM 2676 C CA . LEU B 1 50 ? 14.516 10.047 8 1 98.62 50 LEU B CA 1
ATOM 2677 C C . LEU B 1 50 ? 13.148 9.547 8.469 1 98.62 50 LEU B C 1
ATOM 2679 O O . LEU B 1 50 ? 12.781 8.398 8.195 1 98.62 50 LEU B O 1
ATOM 2683 N N . VAL B 1 51 ? 12.391 10.406 9.18 1 98.88 51 VAL B N 1
ATOM 2684 C CA . VAL B 1 51 ? 11.078 10.039 9.695 1 98.88 51 VAL B CA 1
ATOM 2685 C C . VAL B 1 51 ? 9.992 10.656 8.812 1 98.88 51 VAL B C 1
ATOM 2687 O O . VAL B 1 51 ? 10.031 11.844 8.516 1 98.88 51 VAL B O 1
ATOM 2690 N N . ILE B 1 52 ? 9.07 9.805 8.398 1 98.88 52 ILE B N 1
ATOM 2691 C CA . ILE B 1 52 ? 7.953 10.273 7.582 1 98.88 52 ILE B CA 1
ATOM 2692 C C . ILE B 1 52 ? 6.672 10.266 8.414 1 98.88 52 ILE B C 1
ATOM 2694 O O . ILE B 1 52 ? 6.348 9.273 9.062 1 98.88 52 ILE B O 1
ATOM 2698 N N . VAL B 1 53 ? 5.98 11.383 8.414 1 98.88 53 VAL B N 1
ATOM 2699 C CA . VAL B 1 53 ? 4.719 11.555 9.133 1 98.88 53 VAL B CA 1
ATOM 2700 C C . VAL B 1 53 ? 3.58 11.758 8.133 1 98.88 53 VAL B C 1
ATOM 2702 O O . VAL B 1 53 ? 3.529 12.773 7.438 1 98.88 53 VAL B O 1
ATOM 2705 N N . PRO B 1 54 ? 2.596 10.828 8.055 1 98.5 54 PRO B N 1
ATOM 2706 C CA . PRO B 1 54 ? 1.517 10.914 7.062 1 98.5 54 PRO B CA 1
ATOM 2707 C C . PRO B 1 54 ? 0.491 11.992 7.398 1 98.5 54 PRO B C 1
ATOM 2709 O O . PRO B 1 54 ? 0.549 12.594 8.477 1 98.5 54 PRO B O 1
ATOM 2712 N N . GLY B 1 55 ? -0.391 12.227 6.492 1 98.06 55 GLY B N 1
ATOM 2713 C CA . GLY B 1 55 ? -1.397 13.273 6.605 1 98.06 55 GLY B CA 1
ATOM 2714 C C . GLY B 1 55 ? -2.574 12.875 7.477 1 98.06 55 GLY B C 1
ATOM 2715 O O . GLY B 1 55 ? -2.455 11.984 8.32 1 98.06 55 GLY B O 1
ATOM 2716 N N . LEU B 1 56 ? -3.674 13.539 7.25 1 96.94 56 LEU B N 1
ATOM 2717 C CA . LEU B 1 56 ? -4.867 13.531 8.094 1 96.94 56 LEU B CA 1
ATOM 2718 C C . LEU B 1 56 ? -5.391 12.117 8.289 1 96.94 56 LEU B C 1
ATOM 2720 O O . LEU B 1 56 ? -5.73 11.719 9.406 1 96.94 56 LEU B O 1
ATOM 2724 N N . ASP B 1 57 ? -5.379 11.367 7.18 1 95.44 57 ASP B N 1
ATOM 2725 C CA . ASP B 1 57 ? -5.953 10.023 7.23 1 95.44 57 ASP B CA 1
ATOM 2726 C C . ASP B 1 57 ? -4.965 9.031 7.844 1 95.44 57 ASP B C 1
ATOM 2728 O O . ASP B 1 57 ? -5.348 7.918 8.211 1 95.44 57 ASP B O 1
ATOM 2732 N N . GLY B 1 58 ? -3.748 9.391 7.938 1 95.88 58 GLY B N 1
ATOM 2733 C CA . GLY B 1 58 ? -2.74 8.484 8.477 1 95.88 58 GLY B CA 1
ATOM 2734 C C . GLY B 1 58 ? -2.393 7.352 7.531 1 95.88 58 GLY B C 1
ATOM 2735 O O . GLY B 1 58 ? -1.94 6.289 7.969 1 95.88 58 GLY B O 1
ATOM 2736 N N . VAL B 1 59 ? -2.619 7.531 6.297 1 95.12 59 VAL B N 1
ATOM 2737 C CA . VAL B 1 59 ? -2.424 6.461 5.328 1 95.12 59 VAL B CA 1
ATOM 2738 C C . VAL B 1 59 ? -0.954 6.391 4.922 1 95.12 59 VAL B C 1
ATOM 2740 O O . VAL B 1 59 ? -0.49 7.191 4.105 1 95.12 59 VAL B O 1
ATOM 2743 N N . THR B 1 60 ? -0.268 5.379 5.41 1 95.94 60 THR B N 1
ATOM 2744 C CA . THR B 1 60 ? 1.147 5.219 5.098 1 95.94 60 THR B CA 1
ATOM 2745 C C . THR B 1 60 ? 1.328 4.656 3.691 1 95.94 60 THR B C 1
ATOM 2747 O O . THR B 1 60 ? 2.387 4.82 3.08 1 95.94 60 THR B O 1
ATOM 2750 N N . ALA B 1 61 ? 0.267 4.031 3.139 1 94.44 61 ALA B N 1
ATOM 2751 C CA . ALA B 1 61 ? 0.318 3.463 1.794 1 94.44 61 ALA B CA 1
ATOM 2752 C C . ALA B 1 61 ? 0.547 4.551 0.749 1 94.44 61 ALA B C 1
ATOM 2754 O O . ALA B 1 61 ? 0.988 4.266 -0.367 1 94.44 61 ALA B O 1
ATOM 2755 N N . PHE B 1 62 ? 0.263 5.797 1.063 1 96.75 62 PHE B N 1
ATOM 2756 C CA . PHE B 1 62 ? 0.48 6.91 0.149 1 96.75 62 PHE B CA 1
ATOM 2757 C C . PHE B 1 62 ? 1.968 7.117 -0.11 1 96.75 62 PHE B C 1
ATOM 2759 O O . PHE B 1 62 ? 2.348 7.836 -1.034 1 96.75 62 PHE B O 1
ATOM 2766 N N . PHE B 1 63 ? 2.824 6.398 0.644 1 97.62 63 PHE B N 1
ATOM 2767 C CA . PHE B 1 63 ? 4.266 6.582 0.518 1 97.62 63 PHE B CA 1
ATOM 2768 C C . PHE B 1 63 ? 4.922 5.324 -0.041 1 97.62 63 PHE B C 1
ATOM 2770 O O . PHE B 1 63 ? 6.148 5.211 -0.051 1 97.62 63 PHE B O 1
ATOM 2777 N N . SER B 1 64 ? 4.137 4.398 -0.536 1 94.5 64 SER B N 1
ATOM 2778 C CA . SER B 1 64 ? 4.637 3.096 -0.965 1 94.5 64 SER B CA 1
ATOM 2779 C C . SER B 1 64 ? 5.641 3.24 -2.104 1 94.5 64 SER B C 1
ATOM 2781 O O . SER B 1 64 ? 6.578 2.445 -2.217 1 94.5 64 SER B O 1
ATOM 2783 N N . ASP B 1 65 ? 5.43 4.273 -2.979 1 94.62 65 ASP B N 1
ATOM 2784 C CA . ASP B 1 65 ? 6.316 4.449 -4.121 1 94.62 65 ASP B CA 1
ATOM 2785 C C . ASP B 1 65 ? 7.512 5.328 -3.756 1 94.62 65 ASP B C 1
ATOM 2787 O O . ASP B 1 65 ? 8.492 5.395 -4.504 1 94.62 65 ASP B O 1
ATOM 2791 N N . ILE B 1 66 ? 7.477 5.93 -2.596 1 96.38 66 ILE B N 1
ATOM 2792 C CA . ILE B 1 66 ? 8.484 6.887 -2.152 1 96.38 66 ILE B CA 1
ATOM 2793 C C . ILE B 1 66 ? 9.508 6.184 -1.266 1 96.38 66 ILE B C 1
ATOM 2795 O O . ILE B 1 66 ? 10.711 6.438 -1.371 1 96.38 66 ILE B O 1
ATOM 2799 N N . VAL B 1 67 ? 9.078 5.297 -0.458 1 97.12 67 VAL B N 1
ATOM 2800 C CA . VAL B 1 67 ? 9.906 4.684 0.578 1 97.12 67 VAL B CA 1
ATOM 2801 C C . VAL B 1 67 ? 11.055 3.908 -0.066 1 97.12 67 VAL B C 1
ATOM 2803 O O . VAL B 1 67 ? 12.211 4.043 0.344 1 97.12 67 VAL B O 1
ATOM 2806 N N . PRO B 1 68 ? 10.812 3.127 -1.168 1 95.62 68 PRO B N 1
ATOM 2807 C CA . PRO B 1 68 ? 11.93 2.408 -1.788 1 95.62 68 PRO B CA 1
ATOM 2808 C C . PRO B 1 68 ? 13.016 3.344 -2.318 1 95.62 68 PRO B C 1
ATOM 2810 O O . PRO B 1 68 ? 14.195 2.998 -2.293 1 95.62 68 PRO B O 1
ATOM 2813 N N . GLU B 1 69 ? 12.602 4.516 -2.773 1 95.25 69 GLU B N 1
ATOM 2814 C CA . GLU B 1 69 ? 13.555 5.488 -3.301 1 95.25 69 GLU B CA 1
ATOM 2815 C C . GLU B 1 69 ? 14.352 6.148 -2.178 1 95.25 69 GLU B C 1
ATOM 2817 O O . GLU B 1 69 ? 15.57 6.273 -2.266 1 95.25 69 GLU B O 1
ATOM 2822 N N . LEU B 1 70 ? 13.695 6.531 -1.136 1 97.5 70 LEU B N 1
ATOM 2823 C CA . LEU B 1 70 ? 14.352 7.227 -0.033 1 97.5 70 LEU B CA 1
ATOM 2824 C C . LEU B 1 70 ? 15.242 6.277 0.758 1 97.5 70 LEU B C 1
ATOM 2826 O O . LEU B 1 70 ? 16.266 6.691 1.307 1 97.5 70 LEU B O 1
ATOM 2830 N N . ALA B 1 71 ? 14.867 4.98 0.795 1 96.06 71 ALA B N 1
ATOM 2831 C CA . ALA B 1 71 ? 15.609 3.982 1.567 1 96.06 71 ALA B CA 1
ATOM 2832 C C . ALA B 1 71 ? 16.984 3.742 0.972 1 96.06 71 ALA B C 1
ATOM 2834 O O . ALA B 1 71 ? 17.859 3.166 1.626 1 96.06 71 ALA B O 1
ATOM 2835 N N . LEU B 1 72 ? 17.172 4.152 -0.292 1 94.25 72 LEU B N 1
ATOM 2836 C CA . LEU B 1 72 ? 18.484 4.027 -0.927 1 94.25 72 LEU B CA 1
ATOM 2837 C C . LEU B 1 72 ? 19.516 4.906 -0.222 1 94.25 72 LEU B C 1
ATOM 2839 O O . LEU B 1 72 ? 20.703 4.582 -0.208 1 94.25 72 LEU B O 1
ATOM 2843 N N . ASN B 1 73 ? 19.031 6.043 0.441 1 95.88 73 ASN B N 1
ATOM 2844 C CA . ASN B 1 73 ? 19.953 7.035 0.971 1 95.88 73 ASN B CA 1
ATOM 2845 C C . ASN B 1 73 ? 19.734 7.277 2.461 1 95.88 73 ASN B C 1
ATOM 2847 O O . ASN B 1 73 ? 20.578 7.867 3.133 1 95.88 73 ASN B O 1
ATOM 2851 N N . PHE B 1 74 ? 18.625 6.773 2.959 1 97.44 74 PHE B N 1
ATOM 2852 C CA . PHE B 1 74 ? 18.25 7.09 4.336 1 97.44 74 PHE B CA 1
ATOM 2853 C C . PHE B 1 74 ? 17.812 5.836 5.082 1 97.44 74 PHE B C 1
ATOM 2855 O O . PHE B 1 74 ? 17.438 4.836 4.461 1 97.44 74 PHE B O 1
ATOM 2862 N N . HIS B 1 75 ? 18 5.867 6.379 1 97.31 75 HIS B N 1
ATOM 2863 C CA . HIS B 1 75 ? 17.234 4.988 7.258 1 97.31 75 HIS B CA 1
ATOM 2864 C C . HIS B 1 75 ? 15.828 5.539 7.5 1 97.31 75 HIS B C 1
ATOM 2866 O O . HIS B 1 75 ? 15.648 6.457 8.297 1 97.31 75 HIS B O 1
ATOM 2872 N N . VAL B 1 76 ? 14.867 4.914 6.809 1 98.25 76 VAL B N 1
ATOM 2873 C CA . VAL B 1 76 ? 13.531 5.504 6.773 1 98.25 76 VAL B CA 1
ATOM 2874 C C . VAL B 1 76 ? 12.688 4.922 7.902 1 98.25 76 VAL B C 1
ATOM 2876 O O . VAL B 1 76 ? 12.609 3.703 8.07 1 98.25 76 VAL B O 1
ATOM 2879 N N . VAL B 1 77 ? 12.102 5.773 8.695 1 98.31 77 VAL B N 1
ATOM 2880 C CA . VAL B 1 77 ? 11.133 5.398 9.719 1 98.31 77 VAL B CA 1
ATOM 2881 C C . VAL B 1 77 ? 9.766 5.98 9.383 1 98.31 77 VAL B C 1
ATOM 2883 O O . VAL B 1 77 ? 9.594 7.203 9.336 1 98.31 77 VAL B O 1
ATOM 2886 N N . MET B 1 78 ? 8.836 5.098 9.094 1 98.06 78 MET B N 1
ATOM 2887 C CA . MET B 1 78 ? 7.465 5.5 8.805 1 98.06 78 MET B CA 1
ATOM 2888 C C . MET B 1 78 ? 6.625 5.523 10.07 1 98.06 78 MET B C 1
ATOM 2890 O O . MET B 1 78 ? 6.379 4.48 10.68 1 98.06 78 MET B O 1
ATOM 2894 N N . PHE B 1 79 ? 6.148 6.684 10.469 1 98.19 79 PHE B N 1
ATOM 2895 C CA . PHE B 1 79 ? 5.355 6.867 11.68 1 98.19 79 PHE B CA 1
ATOM 2896 C C . PHE B 1 79 ? 3.893 6.527 11.422 1 98.19 79 PHE B C 1
ATOM 2898 O O . PHE B 1 79 ? 3.301 6.988 10.445 1 98.19 79 PHE B O 1
ATOM 2905 N N . ASN B 1 80 ? 3.365 5.672 12.195 1 96.5 80 ASN B N 1
ATOM 2906 C CA . ASN B 1 80 ? 1.919 5.488 12.234 1 96.5 80 ASN B CA 1
ATOM 2907 C C . ASN B 1 80 ? 1.259 6.402 13.258 1 96.5 80 ASN B C 1
ATOM 2909 O O . ASN B 1 80 ? 1.548 6.309 14.453 1 96.5 80 ASN B O 1
ATOM 2913 N N . LEU B 1 81 ? 0.384 7.227 12.766 1 97.19 81 LEU B N 1
ATOM 2914 C CA . LEU B 1 81 ? -0.287 8.125 13.695 1 97.19 81 LEU B CA 1
ATOM 2915 C C . LEU B 1 81 ? -1.044 7.336 14.758 1 97.19 81 LEU B C 1
ATOM 2917 O O . LEU B 1 81 ? -1.708 6.344 14.453 1 97.19 81 LEU B O 1
ATOM 2921 N N . PRO B 1 82 ? -0.864 7.797 15.992 1 94.44 82 PRO B N 1
ATOM 2922 C CA . PRO B 1 82 ? -1.641 7.117 17.031 1 94.44 82 PRO B CA 1
ATOM 2923 C C . PRO B 1 82 ? -3.146 7.223 16.797 1 94.44 82 PRO B C 1
ATOM 2925 O O . PRO B 1 82 ? -3.621 8.195 16.203 1 94.44 82 PRO B O 1
ATOM 2928 N N . LEU B 1 83 ? -3.824 6.242 17.312 1 91.56 83 LEU B N 1
ATOM 2929 C CA . LEU B 1 83 ? -5.273 6.207 17.156 1 91.56 83 LEU B CA 1
ATOM 2930 C C . LEU B 1 83 ? -5.961 6.957 18.297 1 91.56 83 LEU B C 1
ATOM 2932 O O . LEU B 1 83 ? -5.504 6.91 19.438 1 91.56 83 LEU B O 1
ATOM 2936 N N . ALA B 1 84 ? -6.988 7.594 17.891 1 91.44 84 ALA B N 1
ATOM 2937 C CA . ALA B 1 84 ? -7.844 8.211 18.906 1 91.44 84 ALA B CA 1
ATOM 2938 C C . ALA B 1 84 ? -8.852 7.207 19.453 1 91.44 84 ALA B C 1
ATOM 2940 O O . ALA B 1 84 ? -9.289 6.301 18.75 1 91.44 84 ALA B O 1
ATOM 2941 N N . SER B 1 85 ? -9.133 7.363 20.703 1 85.38 85 SER B N 1
ATOM 2942 C CA . SER B 1 85 ? -10.18 6.535 21.297 1 85.38 85 SER B CA 1
ATOM 2943 C C . SER B 1 85 ? -11.562 6.969 20.812 1 85.38 85 SER B C 1
ATOM 2945 O O . SER B 1 85 ? -11.828 8.164 20.672 1 85.38 85 SER B O 1
ATOM 2947 N N . PRO B 1 86 ? -12.383 5.906 20.547 1 81.5 86 PRO B N 1
ATOM 2948 C CA . PRO B 1 86 ? -13.758 6.285 20.234 1 81.5 86 PRO B CA 1
ATOM 2949 C C . PRO B 1 86 ? -14.422 7.105 21.344 1 81.5 86 PRO B C 1
ATOM 2951 O O . PRO B 1 86 ? -14.18 6.855 22.516 1 81.5 86 PRO B O 1
ATOM 2954 N N . PRO B 1 87 ? -15.242 8.008 20.766 1 79.12 87 PRO B N 1
ATOM 2955 C CA . PRO B 1 87 ? -15.938 8.789 21.797 1 79.12 87 PRO B CA 1
ATOM 2956 C C . PRO B 1 87 ? -16.766 7.922 22.734 1 79.12 87 PRO B C 1
ATOM 2958 O O . PRO B 1 87 ? -17.266 6.863 22.328 1 79.12 87 PRO B O 1
ATOM 2961 N N . LEU B 1 88 ? -16.859 8.281 23.922 1 71.81 88 LEU B N 1
ATOM 2962 C CA . LEU B 1 88 ? -17.688 7.66 24.938 1 71.81 88 LEU B CA 1
ATOM 2963 C C . LEU B 1 88 ? -17.047 6.379 25.469 1 71.81 88 LEU B C 1
ATOM 2965 O O . LEU B 1 88 ? -17.641 5.676 26.297 1 71.81 88 LEU B O 1
ATOM 2969 N N . SER B 1 89 ? -15.891 6 24.875 1 71.12 89 SER B N 1
ATOM 2970 C CA . SER B 1 89 ? -15.164 4.859 25.422 1 71.12 89 SER B CA 1
ATOM 2971 C C . SER B 1 89 ? -14.461 5.23 26.734 1 71.12 89 SER B C 1
ATOM 2973 O O . SER B 1 89 ? -14.203 6.406 26.984 1 71.12 89 SER B O 1
ATOM 2975 N N . ARG B 1 90 ? -14.234 4.207 27.672 1 67.69 90 ARG B N 1
ATOM 2976 C CA . ARG B 1 90 ? -13.508 4.41 28.922 1 67.69 90 ARG B CA 1
ATOM 2977 C C . ARG B 1 90 ? -12.125 4.988 28.656 1 67.69 90 ARG B C 1
ATOM 2979 O O . ARG B 1 90 ? -11.664 5.875 29.391 1 67.69 90 ARG B O 1
ATOM 2986 N N . ALA B 1 91 ? -11.469 4.551 27.641 1 66.06 91 ALA B N 1
ATOM 2987 C CA . ALA B 1 91 ? -10.141 5.035 27.266 1 66.06 91 ALA B CA 1
ATOM 2988 C C . ALA B 1 91 ? -10.188 6.516 26.906 1 66.06 91 ALA B C 1
ATOM 2990 O O . ALA B 1 91 ? -9.242 7.258 27.172 1 66.06 91 ALA B O 1
ATOM 2991 N N . ALA B 1 92 ? -11.211 6.875 26.297 1 67.81 92 ALA B N 1
ATOM 2992 C CA . ALA B 1 92 ? -11.344 8.281 25.922 1 67.81 92 ALA B CA 1
ATOM 2993 C C . ALA B 1 92 ? -11.477 9.172 27.156 1 67.81 92 ALA B C 1
ATOM 2995 O O . ALA B 1 92 ? -11 10.305 27.156 1 67.81 92 ALA B O 1
ATOM 2996 N N . VAL B 1 93 ? -12.016 8.57 28.125 1 62.25 93 VAL B N 1
ATOM 2997 C CA . VAL B 1 93 ? -12.305 9.336 29.328 1 62.25 93 VAL B CA 1
ATOM 2998 C C . VAL B 1 93 ? -11.078 9.375 30.234 1 62.25 93 VAL B C 1
ATOM 3000 O O . VAL B 1 93 ? -10.758 10.406 30.812 1 62.25 93 VAL B O 1
ATOM 3003 N N . GLU B 1 94 ? -10.398 8.344 30.188 1 66.88 94 GLU B N 1
ATOM 3004 C CA . GLU B 1 94 ? -9.336 8.219 31.188 1 66.88 94 GLU B CA 1
ATOM 3005 C C . GLU B 1 94 ? -7.965 8.445 30.578 1 66.88 94 GLU B C 1
ATOM 3007 O O . GLU B 1 94 ? -6.992 8.703 31.281 1 66.88 94 GLU B O 1
ATOM 3012 N N . GLY B 1 95 ? -7.988 8.445 29.312 1 71.56 95 GLY B N 1
ATOM 3013 C CA . GLY B 1 95 ? -6.684 8.516 28.672 1 71.56 95 GLY B CA 1
ATOM 3014 C C . GLY B 1 95 ? -6.227 9.938 28.406 1 71.56 95 GLY B C 1
ATOM 3015 O O . GLY B 1 95 ? -6.91 10.891 28.781 1 71.56 95 GLY B O 1
ATOM 3016 N N . GLU B 1 96 ? -5.02 10.094 28.016 1 83.38 96 GLU B N 1
ATOM 3017 C CA . GLU B 1 96 ? -4.453 11.375 27.609 1 83.38 96 GLU B CA 1
ATOM 3018 C C . GLU B 1 96 ? -5.25 11.992 26.469 1 83.38 96 GLU B C 1
ATOM 3020 O O . GLU B 1 96 ? -5.727 11.281 25.578 1 83.38 96 GLU B O 1
ATOM 3025 N N . ARG B 1 97 ? -5.336 13.352 26.562 1 91.06 97 ARG B N 1
ATOM 3026 C CA . ARG B 1 97 ? -6.051 14.07 25.516 1 91.06 97 ARG B CA 1
ATOM 3027 C C . ARG B 1 97 ? -5.367 13.883 24.156 1 91.06 97 ARG B C 1
ATOM 3029 O O . ARG B 1 97 ? -4.145 13.984 24.062 1 91.06 97 ARG B O 1
ATOM 3036 N N . TYR B 1 98 ? -6.203 13.57 23.141 1 94.12 98 TYR B N 1
ATOM 3037 C CA . TYR B 1 98 ? -5.707 13.422 21.781 1 94.12 98 TYR B CA 1
ATOM 3038 C C . TYR B 1 98 ? -5.609 14.773 21.078 1 94.12 98 TYR B C 1
ATOM 3040 O O . TYR B 1 98 ? -6.555 15.203 20.422 1 94.12 98 TYR B O 1
ATOM 3048 N N . ASP B 1 99 ? -4.535 15.461 21.281 1 96.38 99 ASP B N 1
ATOM 3049 C CA . ASP B 1 99 ? -4.285 16.75 20.656 1 96.38 99 ASP B CA 1
ATOM 3050 C C . ASP B 1 99 ? -2.928 16.781 19.953 1 96.38 99 ASP B C 1
ATOM 3052 O O . ASP B 1 99 ? -2.238 15.758 19.891 1 96.38 99 ASP B O 1
ATOM 3056 N N . MET B 1 100 ? -2.576 17.906 19.391 1 97.75 100 MET B N 1
ATOM 3057 C CA . MET B 1 100 ? -1.354 18.016 18.609 1 97.75 100 MET B CA 1
ATOM 3058 C C . MET B 1 100 ? -0.125 17.719 19.453 1 97.75 100 MET B C 1
ATOM 3060 O O . MET B 1 100 ? 0.796 17.031 19 1 97.75 100 MET B O 1
ATOM 3064 N N . SER B 1 101 ? -0.111 18.203 20.656 1 96.94 101 SER B N 1
ATOM 3065 C CA . SER B 1 101 ? 1.018 17.969 21.547 1 96.94 101 SER B CA 1
ATOM 3066 C C . SER B 1 101 ? 1.186 16.484 21.859 1 96.94 101 SER B C 1
ATOM 3068 O O . SER B 1 101 ? 2.309 15.977 21.922 1 96.94 101 SER B O 1
ATOM 3070 N N . TYR B 1 102 ? 0.112 15.82 22.047 1 96.75 102 TYR B N 1
ATOM 3071 C CA . TYR B 1 102 ? 0.147 14.375 22.281 1 96.75 102 TYR B CA 1
ATOM 3072 C C . TYR B 1 102 ? 0.77 13.648 21.094 1 96.75 102 TYR B C 1
ATOM 3074 O O . TYR B 1 102 ? 1.65 12.805 21.281 1 96.75 102 TYR B O 1
ATOM 3082 N N . ILE B 1 103 ? 0.331 13.961 19.938 1 97.94 103 ILE B N 1
ATOM 3083 C CA . ILE B 1 103 ? 0.811 13.281 18.75 1 97.94 103 ILE B CA 1
ATOM 3084 C C . ILE B 1 103 ? 2.301 13.562 18.562 1 97.94 103 ILE B C 1
ATOM 3086 O O . ILE B 1 103 ? 3.074 12.648 18.25 1 97.94 103 ILE B O 1
ATOM 3090 N N . ALA B 1 104 ? 2.729 14.828 18.766 1 98.38 104 ALA B N 1
ATOM 3091 C CA . ALA B 1 104 ? 4.141 15.188 18.656 1 98.38 104 ALA B CA 1
ATOM 3092 C C . ALA B 1 104 ? 4.98 14.43 19.672 1 98.38 104 ALA B C 1
ATOM 3094 O O . ALA B 1 104 ? 6.082 13.969 19.375 1 98.38 104 ALA B O 1
ATOM 3095 N N . ARG B 1 105 ? 4.469 14.297 20.875 1 97.62 105 ARG B N 1
ATOM 3096 C CA . ARG B 1 105 ? 5.172 13.555 21.906 1 97.62 105 ARG B CA 1
ATOM 3097 C C . ARG B 1 105 ? 5.285 12.078 21.531 1 97.62 105 ARG B C 1
ATOM 3099 O O . ARG B 1 105 ? 6.312 11.445 21.797 1 97.62 105 ARG B O 1
ATOM 3106 N N . ARG B 1 106 ? 4.223 11.531 21 1 97.25 106 ARG B N 1
ATOM 3107 C CA . ARG B 1 106 ? 4.27 10.141 20.547 1 97.25 106 ARG B CA 1
ATOM 3108 C C . ARG B 1 106 ? 5.301 9.953 19.438 1 97.25 106 ARG B C 1
ATOM 3110 O O . ARG B 1 106 ? 5.996 8.938 19.406 1 97.25 106 ARG B O 1
ATOM 3117 N N . LEU B 1 107 ? 5.383 10.922 18.547 1 98.38 107 LEU B N 1
ATOM 3118 C CA . LEU B 1 107 ? 6.398 10.883 17.5 1 98.38 107 LEU B CA 1
ATOM 3119 C C . LEU B 1 107 ? 7.801 10.898 18.109 1 98.38 107 LEU B C 1
ATOM 3121 O O . LEU B 1 107 ? 8.656 10.102 17.703 1 98.38 107 LEU B O 1
ATOM 3125 N N . ALA B 1 108 ? 8.016 11.742 19.078 1 97.94 108 ALA B N 1
ATOM 3126 C CA . ALA B 1 108 ? 9.305 11.789 19.766 1 97.94 108 ALA B CA 1
ATOM 3127 C C . ALA B 1 108 ? 9.633 10.445 20.391 1 97.94 108 ALA B C 1
ATOM 3129 O O . ALA B 1 108 ? 10.773 9.984 20.328 1 97.94 108 ALA B O 1
ATOM 3130 N N . GLY B 1 109 ? 8.609 9.875 21.031 1 96.88 109 GLY B N 1
ATOM 3131 C CA . GLY B 1 109 ? 8.789 8.555 21.625 1 96.88 109 GLY B CA 1
ATOM 3132 C C . GLY B 1 109 ? 9.148 7.492 20.594 1 96.88 109 GLY B C 1
ATOM 3133 O O . GLY B 1 109 ? 10.008 6.645 20.844 1 96.88 109 GLY B O 1
ATOM 3134 N N . VAL B 1 110 ? 8.547 7.531 19.438 1 97 110 VAL B N 1
ATOM 3135 C CA . VAL B 1 110 ? 8.797 6.582 18.359 1 97 110 VAL B CA 1
ATOM 3136 C C . VAL B 1 110 ? 10.234 6.738 17.859 1 97 110 VAL B C 1
ATOM 3138 O O . VAL B 1 110 ? 10.891 5.75 17.531 1 97 110 VAL B O 1
ATOM 3141 N N . MET B 1 111 ? 10.703 7.98 17.781 1 98 111 MET B N 1
ATOM 3142 C CA . MET B 1 111 ? 12.086 8.203 17.375 1 98 111 MET B CA 1
ATOM 3143 C C . MET B 1 111 ? 13.055 7.512 18.344 1 98 111 MET B C 1
ATOM 3145 O O . MET B 1 111 ? 14.008 6.871 17.906 1 98 111 MET B O 1
ATOM 3149 N N . GLU B 1 112 ? 12.734 7.547 19.594 1 96.81 112 GLU B N 1
ATOM 3150 C CA . GLU B 1 112 ? 13.555 6.863 20.578 1 96.81 112 GLU B CA 1
ATOM 3151 C C . GLU B 1 112 ? 13.469 5.348 20.422 1 96.81 112 GLU B C 1
ATOM 3153 O O . GLU B 1 112 ? 14.492 4.66 20.406 1 96.81 112 GLU B O 1
ATOM 3158 N N . ASP B 1 113 ? 12.242 4.883 20.297 1 96.06 113 ASP B N 1
ATOM 3159 C CA . ASP B 1 113 ? 12.016 3.447 20.156 1 96.06 113 ASP B CA 1
ATOM 3160 C C . ASP B 1 113 ? 12.703 2.908 18.891 1 96.06 113 ASP B C 1
ATOM 3162 O O . ASP B 1 113 ? 13.102 1.744 18.859 1 96.06 113 ASP B O 1
ATOM 3166 N N . ALA B 1 114 ? 12.828 3.748 17.875 1 96.81 114 ALA B N 1
ATOM 3167 C CA . ALA B 1 114 ? 13.414 3.342 16.609 1 96.81 114 ALA B CA 1
ATOM 3168 C C . ALA B 1 114 ? 14.938 3.406 16.656 1 96.81 114 ALA B C 1
ATOM 3170 O O . ALA B 1 114 ? 15.617 3.088 15.688 1 96.81 114 ALA B O 1
ATOM 3171 N N . GLY B 1 115 ? 15.5 3.883 17.734 1 96.12 115 GLY B N 1
ATOM 3172 C CA . GLY B 1 115 ? 16.938 3.92 17.938 1 96.12 115 GLY B CA 1
ATOM 3173 C C . GLY B 1 115 ? 17.578 5.176 17.375 1 96.12 115 GLY B C 1
ATOM 3174 O O . GLY B 1 115 ? 18.797 5.207 17.125 1 96.12 115 GLY B O 1
ATOM 3175 N N . ILE B 1 116 ? 16.844 6.113 17.031 1 96.25 116 ILE B N 1
ATOM 3176 C CA . ILE B 1 116 ? 17.375 7.367 16.5 1 96.25 116 ILE B CA 1
ATOM 3177 C C . ILE B 1 116 ? 17.938 8.219 17.641 1 96.25 116 ILE B C 1
ATOM 3179 O O . ILE B 1 116 ? 17.188 8.703 18.484 1 96.25 116 ILE B O 1
ATOM 3183 N N . LYS B 1 117 ? 19.344 8.258 17.469 1 86.56 117 LYS B N 1
ATOM 3184 C CA . LYS B 1 117 ? 20.062 9.031 18.484 1 86.56 117 LYS B CA 1
ATOM 3185 C C . LYS B 1 117 ? 20.453 10.406 17.953 1 86.56 117 LYS B C 1
ATOM 3187 O O . LYS B 1 117 ? 20.828 10.547 16.781 1 86.56 117 LYS B O 1
ATOM 3192 N N . GLY B 1 118 ? 19.984 11.5 18.547 1 89.31 118 GLY B N 1
ATOM 3193 C CA . GLY B 1 118 ? 20.453 12.836 18.219 1 89.31 118 GLY B CA 1
ATOM 3194 C C . GLY B 1 118 ? 19.531 13.57 17.25 1 89.31 118 GLY B C 1
ATOM 3195 O O . GLY B 1 118 ? 19.938 14.578 16.656 1 89.31 118 GLY B O 1
ATOM 3196 N N . GLY B 1 119 ? 18.594 12.938 16.812 1 96.12 119 GLY B N 1
ATOM 3197 C CA . GLY B 1 119 ? 17.656 13.617 15.945 1 96.12 119 GLY B CA 1
ATOM 3198 C C . GLY B 1 119 ? 17.562 13.016 14.555 1 96.12 119 GLY B C 1
ATOM 3199 O O . GLY B 1 119 ? 18.297 12.078 14.234 1 96.12 119 GLY B O 1
ATOM 3200 N N . ALA B 1 120 ? 16.625 13.484 13.75 1 98.19 120 ALA B N 1
ATOM 3201 C CA . ALA B 1 120 ? 16.359 12.977 12.406 1 98.19 120 ALA B CA 1
ATOM 3202 C C . ALA B 1 120 ? 15.812 14.078 11.5 1 98.19 120 ALA B C 1
ATOM 3204 O O . ALA B 1 120 ? 15.398 15.133 11.984 1 98.19 120 ALA B O 1
ATOM 3205 N N . SER B 1 121 ? 16.016 13.883 10.242 1 98.38 121 SER B N 1
ATOM 3206 C CA . SER B 1 121 ? 15.172 14.648 9.32 1 98.38 121 SER B CA 1
ATOM 3207 C C . SER B 1 121 ? 13.727 14.172 9.359 1 98.38 121 SER B C 1
ATOM 3209 O O . SER B 1 121 ? 13.461 12.977 9.469 1 98.38 121 SER B O 1
ATOM 3211 N N . ILE B 1 122 ? 12.797 15.156 9.281 1 98.81 122 ILE B N 1
ATOM 3212 C CA . ILE B 1 122 ? 11.375 14.852 9.359 1 98.81 122 ILE B CA 1
ATOM 3213 C C . ILE B 1 122 ? 10.688 15.289 8.07 1 98.81 122 ILE B C 1
ATOM 3215 O O . ILE B 1 122 ? 10.844 16.438 7.629 1 98.81 122 ILE B O 1
ATOM 3219 N N . VAL B 1 123 ? 10.008 14.375 7.422 1 98.88 123 VAL B N 1
ATOM 3220 C CA . VAL B 1 123 ? 9.094 14.695 6.332 1 98.88 123 VAL B CA 1
ATOM 3221 C C . VAL B 1 123 ? 7.652 14.641 6.836 1 98.88 123 VAL B C 1
ATOM 3223 O O . VAL B 1 123 ? 7.172 13.578 7.25 1 98.88 123 VAL B O 1
ATOM 3226 N N . GLY B 1 124 ? 6.969 15.742 6.871 1 98.75 124 GLY B N 1
ATOM 3227 C CA . GLY B 1 124 ? 5.57 15.797 7.266 1 98.75 124 GLY B CA 1
ATOM 3228 C C . GLY B 1 124 ? 4.645 16.172 6.121 1 98.75 124 GLY B C 1
ATOM 3229 O O . GLY B 1 124 ? 4.805 17.219 5.496 1 98.75 124 GLY B O 1
ATOM 3230 N N . GLU B 1 125 ? 3.658 15.352 5.848 1 98.25 125 GLU B N 1
ATOM 3231 C CA . GLU B 1 125 ? 2.676 15.578 4.793 1 98.25 125 GLU B CA 1
ATOM 3232 C C . GLU B 1 125 ? 1.401 16.203 5.352 1 98.25 125 GLU B C 1
ATOM 3234 O O . GLU B 1 125 ? 0.762 15.641 6.238 1 98.25 125 GLU B O 1
ATOM 3239 N N . SER B 1 126 ? 1.039 17.328 4.805 1 96.69 126 SER B N 1
ATOM 3240 C CA . SER B 1 126 ? -0.234 17.938 5.156 1 96.69 126 SER B CA 1
ATOM 3241 C C . SER B 1 126 ? -0.424 17.984 6.672 1 96.69 126 SER B C 1
ATOM 3243 O O . SER B 1 126 ? 0.38 18.594 7.383 1 96.69 126 SER B O 1
ATOM 3245 N N . PHE B 1 127 ? -1.354 17.297 7.281 1 97.12 127 PHE B N 1
ATOM 3246 C CA . PHE B 1 127 ? -1.502 17.203 8.727 1 97.12 127 PHE B CA 1
ATOM 3247 C C . PHE B 1 127 ? -0.197 16.75 9.375 1 97.12 127 PHE B C 1
ATOM 3249 O O . PHE B 1 127 ? 0.174 17.25 10.445 1 97.12 127 PHE B O 1
ATOM 3256 N N . GLY B 1 128 ? 0.5 15.812 8.742 1 98.62 128 GLY B N 1
ATOM 3257 C CA . GLY B 1 128 ? 1.802 15.391 9.234 1 98.62 128 GLY B CA 1
ATOM 3258 C C . GLY B 1 128 ? 2.818 16.516 9.281 1 98.62 128 GLY B C 1
ATOM 3259 O O . GLY B 1 128 ? 3.738 16.484 10.102 1 98.62 128 GLY B O 1
ATOM 3260 N N . GLY B 1 129 ? 2.66 17.469 8.375 1 98.31 129 GLY B N 1
ATOM 3261 C CA . GLY B 1 129 ? 3.488 18.672 8.445 1 98.31 129 GLY B CA 1
ATOM 3262 C C . GLY B 1 129 ? 3.227 19.516 9.68 1 98.31 129 GLY B C 1
ATOM 3263 O O . GLY B 1 129 ? 4.152 20.109 10.242 1 98.31 129 GLY B O 1
ATOM 3264 N N . MET B 1 130 ? 1.97 19.578 10.078 1 97.88 130 MET B N 1
ATOM 3265 C CA . MET B 1 130 ? 1.619 20.25 11.32 1 97.88 130 MET B CA 1
ATOM 3266 C C . MET B 1 130 ? 2.252 19.547 12.516 1 97.88 130 MET B C 1
ATOM 3268 O O . MET B 1 130 ? 2.787 20.203 13.414 1 97.88 130 MET B O 1
ATOM 3272 N N . VAL B 1 131 ? 2.234 18.234 12.461 1 98.75 131 VAL B N 1
ATOM 3273 C CA . VAL B 1 131 ? 2.863 17.438 13.516 1 98.75 131 VAL B CA 1
ATOM 3274 C C . VAL B 1 131 ? 4.363 17.719 13.539 1 98.75 131 VAL B C 1
ATOM 3276 O O . VAL B 1 131 ? 4.949 17.906 14.609 1 98.75 131 VAL B O 1
ATOM 3279 N N . ALA B 1 132 ? 4.922 17.781 12.391 1 98.75 132 ALA B N 1
ATOM 3280 C CA . ALA B 1 132 ? 6.355 18.031 12.273 1 98.75 132 ALA B CA 1
ATOM 3281 C C . ALA B 1 132 ? 6.719 19.406 12.812 1 98.75 132 ALA B C 1
ATOM 3283 O O . ALA B 1 132 ? 7.75 19.578 13.461 1 98.75 132 ALA B O 1
ATOM 3284 N N . GLN B 1 133 ? 5.898 20.406 12.516 1 98.38 133 GLN B N 1
ATOM 3285 C CA . GLN B 1 133 ? 6.102 21.734 13.062 1 98.38 133 GLN B CA 1
ATOM 3286 C C . GLN B 1 133 ? 6.066 21.719 14.586 1 98.38 133 GLN B C 1
ATOM 3288 O O . GLN B 1 133 ? 6.945 22.281 15.242 1 98.38 133 GLN B O 1
ATOM 3293 N N . ARG B 1 134 ? 5.082 21.016 15.086 1 98.56 134 ARG B N 1
ATOM 3294 C CA . ARG B 1 134 ? 4.957 20.938 16.547 1 98.56 134 ARG B CA 1
ATOM 3295 C C . ARG B 1 134 ? 6.152 20.219 17.156 1 98.56 134 ARG B C 1
ATOM 3297 O O . ARG B 1 134 ? 6.676 20.656 18.188 1 98.56 134 ARG B O 1
ATOM 3304 N N . LEU B 1 135 ? 6.562 19.172 16.516 1 98.62 135 LEU B N 1
ATOM 3305 C CA . LEU B 1 135 ? 7.754 18.469 16.984 1 98.62 135 LEU B CA 1
ATOM 3306 C C . LEU B 1 135 ? 8.961 19.406 17 1 98.62 135 LEU B C 1
ATOM 3308 O O . LEU B 1 135 ? 9.727 19.422 17.969 1 98.62 135 LEU B O 1
ATOM 3312 N N . ALA B 1 136 ? 9.164 20.172 15.961 1 98.31 136 ALA B N 1
ATOM 3313 C CA . ALA B 1 136 ? 10.305 21.062 15.828 1 98.31 136 ALA B CA 1
ATOM 3314 C C . ALA B 1 136 ? 10.281 22.156 16.906 1 98.31 136 ALA B C 1
ATOM 3316 O O . ALA B 1 136 ? 11.328 22.609 17.359 1 98.31 136 ALA B O 1
ATOM 3317 N N . LEU B 1 137 ? 9.117 22.531 17.312 1 98.25 137 LEU B N 1
ATOM 3318 C CA . LEU B 1 137 ? 8.945 23.578 18.312 1 98.25 137 LEU B CA 1
ATOM 3319 C C . LEU B 1 137 ? 9.141 23.016 19.719 1 98.25 137 LEU B C 1
ATOM 3321 O O . LEU B 1 137 ? 9.805 23.641 20.547 1 98.25 137 LEU B O 1
ATOM 3325 N N . ASP B 1 138 ? 8.625 21.828 19.953 1 97.62 138 ASP B N 1
ATOM 3326 C CA . ASP B 1 138 ? 8.617 21.266 21.297 1 97.62 138 ASP B CA 1
ATOM 3327 C C . ASP B 1 138 ? 9.906 20.484 21.578 1 97.62 138 ASP B C 1
ATOM 3329 O O . ASP B 1 138 ? 10.336 20.391 22.734 1 97.62 138 ASP B O 1
ATOM 3333 N N . PHE B 1 139 ? 10.469 19.938 20.562 1 97.06 139 PHE B N 1
ATOM 3334 C CA . PHE B 1 139 ? 11.672 19.109 20.672 1 97.06 139 PHE B CA 1
ATOM 3335 C C . PHE B 1 139 ? 12.68 19.5 19.594 1 97.06 139 PHE B C 1
ATOM 3337 O O . PHE B 1 139 ? 13.062 18.656 18.766 1 97.06 139 PHE B O 1
ATOM 3344 N N . PRO B 1 140 ? 13.227 20.688 19.672 1 97.12 140 PRO B N 1
ATOM 3345 C CA . PRO B 1 140 ? 14.07 21.188 18.578 1 97.12 140 PRO B CA 1
ATOM 3346 C C . PRO B 1 140 ? 15.305 20.312 18.359 1 97.12 140 PRO B C 1
ATOM 3348 O O . PRO B 1 140 ? 15.766 20.172 17.219 1 97.12 140 PRO B O 1
ATOM 3351 N N . ASP B 1 141 ? 15.805 19.641 19.375 1 96.38 141 ASP B N 1
ATOM 3352 C CA . ASP B 1 141 ? 17.016 18.828 19.266 1 96.38 141 ASP B CA 1
ATOM 3353 C C . ASP B 1 141 ? 16.75 17.547 18.484 1 96.38 141 ASP B C 1
ATOM 3355 O O . ASP B 1 141 ? 17.703 16.891 18.031 1 96.38 141 ASP B O 1
ATOM 3359 N N . LYS B 1 142 ? 15.492 17.219 18.281 1 97.31 142 LYS B N 1
ATOM 3360 C CA . LYS B 1 142 ? 15.148 15.977 17.609 1 97.31 142 LYS B CA 1
ATOM 3361 C C . LYS B 1 142 ? 15 16.188 16.109 1 97.31 142 LYS B C 1
ATOM 3363 O O . LYS B 1 142 ? 14.898 15.227 15.344 1 97.31 142 LYS B O 1
ATOM 3368 N N . VAL B 1 143 ? 15.062 17.391 15.672 1 98 143 VAL B N 1
ATOM 3369 C CA . VAL B 1 143 ? 14.812 17.688 14.266 1 98 143 VAL B CA 1
ATOM 3370 C C . VAL B 1 143 ? 16.078 18.25 13.625 1 98 143 VAL B C 1
ATOM 3372 O O . VAL B 1 143 ? 16.484 19.375 13.914 1 98 143 VAL B O 1
ATOM 3375 N N . LYS B 1 144 ? 16.703 17.469 12.734 1 96.56 144 LYS B N 1
ATOM 3376 C CA . LYS B 1 144 ? 17.938 17.875 12.07 1 96.56 144 LYS B CA 1
ATOM 3377 C C . LYS B 1 144 ? 17.656 18.422 10.672 1 96.56 144 LYS B C 1
ATOM 3379 O O . LYS B 1 144 ? 18.484 19.125 10.094 1 96.56 144 LYS B O 1
ATOM 3384 N N . GLY B 1 145 ? 16.594 18.094 10.117 1 97 145 GLY B N 1
ATOM 3385 C CA . GLY B 1 145 ? 16.047 18.547 8.844 1 97 145 GLY B CA 1
ATOM 3386 C C . GLY B 1 145 ? 14.531 18.516 8.797 1 97 145 GLY B C 1
ATOM 3387 O O . GLY B 1 145 ? 13.906 17.656 9.438 1 97 145 GLY B O 1
ATOM 3388 N N . LEU B 1 146 ? 14 19.453 8.07 1 98.25 146 LEU B N 1
ATOM 3389 C CA . LEU B 1 146 ? 12.547 19.562 8.047 1 98.25 146 LEU B CA 1
ATOM 3390 C C . LEU B 1 146 ? 12.039 19.719 6.621 1 98.25 146 LEU B C 1
ATOM 3392 O O . LEU B 1 146 ? 12.484 20.594 5.883 1 98.25 146 LEU B O 1
ATOM 3396 N N . VAL B 1 147 ? 11.219 18.828 6.199 1 98.62 147 VAL B N 1
ATOM 3397 C CA . VAL B 1 147 ? 10.523 18.875 4.922 1 98.62 147 VAL B CA 1
ATOM 3398 C C . VAL B 1 147 ? 9.016 18.922 5.156 1 98.62 147 VAL B C 1
ATOM 3400 O O . VAL B 1 147 ? 8.453 18.031 5.793 1 98.62 147 VAL B O 1
ATOM 3403 N N . LEU B 1 148 ? 8.398 19.938 4.715 1 98.25 148 LEU B N 1
ATOM 3404 C CA . LEU B 1 148 ? 6.961 20.125 4.84 1 98.25 148 LEU B CA 1
ATOM 3405 C C . LEU B 1 148 ? 6.281 20.031 3.479 1 98.25 148 LEU B C 1
ATOM 3407 O O . LEU B 1 148 ? 6.473 20.891 2.619 1 98.25 148 LEU B O 1
ATOM 3411 N N . LEU B 1 149 ? 5.5 18.984 3.316 1 97.62 149 LEU B N 1
ATOM 3412 C CA . LEU B 1 149 ? 4.84 18.688 2.049 1 97.62 149 LEU B CA 1
ATOM 3413 C C . LEU B 1 149 ? 3.361 19.078 2.105 1 97.62 149 LEU B C 1
ATOM 3415 O O . LEU B 1 149 ? 2.607 18.531 2.914 1 97.62 149 LEU B O 1
ATOM 3419 N N . SER B 1 150 ? 2.939 19.953 1.233 1 96.12 150 SER B N 1
ATOM 3420 C CA . SER B 1 150 ? 1.54 20.344 1.125 1 96.12 150 SER B CA 1
ATOM 3421 C C . SER B 1 150 ? 0.959 20.703 2.49 1 96.12 150 SER B C 1
ATOM 3423 O O . SER B 1 150 ? -0.126 20.25 2.848 1 96.12 150 SER B O 1
ATOM 3425 N N . SER B 1 151 ? 1.711 21.453 3.252 1 95.94 151 SER B N 1
ATOM 3426 C CA . SER B 1 151 ? 1.304 21.766 4.621 1 95.94 151 SER B CA 1
ATOM 3427 C C . SER B 1 151 ? 1.2 23.266 4.836 1 95.94 151 SER B C 1
ATOM 3429 O O . SER B 1 151 ? 1.305 24.047 3.889 1 95.94 151 SER B O 1
ATOM 3431 N N . LEU B 1 152 ? 0.822 23.625 6.051 1 94 152 LEU B N 1
ATOM 3432 C CA . LEU B 1 152 ? 0.538 25.016 6.375 1 94 152 LEU B CA 1
ATOM 3433 C C . LEU B 1 152 ? 0.66 25.266 7.875 1 94 152 LEU B C 1
ATOM 3435 O O . LEU B 1 152 ? 0.654 24.312 8.664 1 94 152 LEU B O 1
ATOM 3439 N N . ALA B 1 153 ? 0.815 26.547 8.203 1 95.25 153 ALA B N 1
ATOM 3440 C CA . ALA B 1 153 ? 0.914 26.938 9.609 1 95.25 153 ALA B CA 1
ATOM 3441 C C . ALA B 1 153 ? -0.468 27.172 10.211 1 95.25 153 ALA B C 1
ATOM 3443 O O . ALA B 1 153 ? -0.639 27.094 11.43 1 95.25 153 ALA B O 1
ATOM 3444 N N . LYS B 1 154 ? -1.309 27.453 9.383 1 92.38 154 LYS B N 1
ATOM 3445 C CA . LYS B 1 154 ? -2.695 27.703 9.766 1 92.38 154 LYS B CA 1
ATOM 3446 C C . LYS B 1 154 ? -3.648 27.375 8.617 1 92.38 154 LYS B C 1
ATOM 3448 O O . LYS B 1 154 ? -3.412 27.781 7.477 1 92.38 154 LYS B O 1
ATOM 3453 N N . LEU B 1 155 ? -4.676 26.609 9.078 1 85.56 155 LEU B N 1
ATOM 3454 C CA . LEU B 1 155 ? -5.621 26.188 8.055 1 85.56 155 LEU B CA 1
ATOM 3455 C C . LEU B 1 155 ? -6.539 27.344 7.652 1 85.56 155 LEU B C 1
ATOM 3457 O O . LEU B 1 155 ? -7.223 27.922 8.5 1 85.56 155 LEU B O 1
ATOM 3461 N N . GLU B 1 156 ? -6.387 27.781 6.477 1 80.88 156 GLU B N 1
ATOM 3462 C CA . GLU B 1 156 ? -7.371 28.656 5.848 1 80.88 156 GLU B CA 1
ATOM 3463 C C . GLU B 1 156 ? -8.234 27.891 4.848 1 80.88 156 GLU B C 1
ATOM 3465 O O . GLU B 1 156 ? -7.77 27.547 3.756 1 80.88 156 GLU B O 1
ATOM 3470 N N . LEU B 1 157 ? -9.391 27.641 5.25 1 75.38 157 LEU B N 1
ATOM 3471 C CA . LEU B 1 157 ? -10.234 26.766 4.438 1 75.38 157 LEU B CA 1
ATOM 3472 C C . LEU B 1 157 ? -10.836 27.531 3.268 1 75.38 157 LEU B C 1
ATOM 3474 O O . LEU B 1 157 ? -11.43 28.594 3.457 1 75.38 157 LEU B O 1
ATOM 3478 N N . PRO B 1 158 ? -10.57 26.953 2.158 1 77.88 158 PRO B N 1
ATOM 3479 C CA . PRO B 1 158 ? -11.414 27.469 1.076 1 77.88 158 PRO B CA 1
ATOM 3480 C C . PRO B 1 158 ? -12.906 27.375 1.396 1 77.88 158 PRO B C 1
ATOM 3482 O O . PRO B 1 158 ? -13.32 26.562 2.227 1 77.88 158 PRO B O 1
ATOM 3485 N N . PRO B 1 159 ? -13.68 28.234 0.794 1 77.12 159 PRO B N 1
ATOM 3486 C CA . PRO B 1 159 ? -15.109 28.281 1.116 1 77.12 159 PRO B CA 1
ATOM 3487 C C . PRO B 1 159 ? -15.781 26.922 1.021 1 77.12 159 PRO B C 1
ATOM 3489 O O . PRO B 1 159 ? -16.594 26.562 1.882 1 77.12 159 PRO B O 1
ATOM 3492 N N . SER B 1 160 ? -15.461 26.219 -0.02 1 77.69 160 SER B N 1
ATOM 3493 C CA . SER B 1 160 ? -16.078 24.906 -0.191 1 77.69 160 SER B CA 1
ATOM 3494 C C . SER B 1 160 ? -15.711 23.969 0.955 1 77.69 160 SER B C 1
ATOM 3496 O O . SER B 1 160 ? -16.547 23.203 1.44 1 77.69 160 SER B O 1
ATOM 3498 N N . VAL B 1 161 ? -14.516 24 1.393 1 76 161 VAL B N 1
ATOM 3499 C CA . VAL B 1 161 ? -14.055 23.141 2.477 1 76 161 VAL B CA 1
ATOM 3500 C C . VAL B 1 161 ? -14.656 23.609 3.799 1 76 161 VAL B C 1
ATOM 3502 O O . VAL B 1 161 ? -15.039 22.797 4.641 1 76 161 VAL B O 1
ATOM 3505 N N . LYS B 1 162 ? -14.742 24.859 3.945 1 80.12 162 LYS B N 1
ATOM 3506 C CA . LYS B 1 162 ? -15.359 25.406 5.145 1 80.12 162 LYS B CA 1
ATOM 3507 C C . LYS B 1 162 ? -16.812 24.969 5.258 1 80.12 162 LYS B C 1
ATOM 3509 O O . LYS B 1 162 ? -17.281 24.609 6.344 1 80.12 162 LYS B O 1
ATOM 3514 N N . PHE B 1 163 ? -17.5 25 4.137 1 82.44 163 PHE B N 1
ATOM 3515 C CA . PHE B 1 163 ? -18.875 24.531 4.109 1 82.44 163 PHE B CA 1
ATOM 3516 C C . PHE B 1 163 ? -18.969 23.078 4.559 1 82.44 163 PHE B C 1
ATOM 3518 O O . PHE B 1 163 ? -19.828 22.734 5.379 1 82.44 163 PHE B O 1
ATOM 3525 N N . LYS B 1 164 ? -18.125 22.297 4.016 1 80.88 164 LYS B N 1
ATOM 3526 C CA . LYS B 1 164 ? -18.094 20.891 4.387 1 80.88 164 LYS B CA 1
ATOM 3527 C C . LYS B 1 164 ? -17.797 20.719 5.871 1 80.88 164 LYS B C 1
ATOM 3529 O O . LYS B 1 164 ? -18.422 19.906 6.551 1 80.88 164 LYS B O 1
ATOM 3534 N N . ALA B 1 165 ? -16.859 21.469 6.363 1 81.5 165 ALA B N 1
ATOM 3535 C CA . ALA B 1 165 ? -16.469 21.391 7.77 1 81.5 165 ALA B CA 1
ATOM 3536 C C . ALA B 1 165 ? -17.625 21.781 8.688 1 81.5 165 ALA B C 1
ATOM 3538 O O . ALA B 1 165 ? -17.844 21.156 9.727 1 81.5 165 ALA B O 1
ATOM 3539 N N . ASP B 1 166 ? -18.375 22.75 8.258 1 84.38 166 ASP B N 1
ATOM 3540 C CA . ASP B 1 166 ? -19.422 23.297 9.102 1 84.38 166 ASP B CA 1
ATOM 3541 C C . ASP B 1 166 ? -20.688 22.453 9.031 1 84.38 166 ASP B C 1
ATOM 3543 O O . ASP B 1 166 ? -21.422 22.312 10.016 1 84.38 166 ASP B O 1
ATOM 3547 N N . PHE B 1 167 ? -20.922 21.828 7.855 1 83.69 167 PHE B N 1
ATOM 3548 C CA . PHE B 1 167 ? -22.25 21.266 7.68 1 83.69 167 PHE B CA 1
ATOM 3549 C C . PHE B 1 167 ? -22.172 19.766 7.43 1 83.69 167 PHE B C 1
ATOM 3551 O O . PHE B 1 167 ? -23.078 19.016 7.812 1 83.69 167 PHE B O 1
ATOM 3558 N N . VAL B 1 168 ? -21.203 19.344 6.777 1 81.69 168 VAL B N 1
ATOM 3559 C CA . VAL B 1 168 ? -21.109 17.953 6.395 1 81.69 168 VAL B CA 1
ATOM 3560 C C . VAL B 1 168 ? -20.422 17.156 7.508 1 81.69 168 VAL B C 1
ATOM 3562 O O . VAL B 1 168 ? -20.875 16.062 7.875 1 81.69 168 VAL B O 1
ATOM 3565 N N . LEU B 1 169 ? -19.359 17.703 8.055 1 85.56 169 LEU B N 1
ATOM 3566 C CA . LEU B 1 169 ? -18.547 16.984 9.047 1 85.56 169 LEU B CA 1
ATOM 3567 C C . LEU B 1 169 ? -19.391 16.594 10.25 1 85.56 169 LEU B C 1
ATOM 3569 O O . LEU B 1 169 ? -19.328 15.445 10.703 1 85.56 169 LEU B O 1
ATOM 3573 N N . PRO B 1 170 ? -20.25 17.484 10.758 1 87.94 170 PRO B N 1
ATOM 3574 C CA . PRO B 1 170 ? -21.078 17.094 11.898 1 87.94 170 PRO B CA 1
ATOM 3575 C C . PRO B 1 170 ? -22.016 15.93 11.57 1 87.94 170 PRO B C 1
ATOM 3577 O O . PRO B 1 170 ? -22.266 15.078 12.422 1 87.94 170 PRO B O 1
ATOM 3580 N N . VAL B 1 171 ? -22.531 15.891 10.383 1 85.12 171 VAL B N 1
ATOM 3581 C CA . VAL B 1 171 ? -23.422 14.82 9.953 1 85.12 171 VAL B CA 1
ATOM 3582 C C . VAL B 1 171 ? -22.656 13.5 9.883 1 85.12 171 VAL B C 1
ATOM 3584 O O . VAL B 1 171 ? -23.109 12.484 10.398 1 85.12 171 VAL B O 1
ATOM 3587 N N . VAL B 1 172 ? -21.578 13.586 9.273 1 86 172 VAL B N 1
ATOM 3588 C CA . VAL B 1 172 ? -20.734 12.406 9.117 1 86 172 VAL B CA 1
ATOM 3589 C C . VAL B 1 172 ? -20.312 11.891 10.484 1 86 172 VAL B C 1
ATOM 3591 O O . VAL B 1 172 ? -20.328 10.68 10.734 1 86 172 VAL B O 1
ATOM 3594 N N . GLU B 1 173 ? -19.906 12.789 11.312 1 88.94 173 GLU B N 1
ATOM 3595 C CA . GLU B 1 173 ? -19.531 12.406 12.672 1 88.94 173 GLU B CA 1
ATOM 3596 C C . GLU B 1 173 ? -20.688 11.727 13.398 1 88.94 173 GLU B C 1
ATOM 3598 O O . GLU B 1 173 ? -20.484 10.719 14.086 1 88.94 173 GLU B O 1
ATOM 3603 N N . SER B 1 174 ? -21.859 12.242 13.234 1 87.69 174 SER B N 1
ATOM 3604 C CA . SER B 1 174 ? -23.031 11.672 13.891 1 87.69 174 SER B CA 1
ATOM 3605 C C . SER B 1 174 ? -23.312 10.258 13.398 1 87.69 174 SER B C 1
ATOM 3607 O O . SER B 1 174 ? -23.641 9.375 14.195 1 87.69 174 SER B O 1
ATOM 3609 N N . ILE B 1 175 ? -23.141 10.078 12.156 1 81.56 175 ILE B N 1
ATOM 3610 C CA . ILE B 1 175 ? -23.328 8.75 11.57 1 81.56 175 ILE B CA 1
ATOM 3611 C C . ILE B 1 175 ? -22.297 7.781 12.141 1 81.56 175 ILE B C 1
ATOM 3613 O O . ILE B 1 175 ? -22.578 6.602 12.344 1 81.56 175 ILE B O 1
ATOM 3617 N N . GLY B 1 176 ? -21.172 8.312 12.445 1 83.75 176 GLY B N 1
ATOM 3618 C CA . GLY B 1 176 ? -20.062 7.512 12.93 1 83.75 176 GLY B CA 1
ATOM 3619 C C . GLY B 1 176 ? -20.344 6.832 14.25 1 83.75 176 GLY B C 1
ATOM 3620 O O . GLY B 1 176 ? -19.766 5.785 14.555 1 83.75 176 GLY B O 1
ATOM 3621 N N . TYR B 1 177 ? -21.203 7.371 15.062 1 83.06 177 TYR B N 1
ATOM 3622 C CA . TYR B 1 177 ? -21.516 6.785 16.359 1 83.06 177 TYR B CA 1
ATOM 3623 C C . TYR B 1 177 ? -22.141 5.406 16.203 1 83.06 177 TYR B C 1
ATOM 3625 O O . TYR B 1 177 ? -21.938 4.523 17.047 1 83.06 177 TYR B O 1
ATOM 3633 N N . LEU B 1 178 ? -22.812 5.254 15.086 1 76.62 178 LEU B N 1
ATOM 3634 C CA . LEU B 1 178 ? -23.5 3.982 14.883 1 76.62 178 LEU B CA 1
ATOM 3635 C C . LEU B 1 178 ? -22.797 3.152 13.812 1 76.62 178 LEU B C 1
ATOM 3637 O O . LEU B 1 178 ? -22.75 1.925 13.906 1 76.62 178 LEU B O 1
ATOM 3641 N N . LEU B 1 179 ? -22.312 3.887 12.883 1 78.44 179 LEU B N 1
ATOM 3642 C CA . LEU B 1 179 ? -21.75 3.213 11.727 1 78.44 179 LEU B CA 1
ATOM 3643 C C . LEU B 1 179 ? -20.422 3.854 11.328 1 78.44 179 LEU B C 1
ATOM 3645 O O . LEU B 1 179 ? -20.312 4.469 10.266 1 78.44 179 LEU B O 1
ATOM 3649 N N . PRO B 1 180 ? -19.391 3.645 12.055 1 81.94 180 PRO B N 1
ATOM 3650 C CA . PRO B 1 180 ? -18.125 4.34 11.812 1 81.94 180 PRO B CA 1
ATOM 3651 C C . PRO B 1 180 ? -17.547 4.035 10.438 1 81.94 180 PRO B C 1
ATOM 3653 O O . PRO B 1 180 ? -16.922 4.906 9.82 1 81.94 180 PRO B O 1
ATOM 3656 N N . PHE B 1 181 ? -17.719 2.871 9.945 1 77.44 181 PHE B N 1
ATOM 3657 C CA . PHE B 1 181 ? -17.172 2.51 8.648 1 77.44 181 PHE B CA 1
ATOM 3658 C C . PHE B 1 181 ? -17.891 3.258 7.531 1 77.44 181 PHE B C 1
ATOM 3660 O O . PHE B 1 181 ? -17.25 3.705 6.57 1 77.44 181 PHE B O 1
ATOM 3667 N N . VAL B 1 182 ? -19.188 3.363 7.66 1 75.56 182 VAL B N 1
ATOM 3668 C CA . VAL B 1 182 ? -19.984 4.102 6.68 1 75.56 182 VAL B CA 1
ATOM 3669 C C . VAL B 1 182 ? -19.609 5.582 6.73 1 75.56 182 VAL B C 1
ATOM 3671 O O . VAL B 1 182 ? -19.422 6.215 5.691 1 75.56 182 VAL B O 1
ATOM 3674 N N . ALA B 1 183 ? -19.578 6.02 7.961 1 84.38 183 ALA B N 1
ATOM 3675 C CA . ALA B 1 183 ? -19.234 7.43 8.148 1 84.38 183 ALA B CA 1
ATOM 3676 C C . ALA B 1 183 ? -17.875 7.754 7.539 1 84.38 183 ALA B C 1
ATOM 3678 O O . ALA B 1 183 ? -17.719 8.781 6.867 1 84.38 183 ALA B O 1
ATOM 3679 N N . GLN B 1 184 ? -16.953 6.863 7.723 1 86.88 184 GLN B N 1
ATOM 3680 C CA . GLN B 1 184 ? -15.609 7.102 7.191 1 86.88 184 GLN B CA 1
ATOM 3681 C C . GLN B 1 184 ? -15.609 7.051 5.668 1 86.88 184 GLN B C 1
ATOM 3683 O O . GLN B 1 184 ? -14.914 7.828 5.016 1 86.88 184 GLN B O 1
ATOM 3688 N N . SER B 1 185 ? -16.297 6.156 5.094 1 81.75 185 SER B N 1
ATOM 3689 C CA . SER B 1 185 ? -16.438 6.098 3.643 1 81.75 185 SER B CA 1
ATOM 3690 C C . SER B 1 185 ? -17.047 7.379 3.092 1 81.75 185 SER B C 1
ATOM 3692 O O . SER B 1 185 ? -16.578 7.91 2.08 1 81.75 185 SER B O 1
ATOM 3694 N N . LEU B 1 186 ? -18.047 7.879 3.766 1 80.88 186 LEU B N 1
ATOM 3695 C CA . LEU B 1 186 ? -18.688 9.125 3.355 1 80.88 186 LEU B CA 1
ATOM 3696 C C . LEU B 1 186 ? -17.719 10.297 3.459 1 80.88 186 LEU B C 1
ATOM 3698 O O . LEU B 1 186 ? -17.672 11.148 2.566 1 80.88 186 LEU B O 1
ATOM 3702 N N . PHE B 1 187 ? -17.047 10.281 4.52 1 87.69 187 PHE B N 1
ATOM 3703 C CA . PHE B 1 187 ? -16.047 11.312 4.68 1 87.69 187 PHE B CA 1
ATOM 3704 C C . PHE B 1 187 ? -15.047 11.281 3.525 1 87.69 187 PHE B C 1
ATOM 3706 O O . PHE B 1 187 ? -14.703 12.328 2.963 1 87.69 187 PHE B O 1
ATOM 3713 N N . SER B 1 188 ? -14.562 10.078 3.219 1 87.5 188 SER B N 1
ATOM 3714 C CA . SER B 1 188 ? -13.555 9.922 2.174 1 87.5 188 SER B CA 1
ATOM 3715 C C . SER B 1 188 ? -14.07 10.406 0.826 1 87.5 188 SER B C 1
ATOM 3717 O O . SER B 1 188 ? -13.352 11.07 0.08 1 87.5 188 SER B O 1
ATOM 3719 N N . VAL B 1 189 ? -15.273 10.148 0.517 1 83.06 189 VAL B N 1
ATOM 3720 C CA . VAL B 1 189 ? -15.883 10.57 -0.74 1 83.06 189 VAL B CA 1
ATOM 3721 C C . VAL B 1 189 ? -16.016 12.086 -0.766 1 83.06 189 VAL B C 1
ATOM 3723 O O . VAL B 1 189 ? -15.758 12.727 -1.791 1 83.06 189 VAL B O 1
ATOM 3726 N N . ALA B 1 190 ? -16.391 12.609 0.337 1 83.12 190 ALA B N 1
ATOM 3727 C CA . ALA B 1 190 ? -16.609 14.055 0.426 1 83.12 190 ALA B CA 1
ATOM 3728 C C . ALA B 1 190 ? -15.273 14.805 0.368 1 83.12 190 ALA B C 1
ATOM 3730 O O . ALA B 1 190 ? -15.203 15.906 -0.175 1 83.12 190 ALA B O 1
ATOM 3731 N N . HIS B 1 191 ? -14.25 14.18 0.936 1 88.5 191 HIS B N 1
ATOM 3732 C CA . HIS B 1 191 ? -12.969 14.859 1.11 1 88.5 191 HIS B CA 1
ATOM 3733 C C . HIS B 1 191 ? -12.062 14.648 -0.097 1 88.5 191 HIS B C 1
ATOM 3735 O O . HIS B 1 191 ? -11.172 15.461 -0.359 1 88.5 191 HIS B O 1
ATOM 3741 N N . MET B 1 192 ? -12.258 13.586 -0.857 1 86.62 192 MET B N 1
ATOM 3742 C CA . MET B 1 192 ? -11.383 13.188 -1.956 1 86.62 192 MET B CA 1
ATOM 3743 C C . MET B 1 192 ? -11.219 14.32 -2.959 1 86.62 192 MET B C 1
ATOM 3745 O O . MET B 1 192 ? -10.094 14.656 -3.34 1 86.62 192 MET B O 1
ATOM 3749 N N . PRO B 1 193 ? -12.25 15.062 -3.338 1 86.25 193 PRO B N 1
ATOM 3750 C CA . PRO B 1 193 ? -12.086 16.125 -4.324 1 86.25 193 PRO B CA 1
ATOM 3751 C C . PRO B 1 193 ? -11.273 17.312 -3.779 1 86.25 193 PRO B C 1
ATOM 3753 O O . PRO B 1 193 ? -10.812 18.156 -4.551 1 86.25 193 PRO B O 1
ATOM 3756 N N . ASP B 1 194 ? -11.102 17.391 -2.473 1 86.12 194 ASP B N 1
ATOM 3757 C CA . ASP B 1 194 ? -10.32 18.469 -1.867 1 86.12 194 ASP B CA 1
ATOM 3758 C C . ASP B 1 194 ? -8.828 18.188 -1.975 1 86.12 194 ASP B C 1
ATOM 3760 O O . ASP B 1 194 ? -8.008 19.109 -1.943 1 86.12 194 ASP B O 1
ATOM 3764 N N . VAL B 1 195 ? -8.492 16.875 -2.084 1 90.62 195 VAL B N 1
ATOM 3765 C CA . VAL B 1 195 ? -7.082 16.531 -1.97 1 90.62 195 VAL B CA 1
ATOM 3766 C C . VAL B 1 195 ? -6.586 15.938 -3.285 1 90.62 195 VAL B C 1
ATOM 3768 O O . VAL B 1 195 ? -5.379 15.766 -3.48 1 90.62 195 VAL B O 1
ATOM 3771 N N . VAL B 1 196 ? -7.461 15.555 -4.109 1 91.12 196 VAL B N 1
ATOM 3772 C CA . VAL B 1 196 ? -7.113 15.078 -5.445 1 91.12 196 VAL B CA 1
ATOM 3773 C C . VAL B 1 196 ? -7.766 15.969 -6.496 1 91.12 196 VAL B C 1
ATOM 3775 O O . VAL B 1 196 ? -8.992 15.992 -6.629 1 91.12 196 VAL B O 1
ATOM 3778 N N . GLU B 1 197 ? -6.887 16.625 -7.203 1 89.44 197 GLU B N 1
ATOM 3779 C CA . GLU B 1 197 ? -7.395 17.562 -8.211 1 89.44 197 GLU B CA 1
ATOM 3780 C C . GLU B 1 197 ? -8.125 16.812 -9.32 1 89.44 197 GLU B C 1
ATOM 3782 O O . GLU B 1 197 ? -7.844 15.648 -9.594 1 89.44 197 GLU B O 1
ATOM 3787 N N . LYS B 1 198 ? -9 17.531 -10.023 1 85.12 198 LYS B N 1
ATOM 3788 C CA . LYS B 1 198 ? -9.883 16.969 -11.031 1 85.12 198 LYS B CA 1
ATOM 3789 C C . LYS B 1 198 ? -9.078 16.359 -12.188 1 85.12 198 LYS B C 1
ATOM 3791 O O . LYS B 1 198 ? -9.453 15.328 -12.734 1 85.12 198 LYS B O 1
ATOM 3796 N N . ASP B 1 199 ? -7.98 16.953 -12.516 1 87.88 199 ASP B N 1
ATOM 3797 C CA . ASP B 1 199 ? -7.23 16.562 -13.695 1 87.88 199 ASP B CA 1
ATOM 3798 C C . ASP B 1 199 ? -6.211 15.469 -13.359 1 87.88 199 ASP B C 1
ATOM 3800 O O . ASP B 1 199 ? -5.5 14.984 -14.242 1 87.88 199 ASP B O 1
ATOM 3804 N N . GLU B 1 200 ? -6.164 15.055 -12.133 1 90.25 200 GLU B N 1
ATOM 3805 C CA . GLU B 1 200 ? -5.254 13.984 -11.742 1 90.25 200 GLU B CA 1
ATOM 3806 C C . GLU B 1 200 ? -5.746 12.633 -12.242 1 90.25 200 GLU B C 1
ATOM 3808 O O . GLU B 1 200 ? -6.93 12.469 -12.539 1 90.25 200 GLU B O 1
ATOM 3813 N N . PRO B 1 201 ? -4.809 11.734 -12.445 1 86.69 201 PRO B N 1
ATOM 3814 C CA . PRO B 1 201 ? -5.199 10.43 -12.992 1 86.69 201 PRO B CA 1
ATOM 3815 C C . PRO B 1 201 ? -6.238 9.719 -12.133 1 86.69 201 PRO B C 1
ATOM 3817 O O . PRO B 1 201 ? -6.215 9.836 -10.906 1 86.69 201 PRO B O 1
ATOM 3820 N N . LEU B 1 202 ? -7.023 8.93 -12.75 1 83.5 202 LEU B N 1
ATOM 3821 C CA . LEU B 1 202 ? -8.109 8.219 -12.086 1 83.5 202 LEU B CA 1
ATOM 3822 C C . LEU B 1 202 ? -7.562 7.242 -11.047 1 83.5 202 LEU B C 1
ATOM 3824 O O . LEU B 1 202 ? -8.18 7.027 -10 1 83.5 202 LEU B O 1
ATOM 3828 N N . TRP B 1 203 ? -6.41 6.688 -11.375 1 83.44 203 TRP B N 1
ATOM 3829 C CA . TRP B 1 203 ? -5.84 5.719 -10.438 1 83.44 203 TRP B CA 1
ATOM 3830 C C . TRP B 1 203 ? -5.496 6.383 -9.109 1 83.44 203 TRP B C 1
ATOM 3832 O O . TRP B 1 203 ? -5.586 5.75 -8.055 1 83.44 203 TRP B O 1
ATOM 3842 N N . ALA B 1 204 ? -5.102 7.598 -9.141 1 89.5 204 ALA B N 1
ATOM 3843 C CA . ALA B 1 204 ? -4.805 8.328 -7.91 1 89.5 204 ALA B CA 1
ATOM 3844 C C . ALA B 1 204 ? -6.07 8.547 -7.082 1 89.5 204 ALA B C 1
ATOM 3846 O O . ALA B 1 204 ? -6.055 8.383 -5.859 1 89.5 204 ALA B O 1
ATOM 3847 N N . LYS B 1 205 ? -7.113 8.875 -7.773 1 85.88 205 LYS B N 1
ATOM 3848 C CA . LYS B 1 205 ? -8.398 9.047 -7.105 1 85.88 205 LYS B CA 1
ATOM 3849 C C . LYS B 1 205 ? -8.852 7.746 -6.441 1 85.88 205 LYS B C 1
ATOM 3851 O O . LYS B 1 205 ? -9.281 7.754 -5.285 1 85.88 205 LYS B O 1
ATOM 3856 N N . HIS B 1 206 ? -8.68 6.684 -7.117 1 83.25 206 HIS B N 1
ATOM 3857 C CA . HIS B 1 206 ? -9.07 5.375 -6.602 1 83.25 206 HIS B CA 1
ATOM 3858 C C . HIS B 1 206 ? -8.227 4.984 -5.395 1 83.25 206 HIS B C 1
ATOM 3860 O O . HIS B 1 206 ? -8.75 4.465 -4.406 1 83.25 206 HIS B O 1
ATOM 3866 N N . LEU B 1 207 ? -6.984 5.227 -5.523 1 88.5 207 LEU B N 1
ATOM 3867 C CA . LEU B 1 207 ? -6.082 4.914 -4.422 1 88.5 207 LEU B CA 1
ATOM 3868 C C . LEU B 1 207 ? -6.477 5.672 -3.16 1 88.5 207 LEU B C 1
ATOM 3870 O O . LEU B 1 207 ? -6.566 5.086 -2.08 1 88.5 207 LEU B O 1
ATOM 3874 N N . VAL B 1 208 ? -6.738 6.918 -3.314 1 91.12 208 VAL B N 1
ATOM 3875 C CA . VAL B 1 208 ? -7.059 7.766 -2.168 1 91.12 208 VAL B CA 1
ATOM 3876 C C . VAL B 1 208 ? -8.383 7.32 -1.552 1 91.12 208 VAL B C 1
ATOM 3878 O O . VAL B 1 208 ? -8.484 7.168 -0.332 1 91.12 208 VAL B O 1
ATOM 3881 N N . LEU B 1 209 ? -9.32 7.043 -2.381 1 85.69 209 LEU B N 1
ATOM 3882 C CA . LEU B 1 209 ? -10.617 6.613 -1.881 1 85.69 209 LEU B CA 1
ATOM 3883 C C . LEU B 1 209 ? -10.516 5.27 -1.169 1 85.69 209 LEU B C 1
ATOM 3885 O O . LEU B 1 209 ? -11.039 5.105 -0.064 1 85.69 209 LEU B O 1
ATOM 3889 N N . LYS B 1 210 ? -9.805 4.379 -1.778 1 83 210 LYS B N 1
ATOM 3890 C CA . LYS B 1 210 ? -9.625 3.051 -1.2 1 83 210 LYS B CA 1
ATOM 3891 C C . LYS B 1 210 ? -8.961 3.131 0.171 1 83 210 LYS B C 1
ATOM 3893 O O . LYS B 1 210 ? -9.508 2.643 1.162 1 83 210 LYS B O 1
ATOM 3898 N N . GLU B 1 211 ? -7.898 3.752 0.237 1 90.81 211 GLU B N 1
ATOM 3899 C CA . GLU B 1 211 ? -7.109 3.768 1.465 1 90.81 211 GLU B CA 1
ATOM 3900 C C . GLU B 1 211 ? -7.793 4.598 2.549 1 90.81 211 GLU B C 1
ATOM 3902 O O . GLU B 1 211 ? -7.855 4.18 3.709 1 90.81 211 GLU B O 1
ATOM 3907 N N . ALA B 1 212 ? -8.336 5.742 2.168 1 90.25 212 ALA B N 1
ATOM 3908 C CA . ALA B 1 212 ? -8.93 6.648 3.145 1 90.25 212 ALA B CA 1
ATOM 3909 C C . ALA B 1 212 ? -10.219 6.074 3.715 1 90.25 212 ALA B C 1
ATOM 3911 O O . ALA B 1 212 ? -10.578 6.352 4.863 1 90.25 212 ALA B O 1
ATOM 3912 N N . SER B 1 213 ? -10.898 5.258 2.947 1 83.56 213 SER B N 1
ATOM 3913 C CA . SER B 1 213 ? -12.172 4.703 3.398 1 83.56 213 SER B CA 1
ATOM 3914 C C . SER B 1 213 ? -11.961 3.633 4.465 1 83.56 213 SER B C 1
ATOM 3916 O O . SER B 1 213 ? -12.898 3.262 5.172 1 83.56 213 SER B O 1
ATOM 3918 N N . TRP B 1 214 ? -10.719 3.188 4.637 1 84.5 214 TRP B N 1
ATOM 3919 C CA . TRP B 1 214 ? -10.492 2.033 5.5 1 84.5 214 TRP B CA 1
ATOM 3920 C C . TRP B 1 214 ? -9.781 2.443 6.781 1 84.5 214 TRP B C 1
ATOM 3922 O O . TRP B 1 214 ? -9.398 1.59 7.586 1 84.5 214 TRP B O 1
ATOM 3932 N N . VAL B 1 215 ? -9.609 3.689 7.004 1 90.69 215 VAL B N 1
ATOM 3933 C CA . VAL B 1 215 ? -8.922 4.141 8.203 1 90.69 215 VAL B CA 1
ATOM 3934 C C . VAL B 1 215 ? -9.93 4.336 9.336 1 90.69 215 VAL B C 1
ATOM 3936 O O . VAL B 1 215 ? -11.141 4.273 9.117 1 90.69 215 VAL B O 1
ATOM 3939 N N . ASP B 1 216 ? -9.398 4.5 10.562 1 89.19 216 ASP B N 1
ATOM 3940 C CA . ASP B 1 216 ? -10.227 4.664 11.75 1 89.19 216 ASP B CA 1
ATOM 3941 C C . ASP B 1 216 ? -10.961 6.004 11.727 1 89.19 216 ASP B C 1
ATOM 3943 O O . ASP B 1 216 ? -10.328 7.062 11.781 1 89.19 216 ASP B O 1
ATOM 3947 N N . HIS B 1 217 ? -12.266 5.934 11.766 1 90.25 217 HIS B N 1
ATOM 3948 C CA . HIS B 1 217 ? -13.117 7.105 11.609 1 90.25 217 HIS B CA 1
ATOM 3949 C C . HIS B 1 217 ? -12.875 8.109 12.734 1 90.25 217 HIS B C 1
ATOM 3951 O O . HIS B 1 217 ? -12.711 9.305 12.477 1 90.25 217 HIS B O 1
ATOM 3957 N N . TRP B 1 218 ? -12.82 7.656 13.93 1 91.62 218 TRP B N 1
ATOM 3958 C CA . TRP B 1 218 ? -12.742 8.555 15.078 1 91.62 218 TRP B CA 1
ATOM 3959 C C . TRP B 1 218 ? -11.383 9.242 15.133 1 91.62 218 TRP B C 1
ATOM 3961 O O . TRP B 1 218 ? -11.281 10.398 15.555 1 91.62 218 TRP B O 1
ATOM 3971 N N . SER B 1 219 ? -10.383 8.562 14.742 1 94.62 219 SER B N 1
ATOM 3972 C CA . SER B 1 219 ? -9.07 9.195 14.648 1 94.62 219 SER B CA 1
ATOM 3973 C C . SER B 1 219 ? -9.07 10.312 13.609 1 94.62 219 SER B C 1
ATOM 3975 O O . SER B 1 219 ? -8.523 11.391 13.852 1 94.62 219 SER B O 1
ATOM 3977 N N . VAL B 1 220 ? -9.719 10.062 12.453 1 95.75 220 VAL B N 1
ATOM 3978 C CA . VAL B 1 220 ? -9.781 11.07 11.398 1 95.75 220 VAL B CA 1
ATOM 3979 C C . VAL B 1 220 ? -10.594 12.273 11.883 1 95.75 220 VAL B C 1
ATOM 3981 O O . VAL B 1 220 ? -10.195 13.422 11.664 1 95.75 220 VAL B O 1
ATOM 3984 N N . MET B 1 221 ? -11.672 12.031 12.562 1 93.5 221 MET B N 1
ATOM 3985 C CA . MET B 1 221 ? -12.484 13.125 13.086 1 93.5 221 MET B CA 1
ATOM 3986 C C . MET B 1 221 ? -11.695 13.953 14.102 1 93.5 221 MET B C 1
ATOM 3988 O O . MET B 1 221 ? -11.719 15.18 14.055 1 93.5 221 MET B O 1
ATOM 3992 N N . ALA B 1 222 ? -11.055 13.266 14.984 1 93.81 222 ALA B N 1
ATOM 3993 C CA . ALA B 1 222 ? -10.266 13.961 15.992 1 93.81 222 ALA B CA 1
ATOM 3994 C C . ALA B 1 222 ? -9.172 14.805 15.344 1 93.81 222 ALA B C 1
ATOM 3996 O O . ALA B 1 222 ? -8.977 15.969 15.703 1 93.81 222 ALA B O 1
ATOM 3997 N N . ARG B 1 223 ? -8.484 14.289 14.414 1 96.56 223 ARG B N 1
ATOM 3998 C CA . ARG B 1 223 ? -7.395 14.992 13.75 1 96.56 223 ARG B CA 1
ATOM 3999 C C . ARG B 1 223 ? -7.922 16.156 12.914 1 96.56 223 ARG B C 1
ATOM 4001 O O . ARG B 1 223 ? -7.262 17.188 12.797 1 96.56 223 ARG B O 1
ATOM 4008 N N . THR B 1 224 ? -9.094 15.938 12.289 1 94.88 224 THR B N 1
ATOM 4009 C CA . THR B 1 224 ? -9.719 17.047 11.562 1 94.88 224 THR B CA 1
ATO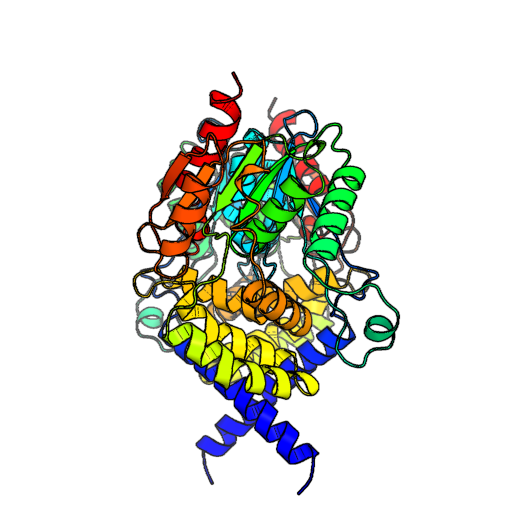M 4010 C C . THR B 1 224 ? -9.938 18.234 12.484 1 94.88 224 THR B C 1
ATOM 4012 O O . THR B 1 224 ? -9.625 19.375 12.125 1 94.88 224 THR B O 1
ATOM 4015 N N . LYS B 1 225 ? -10.398 18 13.695 1 92.44 225 LYS B N 1
ATOM 4016 C CA . LYS B 1 225 ? -10.625 19.062 14.664 1 92.44 225 LYS B CA 1
ATOM 4017 C C . LYS B 1 225 ? -9.312 19.719 15.086 1 92.44 225 LYS B C 1
ATOM 4019 O O . LYS B 1 225 ? -9.227 20.938 15.211 1 92.44 225 LYS B O 1
ATOM 4024 N N . ILE B 1 226 ? -8.344 18.906 15.305 1 96 226 ILE B N 1
ATOM 4025 C CA . ILE B 1 226 ? -7.02 19.406 15.656 1 96 226 ILE B CA 1
ATOM 4026 C C . ILE B 1 226 ? -6.504 20.312 14.539 1 96 226 ILE B C 1
ATOM 4028 O O . ILE B 1 226 ? -5.977 21.406 14.812 1 96 226 ILE B O 1
ATOM 4032 N N . ALA B 1 227 ? -6.676 19.891 13.305 1 95 227 ALA B N 1
ATOM 4033 C CA . ALA B 1 227 ? -6.199 20.656 12.148 1 95 227 ALA B CA 1
ATOM 4034 C C . ALA B 1 227 ? -6.918 21.984 12.039 1 95 227 ALA B C 1
ATOM 4036 O O . ALA B 1 227 ? -6.301 23.016 11.727 1 95 227 ALA B O 1
ATOM 4037 N N . LEU B 1 228 ? -8.195 21.984 12.297 1 90.56 228 LEU B N 1
ATOM 4038 C CA . LEU B 1 228 ? -9.008 23.188 12.172 1 90.56 228 LEU B CA 1
ATOM 4039 C C . LEU B 1 228 ? -8.57 24.25 13.188 1 90.56 228 LEU B C 1
ATOM 4041 O O . LEU B 1 228 ? -8.633 25.438 12.906 1 90.56 228 LEU B O 1
ATOM 4045 N N . ASP B 1 229 ? -8.047 23.797 14.305 1 92.31 229 ASP B N 1
ATOM 4046 C CA . ASP B 1 229 ? -7.699 24.703 15.383 1 92.31 229 ASP B CA 1
ATOM 4047 C C . ASP B 1 229 ? -6.203 25 15.398 1 92.31 229 ASP B C 1
ATOM 4049 O O . ASP B 1 229 ? -5.734 25.828 16.188 1 92.31 229 ASP B O 1
ATOM 4053 N N . PHE B 1 230 ? -5.492 24.391 14.547 1 94.81 230 PHE B N 1
ATOM 4054 C CA . PHE B 1 230 ? -4.039 24.5 14.555 1 94.81 230 PHE B CA 1
ATOM 4055 C C . PHE B 1 230 ? -3.594 25.859 14.062 1 94.81 230 PHE B C 1
ATOM 4057 O O . PHE B 1 230 ? -4.113 26.375 13.062 1 94.81 230 PHE B O 1
ATOM 4064 N N . ASP B 1 231 ? -2.652 26.484 14.82 1 95.25 231 ASP B N 1
ATOM 4065 C CA . ASP B 1 231 ? -2.086 27.781 14.438 1 95.25 231 ASP B CA 1
ATOM 4066 C C . ASP B 1 231 ? -0.686 27.953 15.023 1 95.25 231 ASP B C 1
ATOM 4068 O O . ASP B 1 231 ? -0.529 28.172 16.219 1 95.25 231 ASP B O 1
ATOM 4072 N N . THR B 1 232 ? 0.315 27.844 14.148 1 96 232 THR B N 1
ATOM 4073 C CA . THR B 1 232 ? 1.688 28.047 14.594 1 96 232 THR B CA 1
ATOM 4074 C C . THR B 1 232 ? 2.266 29.328 13.969 1 96 232 THR B C 1
ATOM 4076 O O . THR B 1 232 ? 3.477 29.547 14.016 1 96 232 THR B O 1
ATOM 4079 N N . THR B 1 233 ? 1.428 30.188 13.383 1 94.62 233 THR B N 1
ATOM 4080 C CA . THR B 1 233 ? 1.877 31.344 12.633 1 94.62 233 THR B CA 1
ATOM 4081 C C . THR B 1 233 ? 2.744 32.25 13.508 1 94.62 233 THR B C 1
ATOM 4083 O O . THR B 1 233 ? 3.709 32.844 13.031 1 94.62 233 THR B O 1
ATOM 4086 N N . HIS B 1 234 ? 2.531 32.281 14.773 1 95.38 234 HIS B N 1
ATOM 4087 C CA . HIS B 1 234 ? 3.236 33.188 15.672 1 95.38 234 HIS B CA 1
ATOM 4088 C C . HIS B 1 234 ? 4.469 32.531 16.281 1 95.38 234 HIS B C 1
ATOM 4090 O O . HIS B 1 234 ? 5.238 33.156 16.984 1 95.38 234 HIS B O 1
ATOM 4096 N N . GLU B 1 235 ? 4.652 31.281 15.969 1 97.25 235 GLU B N 1
ATOM 4097 C CA . GLU B 1 235 ? 5.762 30.562 16.578 1 97.25 235 GLU B CA 1
ATOM 4098 C C . GLU B 1 235 ? 6.766 30.094 15.523 1 97.25 235 GLU B C 1
ATOM 4100 O O . GLU B 1 235 ? 7.805 29.531 15.852 1 97.25 235 GLU B O 1
ATOM 4105 N N . LEU B 1 236 ? 6.551 30.328 14.289 1 97.25 236 LEU B N 1
ATOM 4106 C CA . LEU B 1 236 ? 7.34 29.781 13.195 1 97.25 236 LEU B CA 1
ATOM 4107 C C . LEU B 1 236 ? 8.797 30.188 13.312 1 97.25 236 LEU B C 1
ATOM 4109 O O . LEU B 1 236 ? 9.695 29.422 12.961 1 97.25 236 LEU B O 1
ATOM 4113 N N . GLU B 1 237 ? 9.031 31.391 13.797 1 96.75 237 GLU B N 1
ATOM 4114 C CA . GLU B 1 237 ? 10.391 31.922 13.914 1 96.75 237 GLU B CA 1
ATOM 4115 C C . GLU B 1 237 ? 11.211 31.109 14.914 1 96.75 237 GLU B C 1
ATOM 4117 O O . GLU B 1 237 ? 12.438 31.188 14.922 1 96.75 237 GLU B O 1
ATOM 4122 N N . ASN B 1 238 ? 10.477 30.406 15.766 1 97.62 238 ASN B N 1
ATOM 4123 C CA . ASN B 1 238 ? 11.156 29.609 16.797 1 97.62 238 ASN B CA 1
ATOM 4124 C C . ASN B 1 238 ? 11.617 28.266 16.25 1 97.62 238 ASN B C 1
ATOM 4126 O O . ASN B 1 238 ? 12.312 27.516 16.938 1 97.62 238 ASN B O 1
ATOM 4130 N N . ILE B 1 239 ? 11.188 27.891 15.039 1 97.62 239 ILE B N 1
ATOM 4131 C CA . ILE B 1 239 ? 11.734 26.703 14.383 1 97.62 239 ILE B CA 1
ATOM 4132 C C . ILE B 1 239 ? 13.141 27 13.867 1 97.62 239 ILE B C 1
ATOM 4134 O O . ILE B 1 239 ? 13.312 27.812 12.945 1 97.62 239 ILE B O 1
ATOM 4138 N N . LYS B 1 240 ? 14.109 26.375 14.375 1 91.81 240 LYS B N 1
ATOM 4139 C CA . LYS B 1 240 ? 15.508 26.734 14.172 1 91.81 240 LYS B CA 1
ATOM 4140 C C . LYS B 1 240 ? 16.078 26.062 12.93 1 91.81 240 LYS B C 1
ATOM 4142 O O . LYS B 1 240 ? 17.047 26.531 12.344 1 91.81 240 LYS B O 1
ATOM 4147 N N . THR B 1 241 ? 15.531 24.969 12.656 1 92.62 241 THR B N 1
ATOM 4148 C CA . THR B 1 241 ? 15.938 24.25 11.453 1 92.62 241 THR B CA 1
ATOM 4149 C C . THR B 1 241 ? 15.195 24.781 10.227 1 92.62 241 THR B C 1
ATOM 4151 O O . THR B 1 241 ? 13.977 24.922 10.25 1 92.62 241 THR B O 1
ATOM 4154 N N . GLY B 1 242 ? 15.914 25.281 9.211 1 94.06 242 GLY B N 1
ATOM 4155 C CA . GLY B 1 242 ? 15.234 25.594 7.957 1 94.06 242 GLY B CA 1
ATOM 4156 C C . GLY B 1 242 ? 14.391 24.438 7.441 1 94.06 242 GLY B C 1
ATOM 4157 O O . GLY B 1 242 ? 14.508 23.312 7.922 1 94.06 242 GLY B O 1
ATOM 4158 N N . ALA B 1 243 ? 13.5 24.797 6.461 1 97.38 243 ALA B N 1
ATOM 4159 C CA . ALA B 1 243 ? 12.602 23.766 5.949 1 97.38 243 ALA B CA 1
ATOM 4160 C C . ALA B 1 243 ? 12.578 23.766 4.422 1 97.38 243 ALA B C 1
ATOM 4162 O O . ALA B 1 243 ? 12.742 24.828 3.797 1 97.38 243 ALA B O 1
ATOM 4163 N N . LEU B 1 244 ? 12.508 22.625 3.875 1 97.88 244 LEU B N 1
ATOM 4164 C CA . LEU B 1 244 ? 12.078 22.5 2.488 1 97.88 244 LEU B CA 1
ATOM 4165 C C . LEU B 1 244 ? 10.562 22.391 2.396 1 97.88 244 LEU B C 1
ATOM 4167 O O . LEU B 1 244 ? 9.969 21.438 2.908 1 97.88 244 LEU B O 1
ATOM 4171 N N . VAL B 1 245 ? 9.992 23.391 1.833 1 97.38 245 VAL B N 1
ATOM 4172 C CA . VAL B 1 245 ? 8.547 23.391 1.64 1 97.38 245 VAL B CA 1
ATOM 4173 C C . VAL B 1 245 ? 8.219 22.906 0.231 1 97.38 245 VAL B C 1
ATOM 4175 O O . VAL B 1 245 ? 8.539 23.562 -0.755 1 97.38 245 VAL B O 1
ATOM 4178 N N . LEU B 1 246 ? 7.602 21.766 0.153 1 96.94 246 LEU B N 1
ATOM 4179 C CA . LEU B 1 246 ? 7.191 21.172 -1.113 1 96.94 246 LEU B CA 1
ATOM 4180 C C . LEU B 1 246 ? 5.684 21.281 -1.304 1 96.94 246 LEU B C 1
ATOM 4182 O O . LEU B 1 246 ? 4.918 21.141 -0.346 1 96.94 246 LEU B O 1
ATOM 4186 N N . PHE B 1 247 ? 5.258 21.516 -2.488 1 94.62 247 PHE B N 1
ATOM 4187 C CA . PHE B 1 247 ? 3.832 21.578 -2.793 1 94.62 247 PHE B CA 1
ATOM 4188 C C . PHE B 1 247 ? 3.57 21.188 -4.246 1 94.62 247 PHE B C 1
ATOM 4190 O O . PHE B 1 247 ? 4.473 21.266 -5.082 1 94.62 247 PHE B O 1
ATOM 4197 N N . GLY B 1 248 ? 2.357 20.656 -4.477 1 94.81 248 GLY B N 1
ATOM 4198 C CA . GLY B 1 248 ? 1.945 20.469 -5.859 1 94.81 248 GLY B CA 1
ATOM 4199 C C . GLY B 1 248 ? 1.604 21.766 -6.562 1 94.81 248 GLY B C 1
ATOM 4200 O O . GLY B 1 248 ? 0.906 22.625 -6.008 1 94.81 248 GLY B O 1
ATOM 4201 N N . GLU B 1 249 ? 2.021 21.922 -7.707 1 93.5 249 GLU B N 1
ATOM 4202 C CA . GLU B 1 249 ? 1.81 23.141 -8.461 1 93.5 249 GLU B CA 1
ATOM 4203 C C . GLU B 1 249 ? 0.323 23.406 -8.68 1 93.5 249 GLU B C 1
ATOM 4205 O O . GLU B 1 249 ? -0.095 24.562 -8.812 1 93.5 249 GLU B O 1
ATOM 4210 N N . ASN B 1 250 ? -0.464 22.391 -8.641 1 91.94 250 ASN B N 1
ATOM 4211 C CA . ASN B 1 250 ? -1.899 22.516 -8.867 1 91.94 250 ASN B CA 1
ATOM 4212 C C . ASN B 1 250 ? -2.686 22.391 -7.562 1 91.94 250 ASN B C 1
ATOM 4214 O O . ASN B 1 250 ? -3.904 22.219 -7.582 1 91.94 250 ASN B O 1
ATOM 4218 N N . ASP B 1 251 ? -1.98 22.391 -6.469 1 91.12 251 ASP B N 1
ATOM 4219 C CA . ASP B 1 251 ? -2.629 22.266 -5.168 1 91.12 251 ASP B CA 1
ATOM 4220 C C . ASP B 1 251 ? -3.441 23.516 -4.84 1 91.12 251 ASP B C 1
ATOM 4222 O O . ASP B 1 251 ? -2.877 24.578 -4.59 1 91.12 251 ASP B O 1
ATOM 4226 N N . THR B 1 252 ? -4.68 23.391 -4.781 1 82.81 252 THR B N 1
ATOM 4227 C CA . THR B 1 252 ? -5.551 24.516 -4.477 1 82.81 252 THR B CA 1
ATOM 4228 C C . THR B 1 252 ? -5.98 24.5 -3.014 1 82.81 252 THR B C 1
ATOM 4230 O O . THR B 1 252 ? -6.711 25.375 -2.559 1 82.81 252 THR B O 1
ATOM 4233 N N . PHE B 1 253 ? -5.547 23.5 -2.303 1 82.5 253 PHE B N 1
ATOM 4234 C CA . PHE B 1 253 ? -5.969 23.297 -0.922 1 82.5 253 PHE B CA 1
ATOM 4235 C C . PHE B 1 253 ? -5.02 23.984 0.045 1 82.5 253 PHE B C 1
ATOM 4237 O O . PHE B 1 253 ? -5.449 24.812 0.864 1 82.5 253 PHE B O 1
ATOM 4244 N N . THR B 1 254 ? -3.719 23.75 -0.118 1 80.25 254 THR B N 1
ATOM 4245 C CA . THR B 1 254 ? -2.762 24.234 0.866 1 80.25 254 THR B CA 1
ATOM 4246 C C . THR B 1 254 ? -1.869 25.312 0.261 1 80.25 254 THR B C 1
ATOM 4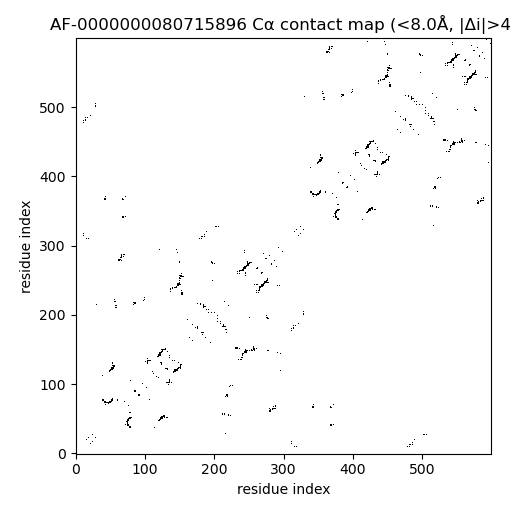248 O O . THR B 1 254 ? -0.971 25.828 0.929 1 80.25 254 THR B O 1
ATOM 4251 N N . ALA B 1 255 ? -2.01 25.672 -0.886 1 74.38 255 ALA B N 1
ATOM 4252 C CA . ALA B 1 255 ? -1.102 26.562 -1.603 1 74.38 255 ALA B CA 1
ATOM 4253 C C . ALA B 1 255 ? -0.919 27.891 -0.851 1 74.38 255 ALA B C 1
ATOM 4255 O O . ALA B 1 255 ? 0.204 28.375 -0.71 1 74.38 255 ALA B O 1
ATOM 4256 N N . THR B 1 256 ? -1.908 28.453 -0.343 1 73.81 256 THR B N 1
ATOM 4257 C CA . THR B 1 256 ? -1.808 29.75 0.315 1 73.81 256 THR B CA 1
ATOM 4258 C C . THR B 1 256 ? -1.043 29.641 1.631 1 73.81 256 THR B C 1
ATOM 4260 O O . THR B 1 256 ? -0.287 30.531 1.998 1 73.81 256 THR B O 1
ATOM 4263 N N . GLY B 1 257 ? -1.101 28.531 2.219 1 79.44 257 GLY B N 1
ATOM 4264 C CA . GLY B 1 257 ? -0.47 28.328 3.514 1 79.44 257 GLY B CA 1
ATOM 4265 C C . GLY B 1 257 ? 1.018 28.047 3.418 1 79.44 257 GLY B C 1
ATOM 4266 O O . GLY B 1 257 ? 1.763 28.281 4.371 1 79.44 257 GLY B O 1
ATOM 4267 N N . ALA B 1 258 ? 1.435 27.609 2.262 1 82.06 258 ALA B N 1
ATOM 4268 C CA . ALA B 1 258 ? 2.844 27.281 2.064 1 82.06 258 ALA B CA 1
ATOM 4269 C C . ALA B 1 258 ? 3.719 28.531 2.186 1 82.06 258 ALA B C 1
ATOM 4271 O O . ALA B 1 258 ? 4.832 28.469 2.711 1 82.06 258 ALA B O 1
ATOM 4272 N N . GLN B 1 259 ? 3.158 29.641 1.728 1 87.56 259 GLN B N 1
ATOM 4273 C CA . GLN B 1 259 ? 3.941 30.875 1.757 1 87.56 259 GLN B CA 1
ATOM 4274 C C . GLN B 1 259 ? 4.199 31.328 3.191 1 87.56 259 GLN B C 1
ATOM 4276 O O . GLN B 1 259 ? 5.266 31.859 3.496 1 87.56 259 GLN B O 1
ATOM 4281 N N . GLN B 1 260 ? 3.26 31.156 4.062 1 91.62 260 GLN B N 1
ATOM 4282 C CA . GLN B 1 260 ? 3.43 31.516 5.469 1 91.62 260 GLN B CA 1
ATOM 4283 C C . GLN B 1 260 ? 4.598 30.75 6.094 1 91.62 260 GLN B C 1
ATOM 4285 O O . GLN B 1 260 ? 5.316 31.297 6.938 1 91.62 260 GLN B O 1
ATOM 4290 N N . LEU B 1 261 ? 4.742 29.562 5.691 1 95.44 261 LEU B N 1
ATOM 4291 C CA . LEU B 1 261 ? 5.832 28.734 6.211 1 95.44 261 LEU B CA 1
ATOM 4292 C C . LEU B 1 261 ? 7.184 29.281 5.762 1 95.44 261 LEU B C 1
ATOM 4294 O O . LEU B 1 261 ? 8.117 29.375 6.562 1 95.44 261 LEU B O 1
ATOM 4298 N N . ILE B 1 262 ? 7.238 29.672 4.539 1 94.25 262 ILE B N 1
ATOM 4299 C CA . ILE B 1 262 ? 8.469 30.203 3.957 1 94.25 262 ILE B CA 1
ATOM 4300 C C . ILE B 1 262 ? 8.844 31.516 4.629 1 94.25 262 ILE B C 1
ATOM 4302 O O . ILE B 1 262 ? 10.008 31.75 4.957 1 94.25 262 ILE B O 1
ATOM 4306 N N . ASP B 1 263 ? 7.891 32.312 4.824 1 93.81 263 ASP B N 1
ATOM 4307 C CA . ASP B 1 263 ? 8.117 33.625 5.406 1 93.81 263 ASP B CA 1
ATOM 4308 C C . ASP B 1 263 ? 8.453 33.531 6.895 1 93.81 263 ASP B C 1
ATOM 4310 O O . ASP B 1 263 ? 9.164 34.375 7.438 1 93.81 263 ASP B O 1
ATOM 4314 N N . GLY B 1 264 ? 7.973 32.531 7.508 1 95.81 264 GLY B N 1
ATOM 4315 C CA . GLY B 1 264 ? 8.062 32.438 8.961 1 95.81 264 GLY B CA 1
ATOM 4316 C C . GLY B 1 264 ? 9.25 31.625 9.438 1 95.81 264 GLY B C 1
ATOM 4317 O O . GLY B 1 264 ? 9.75 31.844 10.539 1 95.81 264 GLY B O 1
ATOM 4318 N N . ILE B 1 265 ? 9.672 30.625 8.68 1 97.19 265 ILE B N 1
ATOM 4319 C CA . ILE B 1 265 ? 10.781 29.766 9.07 1 97.19 265 ILE B CA 1
ATOM 4320 C C . ILE B 1 265 ? 12.055 30.219 8.359 1 97.19 265 ILE B C 1
ATOM 4322 O O . ILE B 1 265 ? 12.195 30.031 7.148 1 97.19 265 ILE B O 1
ATOM 4326 N N . GLU B 1 266 ? 12.953 30.688 9.141 1 95.5 266 GLU B N 1
ATOM 4327 C CA . GLU B 1 266 ? 14.203 31.188 8.57 1 95.5 266 GLU B CA 1
ATOM 4328 C C . GLU B 1 266 ? 14.977 30.062 7.879 1 95.5 266 GLU B C 1
ATOM 4330 O O . GLU B 1 266 ? 15.039 28.953 8.391 1 95.5 266 GLU B O 1
ATOM 4335 N N . GLY B 1 267 ? 15.516 30.391 6.672 1 94.31 267 GLY B N 1
ATOM 4336 C CA . GLY B 1 267 ? 16.344 29.422 5.973 1 94.31 267 GLY B CA 1
ATOM 4337 C C . GLY B 1 267 ? 15.555 28.422 5.164 1 94.31 267 GLY B C 1
ATOM 4338 O O . GLY B 1 267 ? 16.078 27.375 4.754 1 94.31 267 GLY B O 1
ATOM 4339 N N . SER B 1 268 ? 14.297 28.719 4.961 1 95.62 268 SER B N 1
ATOM 4340 C CA . SER B 1 268 ? 13.438 27.766 4.258 1 95.62 268 SER B CA 1
ATOM 4341 C C . SER B 1 268 ? 13.461 28.016 2.752 1 95.62 268 SER B C 1
ATOM 4343 O O . SER B 1 268 ? 13.789 29.109 2.301 1 95.62 268 SER B O 1
ATOM 4345 N N . ARG B 1 269 ? 13.188 26.969 2.008 1 94.56 269 ARG B N 1
ATOM 4346 C CA . ARG B 1 269 ? 13.086 27 0.552 1 94.56 269 ARG B CA 1
ATOM 4347 C C . ARG B 1 269 ? 11.789 26.344 0.081 1 94.56 269 ARG B C 1
ATOM 4349 O O . ARG B 1 269 ? 11.242 25.469 0.764 1 94.56 269 ARG B O 1
ATOM 4356 N N . LYS B 1 270 ? 11.383 26.859 -1.062 1 94.38 270 LYS B N 1
ATOM 4357 C CA . LYS B 1 270 ? 10.148 26.344 -1.645 1 94.38 270 LYS B CA 1
ATOM 4358 C C . LYS B 1 270 ? 10.414 25.672 -2.992 1 94.38 270 LYS B C 1
ATOM 4360 O O . LYS B 1 270 ? 11.164 26.203 -3.816 1 94.38 270 LYS B O 1
ATOM 4365 N N . VAL B 1 271 ? 9.852 24.469 -3.201 1 95.06 271 VAL B N 1
ATOM 4366 C CA . VAL B 1 271 ? 9.961 23.75 -4.465 1 95.06 271 VAL B CA 1
ATOM 4367 C C . VAL B 1 271 ? 8.586 23.219 -4.883 1 95.06 271 VAL B C 1
ATOM 4369 O O . VAL B 1 271 ? 7.902 22.562 -4.098 1 95.06 271 VAL B O 1
ATOM 4372 N N . GLY B 1 272 ? 8.156 23.516 -6.121 1 95 272 GLY B N 1
ATOM 4373 C CA . GLY B 1 272 ? 6.93 22.969 -6.691 1 95 272 GLY B CA 1
ATOM 4374 C C . GLY B 1 272 ? 7.133 21.656 -7.41 1 95 272 GLY B C 1
ATOM 4375 O O . GLY B 1 272 ? 8.141 21.453 -8.094 1 95 272 GLY B O 1
ATOM 4376 N N . LEU B 1 273 ? 6.234 20.75 -7.195 1 96.12 273 LEU B N 1
ATOM 4377 C CA . LEU B 1 273 ? 6.227 19.453 -7.871 1 96.12 273 LEU B CA 1
ATOM 4378 C C . LEU B 1 273 ? 5.023 19.328 -8.797 1 96.12 273 LEU B C 1
ATOM 4380 O O . LEU B 1 273 ? 3.975 19.922 -8.547 1 96.12 273 LEU B O 1
ATOM 4384 N N . PRO B 1 274 ? 5.168 18.578 -9.836 1 95.5 274 PRO B N 1
ATOM 4385 C CA . PRO B 1 274 ? 3.977 18.312 -10.641 1 95.5 274 PRO B CA 1
ATOM 4386 C C . PRO B 1 274 ? 2.873 17.609 -9.859 1 95.5 274 PRO B C 1
ATOM 4388 O O . PRO B 1 274 ? 3.146 16.672 -9.109 1 95.5 274 PRO B O 1
ATOM 4391 N N . GLY B 1 275 ? 1.637 18.203 -10.039 1 94.69 275 GLY B N 1
ATOM 4392 C CA . GLY B 1 275 ? 0.492 17.547 -9.414 1 94.69 275 GLY B CA 1
ATOM 4393 C C . GLY B 1 275 ? -0.24 18.453 -8.438 1 94.69 275 GLY B C 1
ATOM 4394 O O . GLY B 1 275 ? -0.064 19.672 -8.453 1 94.69 275 GLY B O 1
ATOM 4395 N N . GLY B 1 276 ? -1.154 17.812 -7.66 1 94.25 276 GLY B N 1
ATOM 4396 C CA . GLY B 1 276 ? -1.972 18.531 -6.699 1 94.25 276 GLY B CA 1
ATOM 4397 C C . GLY B 1 276 ? -1.505 18.359 -5.266 1 94.25 276 GLY B C 1
ATOM 4398 O O . GLY B 1 276 ? -0.302 18.312 -5 1 94.25 276 GLY B O 1
ATOM 4399 N N . HIS B 1 277 ? -2.453 18.328 -4.312 1 94.56 277 HIS B N 1
ATOM 4400 C CA . HIS B 1 277 ? -2.186 18.25 -2.881 1 94.56 277 HIS B CA 1
ATOM 4401 C C . HIS B 1 277 ? -1.361 17.016 -2.531 1 94.56 277 HIS B C 1
ATOM 4403 O O . HIS B 1 277 ? -0.508 17.078 -1.644 1 94.56 277 HIS B O 1
ATOM 4409 N N . LEU B 1 278 ? -1.608 15.945 -3.252 1 97 278 LEU B N 1
ATOM 4410 C CA . LEU B 1 278 ? -0.908 14.688 -3.014 1 97 278 LEU B CA 1
ATOM 4411 C C . LEU B 1 278 ? 0.081 14.398 -4.137 1 97 278 LEU B C 1
ATOM 4413 O O . LEU B 1 278 ? 0.124 13.281 -4.66 1 97 278 LEU B O 1
ATOM 4417 N N . CYS B 1 279 ? 0.858 15.375 -4.449 1 96.25 279 CYS B N 1
ATOM 4418 C CA . CYS B 1 279 ? 1.756 15.297 -5.594 1 96.25 279 CYS B CA 1
ATOM 4419 C C . CYS B 1 279 ? 2.822 14.234 -5.383 1 96.25 279 CYS B C 1
ATOM 4421 O O . CYS B 1 279 ? 3.408 13.734 -6.348 1 96.25 279 CYS B O 1
ATOM 4423 N N . HIS B 1 280 ? 3.1 13.797 -4.121 1 97.31 280 HIS B N 1
ATOM 4424 C CA . HIS B 1 280 ? 4.078 12.742 -3.857 1 97.31 280 HIS B CA 1
ATOM 4425 C C . HIS B 1 280 ? 3.574 11.391 -4.344 1 97.31 280 HIS B C 1
ATOM 4427 O O . HIS B 1 280 ? 4.367 10.469 -4.57 1 97.31 280 HIS B O 1
ATOM 4433 N N . ILE B 1 281 ? 2.273 11.242 -4.504 1 96.06 281 ILE B N 1
ATOM 4434 C CA . ILE B 1 281 ? 1.685 10.016 -5.035 1 96.06 281 ILE B CA 1
ATOM 4435 C C . ILE B 1 281 ? 1.857 9.984 -6.555 1 96.06 281 ILE B C 1
ATOM 4437 O O . ILE B 1 281 ? 2.248 8.953 -7.113 1 96.06 281 ILE B O 1
ATOM 4441 N N . THR B 1 282 ? 1.632 11.125 -7.211 1 94.38 282 THR B N 1
ATOM 4442 C CA . THR B 1 282 ? 1.607 11.164 -8.672 1 94.38 282 THR B CA 1
ATOM 4443 C C . THR B 1 282 ? 3.002 11.438 -9.227 1 94.38 282 THR B C 1
ATOM 4445 O O . THR B 1 282 ? 3.279 11.148 -10.391 1 94.38 282 THR B O 1
ATOM 4448 N N . SER B 1 283 ? 3.855 11.992 -8.414 1 95.75 283 SER B N 1
ATOM 4449 C CA . SER B 1 283 ? 5.223 12.297 -8.828 1 95.75 283 SER B CA 1
ATOM 4450 C C . SER B 1 283 ? 6.23 11.844 -7.773 1 95.75 283 SER B C 1
ATOM 4452 O O . SER B 1 283 ? 7.043 12.648 -7.305 1 95.75 283 SER B O 1
ATOM 4454 N N . PRO B 1 284 ? 6.262 10.539 -7.523 1 95.81 284 PRO B N 1
ATOM 4455 C CA . PRO B 1 284 ? 7.094 10.039 -6.426 1 95.81 284 PRO B CA 1
ATOM 4456 C C . PRO B 1 284 ? 8.586 10.242 -6.68 1 95.81 284 PRO B C 1
ATOM 4458 O O . PRO B 1 284 ? 9.344 10.508 -5.746 1 95.81 284 PRO B O 1
ATOM 4461 N N . LYS B 1 285 ? 9.062 10.109 -7.91 1 94.19 285 LYS B N 1
ATOM 4462 C CA . LYS B 1 285 ? 10.477 10.289 -8.219 1 94.19 285 LYS B CA 1
ATOM 4463 C C . LYS B 1 285 ? 10.906 11.734 -7.992 1 94.19 285 LYS B C 1
ATOM 4465 O O . LYS B 1 285 ? 11.938 11.992 -7.367 1 94.19 285 LYS B O 1
ATOM 4470 N N . ALA B 1 286 ? 10.109 12.656 -8.5 1 96.31 286 ALA B N 1
ATOM 4471 C CA . ALA B 1 286 ? 10.406 14.078 -8.312 1 96.31 286 ALA B CA 1
ATOM 4472 C C . ALA B 1 286 ? 10.445 14.438 -6.828 1 96.31 286 ALA B C 1
ATOM 4474 O O . ALA B 1 286 ? 11.328 15.18 -6.387 1 96.31 286 ALA B O 1
ATOM 4475 N N . PHE B 1 287 ? 9.562 13.93 -6.113 1 97.94 287 PHE B N 1
ATOM 4476 C CA . PHE B 1 287 ? 9.5 14.18 -4.68 1 97.94 287 PHE B CA 1
ATOM 4477 C C . PHE B 1 287 ? 10.758 13.648 -3.988 1 97.94 287 PHE B C 1
ATOM 4479 O O . PHE B 1 287 ? 11.398 14.367 -3.223 1 97.94 287 PHE B O 1
ATOM 4486 N N . SER B 1 288 ? 11.062 12.344 -4.266 1 97.56 288 SER B N 1
ATOM 4487 C CA . SER B 1 288 ? 12.195 11.695 -3.605 1 97.56 288 SER B CA 1
ATOM 4488 C C . SER B 1 288 ? 13.5 12.406 -3.938 1 97.56 288 SER B C 1
ATOM 4490 O O . SER B 1 288 ? 14.367 12.555 -3.074 1 97.56 288 SER B O 1
ATOM 4492 N N . GLU B 1 289 ? 13.609 12.836 -5.156 1 96.38 289 GLU B N 1
ATOM 4493 C CA . GLU B 1 289 ? 14.805 13.555 -5.574 1 96.38 289 GLU B CA 1
ATOM 4494 C C . GLU B 1 289 ? 14.914 14.898 -4.855 1 96.38 289 GLU B C 1
ATOM 4496 O O . GLU B 1 289 ? 15.992 15.266 -4.383 1 96.38 289 GLU B O 1
ATOM 4501 N N . ALA B 1 290 ? 13.836 15.617 -4.727 1 97.5 290 ALA B N 1
ATOM 4502 C CA . ALA B 1 290 ? 13.836 16.922 -4.051 1 97.5 290 ALA B CA 1
ATOM 4503 C C . ALA B 1 290 ? 14.227 16.766 -2.584 1 97.5 290 ALA B C 1
ATOM 4505 O O . ALA B 1 290 ? 15.023 17.547 -2.066 1 97.5 290 ALA B O 1
ATOM 4506 N N . VAL B 1 291 ? 13.711 15.789 -1.937 1 98.12 291 VAL B N 1
ATOM 4507 C CA . VAL B 1 291 ? 13.984 15.547 -0.525 1 98.12 291 VAL B CA 1
ATOM 4508 C C . VAL B 1 291 ? 15.453 15.164 -0.348 1 98.12 291 VAL B C 1
ATOM 4510 O O . VAL B 1 291 ? 16.141 15.711 0.52 1 98.12 291 VAL B O 1
ATOM 4513 N N . THR B 1 292 ? 15.898 14.234 -1.186 1 97.38 292 THR B N 1
ATOM 4514 C CA . THR B 1 292 ? 17.266 13.742 -1.089 1 97.38 292 THR B CA 1
ATOM 4515 C C . THR B 1 292 ? 18.266 14.867 -1.346 1 97.38 292 THR B C 1
ATOM 4517 O O . THR B 1 292 ? 19.219 15.039 -0.595 1 97.38 292 THR B O 1
ATOM 4520 N N . ASP B 1 293 ? 17.984 15.664 -2.396 1 96.12 293 ASP B N 1
ATOM 4521 C CA . ASP B 1 293 ? 18.859 16.781 -2.74 1 96.12 293 ASP B CA 1
ATOM 4522 C C . ASP B 1 293 ? 18.953 17.797 -1.596 1 96.12 293 ASP B C 1
ATOM 4524 O O . ASP B 1 293 ? 20.031 18.297 -1.283 1 96.12 293 ASP B O 1
ATOM 4528 N N . TYR B 1 294 ? 17.922 18.078 -0.979 1 97.12 294 TYR B N 1
ATOM 4529 C CA . TYR B 1 294 ? 17.875 19.078 0.094 1 97.12 294 TYR B CA 1
ATOM 4530 C C . TYR B 1 294 ? 18.625 18.562 1.327 1 97.12 294 TYR B C 1
ATOM 4532 O O . TYR B 1 294 ? 19.391 19.312 1.945 1 97.12 294 TYR B O 1
ATOM 4540 N N . LEU B 1 295 ? 18.391 17.281 1.676 1 96.19 295 LEU B N 1
ATOM 4541 C CA . LEU B 1 295 ? 18.859 16.781 2.961 1 96.19 295 LEU B CA 1
ATOM 4542 C C . LEU B 1 295 ? 20.312 16.328 2.871 1 96.19 295 LEU B C 1
ATOM 4544 O O . LEU B 1 295 ? 21.031 16.328 3.875 1 96.19 295 LEU B O 1
ATOM 4548 N N . LEU B 1 296 ? 20.766 15.883 1.695 1 92.44 296 LEU B N 1
ATOM 4549 C CA . LEU B 1 296 ? 22.141 15.406 1.577 1 92.44 296 LEU B CA 1
ATOM 4550 C C . LEU B 1 296 ? 23.062 16.5 1.049 1 92.44 296 LEU B C 1
ATOM 4552 O O . LEU B 1 296 ? 24.266 16.484 1.298 1 92.44 296 LEU B O 1
ATOM 4556 N N . VAL B 1 297 ? 22.641 17.312 0.132 1 75.38 297 VAL B N 1
ATOM 4557 C CA . VAL B 1 297 ? 23.516 18.344 -0.423 1 75.38 297 VAL B CA 1
ATOM 4558 C C . VAL B 1 297 ? 23.594 19.516 0.541 1 75.38 297 VAL B C 1
ATOM 4560 O O . VAL B 1 297 ? 24.656 20.109 0.729 1 75.38 297 VAL B O 1
ATOM 4563 N N . SER B 1 298 ? 22.5 19.938 0.997 1 58.59 298 SER B N 1
ATOM 4564 C CA . SER B 1 298 ? 22.531 21.141 1.816 1 58.59 298 SER B CA 1
ATOM 4565 C C . SER B 1 298 ? 23.266 20.891 3.133 1 58.59 298 SER B C 1
ATOM 4567 O O . SER B 1 298 ? 23.578 21.828 3.861 1 58.59 298 SER B O 1
ATOM 4569 N N . SER B 1 299 ? 23.312 19.625 3.701 1 46.16 299 SER B N 1
ATOM 4570 C CA . SER B 1 299 ? 24.016 19.406 4.961 1 46.16 299 SER B CA 1
ATOM 4571 C C . SER B 1 299 ? 25.531 19.484 4.773 1 46.16 299 SER B C 1
ATOM 4573 O O . SER B 1 299 ? 26.297 19.312 5.727 1 46.16 299 SER B O 1
ATOM 4575 N N . SER B 1 300 ? 26.109 19.469 3.527 1 37.25 300 SER B N 1
ATOM 4576 C CA . SER B 1 300 ? 27.531 19.75 3.467 1 37.25 300 SER B CA 1
ATOM 4577 C C . SER B 1 300 ? 27.797 21.25 3.576 1 37.25 300 SER B C 1
ATOM 4579 O O . SER B 1 300 ? 27.047 22.062 3.051 1 37.25 300 SER B O 1
#

Foldseek 3Di:
DDPVVVVVVVVVVVVVVVLVVVVVCVVVPPPPPVRDDQKDKAADPVAAEEEEAEALLQQQVLCVLQCVLLNVHHTYIYGRFDFADDPPDPCNVPHDDPALLVRLVSVVVVCVVSPPDFAHAYEAAALRLLSQLSNCLVPVRRHPAYEYALYFQAFDFDPLVVCCVVPVLVVLVVVCVPRVLVSQLVVQVSCLCLQAPPPDDPVVSVVSSVRSSSGGRRSSSSSVVNRNPGHCLVPLLVRQHEYEYEFEPAEPRRVVRSVSNVVRHPPYDYDYAHGYSSRCSVPVVVVSVVVCCCPPVVVD/DDPVVVVVVVVVVVVCVVLVVVVVCVVVPPPPPVRDDQKDKAADPVAAEEEEAEALLQQQVLCVLQCVLLNVHHTYIYGRFDFADDPPDPCNVPHDDPALLVRLVSVVVVCVVSVPDFAHAYEAAALRLLSQLSNCQVPVRRHPAYEYALYFQAFDFDPLVVCCVVPVLVVLVVVCVPRVLVSQLVVQVSCLCLQAPPPDDPVVSVVSSVRSSSGGRRSSSSSVVNRNPGHCLVPLLSRAHEYEYEFEPAEPRRVVRSVSNVVRHPPYDYDYAHGYSSRCSVPVVVVSVVVCCCPPVVVD

Radius of gyration: 24.28 Å; Cα contacts (8 Å, |Δi|>4): 1136; chains: 2; bounding box: 71×66×61 Å

Secondary structure (DSSP, 8-state):
--HHHHHHHHHHHHHHHHHHHHHHHHHHHS--GGG---EEEES-TTSPEEEEE--TT--GGGGTTTHHHHTTTSEEEEEPPPPPPPTT-HHHHHSPP-SHHHHHHHHHHHHHHTT--S-EEEEEETHHHHHHHHHHHH-GGGEEEEEEES--SB----HHHHHIIIIIHHHHHHHHTT-HHHHHHHHHHHHHHHHS-TTS-HHHHHHHHHHHHTS-HHHHHHHHHHHHH-B-TTTGGG--S-EEEEEETT--SSHHHHHHHHHHSTT-EEEEESSSTTHHHH-HHHHHHHHHIIIIITT-/--HHHHHHHHHHHHHHHHHHHHHHHHHHHS--GGG---EEEES-TTSPEEEEE--TT--GGGGTTTHHHHTTTSEEEEEPPPPPPPTTSHHHHHSPP-SHHHHHHHHHHHHHHTT--S-EEEEEETHHHHHHHHHHHH-GGGEEEEEEES--SB----HHHHHIIIIIHHHHHHHHTT-HHHHHHHHHHHHHHHHS-TTS-HHHHHHHHHHHHTS-HHHHHHHHHHHHH-B-TTTGGG--S-EEEEEETT--SSHHHHHHHHHHSTT-EEEEESSSTTHHHH-HHHHHHHHHIIIIITT-

Organism: Ectocarpus siliculosus (NCBI:txid2880)

Nearest PDB structures (foldseek):
  6k5e-assembly1_A  TM=7.927E-01  e=6.077E-16  Klebsiella pneumoniae
  1m33-assembly1_A  TM=8.074E-01  e=1.618E-15  Escherichia coli
  4etw-assembly2_C  TM=7.854E-01  e=2.335E-15  Shigella flexneri
  4nmw-assembly1_A  TM=7.816E-01  e=7.025E-15  Salmonella enterica subsp. enterica serovar Typhimurium str. LT2
  7pw1-assembly1_A  TM=7.057E-01  e=1.417E-10  synthetic construct

Solvent-accessible surface area (backbone atoms only — not comparable to full-atom values): 30708 Å² total; per-residue (Å²): 138,53,73,65,51,51,52,49,47,52,49,30,49,40,31,45,46,46,46,44,48,43,44,51,32,48,73,63,39,49,61,49,80,86,67,58,66,60,60,49,78,41,52,48,84,85,38,57,45,32,37,38,31,37,33,63,68,42,54,63,72,65,39,52,76,31,47,28,56,43,20,72,70,18,14,31,35,42,48,40,69,80,79,46,60,48,85,92,36,70,60,48,70,71,41,80,73,86,42,66,66,45,53,24,49,50,50,54,50,47,40,51,75,72,63,50,73,79,33,24,29,36,39,7,29,28,53,13,18,42,38,44,51,49,30,32,61,77,39,48,71,47,42,71,33,39,34,32,31,33,22,46,37,43,68,65,66,51,69,72,56,42,49,39,58,70,59,44,45,59,52,37,53,58,42,28,78,79,36,35,61,45,20,19,36,51,47,27,65,68,46,42,66,66,43,42,46,88,87,50,60,52,68,58,53,49,50,50,42,56,56,44,28,69,41,64,37,51,30,34,53,48,44,51,54,45,49,68,68,39,70,41,72,89,49,29,69,64,30,76,56,33,31,44,37,34,35,19,71,61,20,81,59,35,53,77,23,40,53,55,45,48,75,32,19,57,80,36,46,78,48,76,37,69,44,20,51,51,16,54,62,80,28,24,66,62,45,41,50,54,52,49,50,53,62,62,56,63,73,102,136,54,73,65,50,51,51,49,45,51,49,29,46,40,30,45,47,46,46,44,48,44,44,51,31,48,72,63,39,50,62,48,79,86,67,57,68,58,59,49,80,42,51,48,83,87,38,57,46,32,37,38,32,39,32,66,67,42,54,62,73,64,39,52,74,30,48,30,56,43,21,71,71,18,14,31,33,42,48,39,67,81,79,48,58,48,85,91,36,72,60,47,69,72,43,79,73,85,42,68,68,46,53,26,50,50,50,53,50,47,40,51,76,70,65,50,73,81,31,24,30,37,39,8,30,29,52,12,18,41,38,45,52,47,28,31,60,78,40,49,72,47,40,71,33,38,34,32,32,34,21,46,38,42,69,65,66,51,69,72,52,43,49,37,58,70,58,45,43,58,52,35,53,57,43,27,79,80,36,35,63,44,20,19,36,49,47,25,65,68,46,42,67,64,45,42,47,88,86,51,59,56,67,57,53,49,50,50,42,56,57,45,29,70,41,63,38,53,30,35,54,47,44,50,53,46,48,66,68,40,70,42,72,90,49,29,69,65,28,78,55,33,32,43,37,34,34,18,71,60,20,82,60,35,53,76,23,42,54,55,44,49,75,31,20,56,79,36,47,79,48,76,38,68,44,20,50,51,15,52,64,80,27,24,65,62,44,39,49,54,52,48,50,53,62,62,55,62,70,102

Sequence (600 aa):
MGLLSYLMTISAIGVGLFALAKRNHERAGAPRQEQFIPFKKYGDDTKQPLVIVPGLDGVTAFFSDIVPELALNFHVVMFNLPLASPPLSRAAVEGERYDMSYIARRLAGVMEDAGIKGGASIVGESFGGMVAQRLALDFPDKVKGLVLLSSLAKLELPPSVKFKADFVLPVVESIGYLLPFVAQSLFSVAHMPDVVEKDEPLWAKHLVLKEASWVDHWSVMARTKIALDFDTTHELENIKTGALVLFGENDTFTATGAQQLIDGIEGSRKVGLPGGHLCHITSPKAFSEAVTDYLLVSSSMGLLSYLMTISAIGVGLFALAKRNHERAGAPRQEQFIPFKKYGDDTKQPLVIVPGLDGVTAFFSDIVPELALNFHVVMFNLPLASPPLSRAAVEGERYDMSYIARRLAGVMEDAGIKGGASIVGESFGGMVAQRLALDFPDKVKGLVLLSSLAKLELPPSVKFKADFVLPVVESIGYLLPFVAQSLFSVAHMPDVVEKDEPLWAKHLVLKEASWVDHWSVMARTKIALDFDTTHELENIKTGALVLFGENDTFTATGAQQLIDGIEGSRKVGLPGGHLCHITSPKAFSEAVTDYLLVSSS